Protein AF-A0A6N7QXL2-F1 (afdb_monomer)

Structure (mmCIF, N/CA/C/O backbone):
data_AF-A0A6N7QXL2-F1
#
_entry.id   AF-A0A6N7QXL2-F1
#
loop_
_atom_site.group_PDB
_atom_site.id
_atom_site.type_symbol
_atom_site.label_atom_id
_ato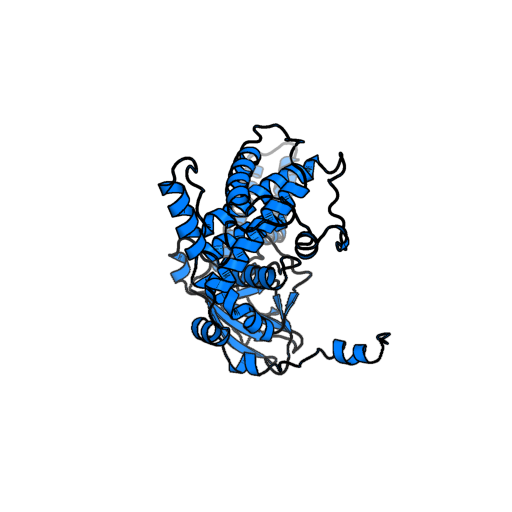m_site.label_alt_id
_atom_site.label_comp_id
_atom_site.label_asym_id
_atom_site.label_entity_id
_atom_site.label_seq_id
_atom_site.pdbx_PDB_ins_code
_atom_site.Cartn_x
_atom_site.Cartn_y
_atom_site.Cartn_z
_atom_site.occupancy
_atom_site.B_iso_or_equiv
_atom_site.auth_seq_id
_atom_site.auth_comp_id
_atom_site.auth_asym_id
_atom_site.auth_atom_id
_atom_site.pdbx_PDB_model_num
ATOM 1 N N . MET A 1 1 ? 14.429 8.896 -20.248 1.00 55.81 1 MET A N 1
ATOM 2 C CA . MET A 1 1 ? 14.474 10.041 -21.189 1.00 55.81 1 MET A CA 1
ATOM 3 C C . MET A 1 1 ? 15.655 10.977 -20.914 1.00 55.81 1 MET A C 1
ATOM 5 O O . MET A 1 1 ? 16.462 11.139 -21.812 1.00 55.81 1 MET A O 1
ATOM 9 N N . SER A 1 2 ? 15.824 11.516 -19.694 1.00 55.19 2 SER A N 1
ATOM 10 C CA . SER A 1 2 ? 16.953 12.413 -19.344 1.00 55.19 2 SER A CA 1
ATOM 11 C C . SER A 1 2 ? 18.343 11.827 -19.667 1.00 55.19 2 SER A C 1
ATOM 13 O O . SER A 1 2 ? 19.103 12.455 -20.395 1.00 55.19 2 SER A O 1
ATOM 15 N N . ARG A 1 3 ? 18.620 10.574 -19.261 1.00 60.47 3 ARG A N 1
ATOM 16 C CA . ARG A 1 3 ? 19.884 9.874 -19.584 1.00 60.47 3 ARG A CA 1
ATOM 17 C C . ARG A 1 3 ? 20.127 9.679 -21.094 1.00 60.47 3 ARG A C 1
ATOM 19 O O . ARG A 1 3 ? 21.235 9.813 -21.580 1.00 60.47 3 ARG A O 1
ATOM 26 N N . ILE A 1 4 ? 19.074 9.425 -21.872 1.00 64.12 4 ILE A N 1
ATOM 27 C CA . ILE A 1 4 ? 19.196 9.213 -23.329 1.00 64.12 4 ILE A CA 1
ATOM 28 C C . ILE A 1 4 ? 19.570 10.518 -24.039 1.00 64.12 4 ILE A C 1
ATOM 30 O O . ILE A 1 4 ? 20.330 10.509 -25.000 1.00 64.12 4 ILE A O 1
ATOM 34 N N . LEU A 1 5 ? 19.055 11.647 -23.547 1.00 67.88 5 LEU A N 1
ATOM 35 C CA . LEU A 1 5 ? 19.408 12.964 -24.066 1.00 67.88 5 LEU A CA 1
ATOM 36 C C . LEU A 1 5 ? 20.817 13.396 -23.632 1.00 67.88 5 LEU A C 1
ATOM 38 O O . LEU A 1 5 ? 21.472 14.109 -24.384 1.00 67.88 5 LEU A O 1
ATOM 42 N N . SER A 1 6 ? 21.294 12.988 -22.451 1.00 65.94 6 SER A N 1
ATOM 43 C CA . SER A 1 6 ? 22.649 13.326 -21.989 1.00 65.94 6 SER A CA 1
ATOM 44 C C . SER A 1 6 ? 23.748 12.533 -22.693 1.00 65.94 6 SER A C 1
ATOM 46 O O . SER A 1 6 ? 24.861 13.039 -22.833 1.00 65.94 6 SER A O 1
ATOM 48 N N . ASP A 1 7 ? 23.444 11.321 -23.156 1.00 77.88 7 ASP A N 1
ATOM 49 C CA . ASP A 1 7 ? 24.456 10.392 -23.669 1.00 77.88 7 ASP A CA 1
ATOM 50 C C . ASP A 1 7 ? 24.597 10.447 -25.208 1.00 77.88 7 ASP A C 1
ATOM 52 O O . ASP A 1 7 ? 25.532 9.873 -25.770 1.00 77.88 7 ASP A O 1
ATOM 56 N N . ASP A 1 8 ? 23.719 11.176 -25.916 1.00 87.62 8 ASP A N 1
ATOM 57 C CA . ASP A 1 8 ? 23.790 11.323 -27.377 1.00 87.62 8 ASP A CA 1
ATOM 58 C C . ASP A 1 8 ? 24.954 12.240 -27.795 1.00 87.62 8 ASP A C 1
ATOM 60 O O . ASP A 1 8 ? 24.947 13.458 -27.598 1.00 87.62 8 ASP A O 1
ATOM 64 N N . SER A 1 9 ? 25.975 11.640 -28.411 1.00 87.12 9 SER A N 1
ATOM 65 C CA . SER A 1 9 ? 27.186 12.334 -28.868 1.00 87.12 9 SER A CA 1
ATOM 66 C C . SER A 1 9 ? 26.883 13.483 -29.840 1.00 87.12 9 SER A C 1
ATOM 68 O O . SER A 1 9 ? 27.476 14.558 -29.727 1.00 87.12 9 SER A O 1
ATOM 70 N N . ALA A 1 10 ? 25.925 13.299 -30.755 1.00 88.19 10 ALA A N 1
ATOM 71 C CA . ALA A 1 10 ? 25.546 14.323 -31.728 1.00 88.19 10 ALA A CA 1
ATOM 72 C C . ALA A 1 10 ? 24.854 15.522 -31.055 1.00 88.19 10 ALA A C 1
ATOM 74 O O . ALA A 1 10 ? 25.221 16.671 -31.305 1.00 88.19 10 ALA A O 1
ATOM 75 N N . LEU A 1 11 ? 23.916 15.276 -30.138 1.00 89.50 11 LEU A N 1
ATOM 76 C CA . LEU A 1 11 ? 23.257 16.322 -29.356 1.00 89.50 11 LEU A CA 1
ATOM 77 C C . LEU A 1 11 ? 24.254 17.088 -28.473 1.00 89.50 11 LEU A C 1
ATOM 79 O O . LEU A 1 11 ? 24.205 18.317 -28.403 1.00 89.50 11 LEU A O 1
ATOM 83 N N . ASN A 1 12 ? 25.215 16.385 -27.870 1.00 89.94 12 ASN A N 1
ATOM 84 C CA . ASN A 1 12 ? 26.292 16.997 -27.093 1.00 89.94 12 ASN A CA 1
ATOM 85 C C . ASN A 1 12 ? 27.200 17.894 -27.948 1.00 89.94 12 ASN A C 1
ATOM 87 O O . ASN A 1 12 ? 27.610 18.967 -27.499 1.00 89.94 12 ASN A O 1
ATOM 91 N N . GLN A 1 13 ? 27.504 17.495 -29.185 1.00 92.19 13 GLN A N 1
ATOM 92 C CA . GLN A 1 13 ? 28.246 18.334 -30.130 1.00 92.19 13 GLN A CA 1
ATOM 93 C C . GLN A 1 13 ? 27.453 19.583 -30.527 1.00 92.19 13 GLN A C 1
ATOM 95 O O . GLN A 1 13 ? 28.020 20.675 -30.550 1.00 92.19 13 GLN A O 1
ATOM 100 N N . LEU A 1 14 ? 26.145 19.455 -30.760 1.00 91.50 14 LEU A N 1
ATOM 101 C CA . LEU A 1 14 ? 25.274 20.590 -31.069 1.00 91.50 14 LEU A CA 1
ATOM 102 C C . LEU A 1 14 ? 25.167 21.578 -29.897 1.00 91.50 14 LEU A C 1
ATOM 104 O O . LEU A 1 14 ? 25.261 22.785 -30.107 1.00 91.50 14 LEU A O 1
ATOM 108 N N . HIS A 1 15 ? 25.044 21.092 -28.657 1.00 91.25 15 HIS A N 1
ATOM 109 C CA . HIS A 1 15 ? 25.065 21.947 -27.463 1.00 91.25 15 HIS A CA 1
ATOM 110 C C . HIS A 1 15 ? 26.401 22.692 -27.310 1.00 91.25 15 HIS A C 1
ATOM 112 O O . HIS A 1 15 ? 26.408 23.886 -27.006 1.00 91.25 15 HIS A O 1
ATOM 118 N N . LYS A 1 16 ? 27.535 22.025 -27.573 1.00 91.88 16 LYS A N 1
ATOM 119 C CA . LYS A 1 16 ? 28.857 22.676 -27.589 1.00 91.88 16 LYS A CA 1
ATOM 120 C C . LYS A 1 16 ? 28.947 23.742 -28.682 1.00 91.88 16 LYS A C 1
ATOM 122 O O . LYS A 1 16 ? 29.430 24.835 -28.410 1.00 91.88 16 LYS A O 1
ATOM 127 N N . ALA A 1 17 ? 28.451 23.456 -29.885 1.00 90.00 17 ALA A N 1
ATOM 128 C CA . ALA A 1 17 ? 28.432 24.414 -30.988 1.00 90.00 17 ALA A CA 1
ATOM 129 C C . ALA A 1 17 ? 27.561 25.642 -30.670 1.00 90.00 17 ALA A C 1
ATOM 131 O O . ALA A 1 17 ? 27.971 26.767 -30.941 1.00 90.00 17 ALA A O 1
ATOM 132 N N . ALA A 1 18 ? 26.402 25.444 -30.033 1.00 90.88 18 ALA A N 1
ATOM 133 C CA . ALA A 1 18 ? 25.544 26.538 -29.578 1.00 90.88 18 ALA A CA 1
ATOM 134 C C . ALA A 1 18 ? 26.252 27.416 -28.536 1.00 90.88 18 ALA A C 1
ATOM 136 O O . ALA A 1 18 ? 26.198 28.639 -28.629 1.00 90.88 18 ALA A O 1
ATOM 137 N N . ALA A 1 19 ? 26.956 26.802 -27.577 1.00 90.31 19 ALA A N 1
ATOM 138 C CA . ALA A 1 19 ? 27.725 27.523 -26.564 1.00 90.31 19 ALA A CA 1
ATOM 139 C C . ALA A 1 19 ? 28.882 28.334 -27.173 1.00 90.31 19 ALA A C 1
ATOM 141 O O . ALA A 1 19 ? 29.083 29.483 -26.793 1.00 90.31 19 ALA A O 1
ATOM 142 N N . VAL A 1 20 ? 29.608 27.771 -28.147 1.00 90.25 20 VAL A N 1
ATOM 143 C CA . VAL A 1 20 ? 30.662 28.491 -28.885 1.00 90.25 20 VAL A CA 1
ATOM 144 C C . VAL A 1 20 ? 30.079 29.687 -29.635 1.00 90.25 20 VAL A C 1
ATOM 146 O O . VAL A 1 20 ? 30.645 30.772 -29.576 1.00 90.25 20 VAL A O 1
ATOM 149 N N . GLN A 1 21 ? 28.929 29.512 -30.288 1.00 88.19 21 GLN A N 1
ATOM 150 C CA . GLN A 1 21 ? 28.280 30.578 -31.046 1.00 88.19 21 GLN A CA 1
ATOM 151 C C . GLN A 1 21 ? 27.741 31.706 -30.153 1.00 88.19 21 GLN A C 1
ATOM 153 O O . GLN A 1 21 ? 27.837 32.873 -30.519 1.00 88.19 21 GLN A O 1
ATOM 158 N N . LEU A 1 22 ? 27.211 31.369 -28.974 1.00 88.62 22 LEU A N 1
ATOM 159 C CA . LEU A 1 22 ? 26.768 32.336 -27.961 1.00 88.62 22 LEU A CA 1
ATOM 160 C C . LEU A 1 22 ? 27.913 33.211 -27.432 1.00 88.62 22 LEU A C 1
ATOM 162 O O . LEU A 1 22 ? 27.675 34.349 -27.040 1.00 88.62 22 LEU A O 1
ATOM 166 N N . LEU A 1 23 ? 29.135 32.672 -27.403 1.00 88.75 23 LEU A N 1
ATOM 167 C CA . LEU A 1 23 ? 30.336 33.341 -26.895 1.00 88.75 23 LEU A CA 1
ATOM 168 C C . LEU A 1 23 ? 31.189 33.988 -28.003 1.00 88.75 23 LEU A C 1
ATOM 170 O O . LEU A 1 23 ? 32.229 34.570 -27.701 1.00 88.75 23 LEU A O 1
ATOM 174 N N . ALA A 1 24 ? 30.795 33.863 -29.274 1.00 85.62 24 ALA A N 1
ATOM 175 C CA . ALA A 1 24 ? 31.550 34.393 -30.404 1.00 85.62 24 ALA A CA 1
ATOM 176 C C . ALA A 1 24 ? 31.347 35.908 -30.572 1.00 85.62 24 ALA A C 1
ATOM 178 O O . ALA A 1 24 ? 30.225 36.409 -30.498 1.00 85.62 24 ALA A O 1
ATOM 179 N N . GLU A 1 25 ? 32.430 36.627 -30.885 1.00 80.94 25 GLU A N 1
ATOM 180 C CA . GLU A 1 25 ? 32.392 38.033 -31.293 1.00 80.94 25 GLU A CA 1
ATOM 181 C C . GLU A 1 25 ? 32.987 38.198 -32.709 1.00 80.94 25 GLU A C 1
ATOM 183 O O . GLU A 1 25 ? 34.145 37.831 -32.926 1.00 80.94 25 GLU A O 1
ATOM 188 N N . PRO A 1 26 ? 32.233 38.750 -33.683 1.00 78.94 26 PRO A N 1
ATOM 189 C CA . PRO A 1 26 ? 30.854 39.222 -33.562 1.00 78.94 26 PRO A CA 1
ATOM 190 C C . PRO A 1 26 ? 29.844 38.066 -33.483 1.00 78.94 26 PRO A C 1
ATOM 192 O O . PRO A 1 26 ? 29.999 37.033 -34.132 1.00 78.94 26 PRO A O 1
ATOM 195 N N . HIS A 1 27 ? 28.777 38.274 -32.716 1.00 78.25 27 HIS A N 1
ATOM 196 C CA . HIS A 1 27 ? 27.691 37.307 -32.583 1.00 78.25 27 HIS A CA 1
ATOM 197 C C . HIS A 1 27 ? 26.914 37.187 -33.908 1.00 78.25 27 HIS A C 1
ATOM 199 O O . HIS A 1 27 ? 26.433 38.196 -34.426 1.00 78.25 27 HIS A O 1
ATOM 205 N N . ASP A 1 28 ? 26.730 35.966 -34.427 1.00 84.88 28 ASP A N 1
ATOM 206 C CA . ASP A 1 28 ? 25.839 35.676 -35.566 1.00 84.88 28 ASP A CA 1
ATOM 207 C C . ASP A 1 28 ? 24.569 34.940 -35.076 1.00 84.88 28 ASP A C 1
ATOM 209 O O . ASP A 1 28 ? 24.600 33.722 -34.845 1.00 84.88 28 ASP A O 1
ATOM 213 N N . PRO A 1 29 ? 23.437 35.664 -34.914 1.00 83.25 29 PRO A N 1
ATOM 214 C CA . PRO A 1 29 ? 22.160 35.089 -34.495 1.00 83.25 29 PRO A CA 1
ATOM 215 C C . PRO A 1 29 ? 21.570 34.087 -35.494 1.00 83.25 29 PRO A C 1
ATOM 217 O O . PRO A 1 29 ? 20.836 33.184 -35.093 1.00 83.25 29 PRO A O 1
ATOM 220 N N . GLY A 1 30 ? 21.865 34.229 -36.790 1.00 88.38 30 GLY A N 1
ATOM 221 C CA . GLY A 1 30 ? 21.351 33.336 -37.829 1.00 88.38 30 GLY A CA 1
ATOM 222 C C . GLY A 1 30 ? 21.966 31.945 -37.721 1.00 88.38 30 GLY A C 1
ATOM 223 O O . GLY A 1 30 ? 21.266 30.938 -37.844 1.00 88.38 30 GLY A O 1
ATOM 224 N N . GLN A 1 31 ? 23.264 31.881 -37.428 1.00 87.06 31 GLN A N 1
ATOM 225 C CA . GLN A 1 31 ? 23.954 30.625 -37.152 1.00 87.06 31 GLN A CA 1
ATOM 226 C C . GLN A 1 31 ? 23.492 29.991 -35.832 1.00 87.06 31 GLN A C 1
ATOM 228 O O . GLN A 1 31 ? 23.256 28.783 -35.799 1.00 87.06 31 GLN A O 1
ATOM 233 N N . LEU A 1 32 ? 23.288 30.782 -34.771 1.00 88.44 32 LEU A N 1
ATOM 234 C CA . LEU A 1 32 ? 22.774 30.269 -33.495 1.00 88.44 32 LEU A CA 1
ATOM 235 C C . LEU A 1 32 ? 21.379 29.642 -33.652 1.00 88.44 32 LEU A C 1
ATOM 237 O O . LEU A 1 32 ? 21.161 28.522 -33.191 1.00 88.44 32 LEU A O 1
ATOM 241 N N . ASN A 1 33 ? 20.462 30.310 -34.359 1.00 91.75 33 ASN A N 1
ATOM 242 C CA . ASN A 1 33 ? 19.112 29.790 -34.596 1.00 91.75 33 ASN A CA 1
ATOM 243 C C . ASN A 1 33 ? 19.127 28.455 -35.351 1.00 91.75 33 ASN A C 1
ATOM 245 O O . ASN A 1 33 ? 18.437 27.526 -34.943 1.00 91.75 33 ASN A O 1
ATOM 249 N N . LYS A 1 34 ? 19.978 28.306 -36.374 1.00 92.62 34 LYS A N 1
ATOM 250 C CA . LYS A 1 34 ? 20.141 27.028 -37.094 1.00 92.62 34 LYS A CA 1
ATOM 251 C C . LYS A 1 34 ? 20.620 25.896 -36.183 1.00 92.62 34 LYS A C 1
ATOM 253 O O . LYS A 1 34 ? 20.168 24.756 -36.314 1.00 92.62 34 LYS A O 1
ATOM 258 N N . ILE A 1 35 ? 21.532 26.190 -35.252 1.00 90.31 35 ILE A N 1
ATOM 259 C CA . ILE A 1 35 ? 22.014 25.197 -34.283 1.00 90.31 35 ILE A CA 1
ATOM 260 C C . ILE A 1 35 ? 20.889 24.823 -33.307 1.00 90.31 35 ILE A C 1
ATOM 262 O O . ILE A 1 35 ? 20.687 23.639 -33.046 1.00 90.31 35 ILE A O 1
ATOM 266 N N . LEU A 1 36 ? 20.116 25.795 -32.812 1.00 91.69 36 LEU A N 1
ATOM 267 C CA . LEU A 1 36 ? 18.969 25.545 -31.928 1.00 91.69 36 LEU A CA 1
ATOM 268 C C . LEU A 1 36 ? 17.859 24.734 -32.616 1.00 91.69 36 LEU A C 1
ATOM 270 O O . LEU A 1 36 ? 17.307 23.814 -32.011 1.00 91.69 36 LEU A O 1
ATOM 274 N N . GLU A 1 37 ? 17.566 25.013 -33.886 1.00 93.69 37 GLU A N 1
ATOM 275 C CA . GLU A 1 37 ? 16.656 24.207 -34.709 1.00 93.69 37 GLU A CA 1
ATOM 276 C C . GLU A 1 37 ? 17.159 22.765 -34.845 1.00 93.69 37 GLU A C 1
ATOM 278 O O . GLU A 1 37 ? 16.398 21.823 -34.625 1.00 93.69 37 GLU A O 1
ATOM 283 N N . SER A 1 38 ? 18.457 22.584 -35.106 1.00 92.56 38 SER A N 1
ATOM 284 C CA . SER A 1 38 ? 19.086 21.259 -35.203 1.00 92.56 38 SER A CA 1
ATOM 285 C C . SER A 1 38 ? 19.033 20.491 -33.876 1.00 92.56 38 SER A C 1
ATOM 287 O O . SER A 1 38 ? 18.778 19.288 -33.866 1.00 92.56 38 SER A O 1
ATOM 289 N N . ILE A 1 39 ? 19.215 21.178 -32.742 1.00 91.31 39 ILE A N 1
ATOM 290 C CA . ILE A 1 39 ? 19.050 20.608 -31.394 1.00 91.31 39 ILE A CA 1
ATOM 291 C C . ILE A 1 39 ? 17.615 20.116 -31.198 1.00 91.31 39 ILE A C 1
ATOM 293 O O . ILE A 1 39 ? 17.405 19.005 -30.711 1.00 91.31 39 ILE A O 1
ATOM 297 N N . ASN A 1 40 ? 16.623 20.930 -31.561 1.00 91.50 40 ASN A N 1
ATOM 298 C CA . ASN A 1 40 ? 15.215 20.572 -31.408 1.00 91.50 40 ASN A CA 1
ATOM 299 C C . ASN A 1 40 ? 14.823 19.399 -32.308 1.00 91.50 40 ASN A C 1
ATOM 301 O O . ASN A 1 40 ? 14.159 18.479 -31.832 1.00 91.50 40 ASN A O 1
ATOM 305 N N . LEU A 1 41 ? 15.283 19.389 -33.561 1.00 93.19 41 LEU A N 1
ATOM 306 C CA . LEU A 1 41 ? 15.055 18.283 -34.487 1.00 93.19 41 LEU A CA 1
ATOM 307 C C . LEU A 1 41 ? 15.671 16.987 -33.950 1.00 93.19 41 LEU A C 1
ATOM 309 O O . LEU A 1 41 ? 14.977 15.980 -33.830 1.00 93.19 41 LEU A O 1
ATOM 313 N N . ARG A 1 42 ? 16.936 17.029 -33.510 1.00 90.31 42 ARG A N 1
ATOM 314 C CA . ARG A 1 42 ? 17.610 15.857 -32.937 1.00 90.31 42 ARG A CA 1
ATOM 315 C C . ARG A 1 42 ? 16.906 15.346 -31.682 1.00 90.31 42 ARG A C 1
ATOM 317 O O . ARG A 1 42 ? 16.759 14.139 -31.506 1.00 90.31 42 ARG A O 1
ATOM 324 N N . LYS A 1 43 ? 16.425 16.244 -30.815 1.00 88.81 43 LYS A N 1
ATOM 325 C CA . LYS A 1 43 ? 15.600 15.864 -29.659 1.00 88.81 43 LYS A CA 1
ATOM 326 C C . LYS A 1 43 ? 14.319 15.161 -30.105 1.00 88.81 43 LYS A C 1
ATOM 328 O O . LYS A 1 43 ? 14.001 14.118 -29.549 1.00 88.81 43 LYS A O 1
ATOM 333 N N . GLN A 1 44 ? 13.604 15.687 -31.098 1.00 88.50 44 GLN A N 1
ATOM 334 C CA . GLN A 1 44 ? 12.384 15.059 -31.616 1.00 88.50 44 GLN A CA 1
ATOM 335 C C . GLN A 1 44 ? 12.653 13.672 -32.211 1.00 88.50 44 GLN A C 1
ATOM 337 O O . GLN A 1 44 ? 11.912 12.742 -31.906 1.00 88.50 44 GLN A O 1
ATOM 342 N N . GLU A 1 45 ? 13.731 13.506 -32.979 1.00 89.31 45 GLU A N 1
ATOM 343 C CA . GLU A 1 45 ? 14.156 12.207 -33.516 1.00 89.31 45 GLU A CA 1
ATOM 344 C C . GLU A 1 45 ? 14.439 11.194 -32.406 1.00 89.31 45 GLU A C 1
ATOM 346 O O . GLU A 1 45 ? 13.915 10.083 -32.436 1.00 89.31 45 GLU A O 1
ATOM 351 N N . LEU A 1 46 ? 15.231 11.583 -31.402 1.00 86.69 46 LEU A N 1
ATOM 352 C CA . LEU A 1 46 ? 15.555 10.722 -30.262 1.00 86.69 46 LEU A CA 1
ATOM 353 C C . LEU A 1 46 ? 14.295 10.322 -29.490 1.00 86.69 46 LEU A C 1
ATOM 355 O O . LEU A 1 46 ? 14.172 9.179 -29.052 1.00 86.69 46 LEU A O 1
ATOM 359 N N . VAL A 1 47 ? 13.338 11.241 -29.345 1.00 84.81 47 VAL A N 1
ATOM 360 C CA . VAL A 1 47 ? 12.036 10.946 -28.736 1.00 84.81 47 VAL A CA 1
ATOM 361 C C . VAL A 1 47 ? 11.214 9.994 -29.602 1.00 84.81 47 VAL A C 1
ATOM 363 O O . VAL A 1 47 ? 10.596 9.083 -29.053 1.00 84.81 47 VAL A O 1
ATOM 366 N N . GLY A 1 48 ? 11.215 10.167 -30.924 1.00 84.62 48 GLY A N 1
ATOM 367 C CA . GLY A 1 48 ? 10.552 9.265 -31.868 1.00 84.62 48 GLY A CA 1
ATOM 368 C C . GLY A 1 48 ? 11.107 7.845 -31.780 1.00 84.62 48 GLY A C 1
ATOM 369 O O . GLY A 1 48 ? 10.365 6.920 -31.467 1.00 84.62 48 GLY A O 1
ATOM 370 N N . GLN A 1 49 ? 12.425 7.693 -31.921 1.00 86.31 49 GLN A N 1
ATOM 371 C CA . GLN A 1 49 ? 13.124 6.404 -31.806 1.00 86.31 49 GLN A CA 1
ATOM 372 C C . GLN A 1 49 ? 12.871 5.729 -30.457 1.00 86.31 49 GLN A C 1
ATOM 374 O O . GLN A 1 49 ? 12.691 4.515 -30.362 1.00 86.31 49 GLN A O 1
ATOM 379 N N . PHE A 1 50 ? 12.846 6.521 -29.386 1.00 83.88 50 PHE A N 1
ATOM 380 C CA . PHE A 1 50 ? 12.553 6.013 -28.060 1.00 83.88 50 PHE A CA 1
ATOM 381 C C . PHE A 1 50 ? 11.116 5.497 -27.940 1.00 83.88 50 PHE A C 1
ATOM 383 O O . PHE A 1 50 ? 10.928 4.417 -27.392 1.00 83.88 50 PHE A O 1
ATOM 390 N N . LYS A 1 51 ? 10.124 6.224 -28.469 1.00 84.31 51 LYS A N 1
ATOM 391 C CA . LYS A 1 51 ? 8.714 5.799 -28.472 1.00 84.31 51 LYS A CA 1
ATOM 392 C C . LYS A 1 51 ? 8.463 4.584 -29.362 1.00 84.31 51 LYS A C 1
ATOM 394 O O . LYS A 1 51 ? 7.607 3.775 -29.038 1.00 84.31 51 LYS A O 1
ATOM 399 N N . GLU A 1 52 ? 9.205 4.431 -30.455 1.00 85.19 52 GLU A N 1
ATOM 400 C CA . GLU A 1 52 ? 9.153 3.216 -31.278 1.00 85.19 52 GLU A CA 1
ATOM 401 C C . GLU A 1 52 ? 9.704 2.004 -30.521 1.00 85.19 52 GLU A C 1
ATOM 403 O O . GLU A 1 52 ? 9.158 0.904 -30.594 1.00 85.19 52 GLU A O 1
ATOM 408 N N . LYS A 1 53 ? 10.785 2.197 -29.757 1.00 84.56 53 LYS A N 1
ATOM 409 C CA . LYS A 1 53 ? 11.383 1.124 -28.957 1.00 84.56 53 LYS A CA 1
ATOM 410 C C . LYS A 1 53 ? 10.554 0.784 -27.715 1.00 84.56 53 LYS A C 1
ATOM 412 O O . LYS A 1 53 ? 10.478 -0.392 -27.353 1.00 84.56 53 LYS A O 1
ATOM 417 N N . PHE A 1 54 ? 9.979 1.808 -27.090 1.00 87.00 54 PHE A N 1
ATOM 418 C CA . PHE A 1 54 ? 9.196 1.766 -25.860 1.00 87.00 54 PHE A CA 1
ATOM 419 C C . PHE A 1 54 ? 7.902 2.566 -26.056 1.00 87.00 54 PHE A C 1
ATOM 421 O O . PHE A 1 54 ? 7.853 3.748 -25.685 1.00 87.00 54 PHE A O 1
ATOM 428 N N . PRO A 1 55 ? 6.871 1.962 -26.675 1.00 87.94 55 PRO A N 1
ATOM 429 C CA . PRO A 1 55 ? 5.574 2.612 -26.790 1.00 87.94 55 PRO A CA 1
ATOM 430 C C . PRO A 1 55 ? 5.079 3.064 -25.406 1.00 87.94 55 PRO A C 1
ATOM 432 O O . PRO A 1 55 ? 5.270 2.344 -24.431 1.00 87.94 55 PRO A O 1
ATOM 435 N N . PRO A 1 56 ? 4.536 4.284 -25.281 1.00 86.12 56 PRO A N 1
ATOM 436 C CA . PRO A 1 56 ? 4.181 4.843 -23.983 1.00 86.12 56 PRO A CA 1
ATOM 437 C C . PRO A 1 56 ? 2.949 4.159 -23.374 1.00 86.12 56 PRO A C 1
ATOM 439 O O . PRO A 1 56 ? 2.238 3.416 -24.045 1.00 86.12 56 PRO A O 1
ATOM 442 N N . ASP A 1 57 ? 2.692 4.488 -22.108 1.00 86.06 57 ASP A N 1
ATOM 443 C CA . ASP A 1 57 ? 1.459 4.158 -21.384 1.00 86.06 57 ASP A CA 1
ATOM 444 C C . ASP A 1 57 ? 1.157 2.644 -21.271 1.00 86.06 57 ASP A C 1
ATOM 446 O O . ASP A 1 57 ? 0.078 2.191 -21.654 1.00 86.06 57 ASP A O 1
ATOM 450 N N . PRO A 1 58 ? 2.095 1.825 -20.743 1.00 90.81 58 PRO A N 1
ATOM 451 C CA . PRO A 1 58 ? 1.796 0.437 -20.399 1.00 90.81 58 PRO A CA 1
ATOM 452 C C . PRO A 1 58 ? 0.711 0.349 -19.301 1.00 90.81 58 PRO A C 1
ATOM 454 O O . PRO A 1 58 ? 0.705 1.189 -18.395 1.00 90.81 58 PRO A O 1
ATOM 457 N N . PRO A 1 59 ? -0.157 -0.685 -19.320 1.00 93.56 59 PRO A N 1
ATOM 458 C CA . PRO A 1 59 ? -0.058 -1.880 -20.159 1.00 93.56 59 PRO A CA 1
ATOM 459 C C . PRO A 1 59 ? -0.702 -1.763 -21.552 1.00 93.56 59 PRO A C 1
ATOM 461 O O . PRO A 1 59 ? -1.766 -1.173 -21.723 1.00 93.56 59 PRO A O 1
ATOM 464 N N . HIS A 1 60 ? -0.076 -2.409 -22.540 1.00 92.62 60 HIS A N 1
ATOM 465 C CA . HIS A 1 60 ? -0.583 -2.604 -23.908 1.00 92.62 60 HIS A CA 1
ATOM 466 C C . HIS A 1 60 ? 0.052 -3.861 -24.543 1.00 92.62 60 HIS A C 1
ATOM 468 O O . HIS A 1 60 ? 0.938 -4.487 -23.956 1.00 92.62 60 HIS A O 1
ATOM 474 N N . ARG A 1 61 ? -0.326 -4.214 -25.780 1.00 90.75 61 ARG A N 1
ATOM 475 C CA . ARG A 1 61 ? 0.050 -5.484 -26.445 1.00 90.75 61 ARG A CA 1
ATOM 476 C C . ARG A 1 61 ? 1.541 -5.835 -26.424 1.00 90.75 61 ARG A C 1
ATOM 478 O O . ARG A 1 61 ? 1.898 -7.009 -26.352 1.00 90.75 61 ARG A O 1
ATOM 485 N N . GLU A 1 62 ? 2.411 -4.835 -26.527 1.00 90.81 62 GLU A N 1
ATOM 486 C CA . GLU A 1 62 ? 3.870 -5.016 -26.536 1.00 90.81 62 GLU A CA 1
ATOM 487 C C . GLU A 1 62 ? 4.505 -4.888 -25.144 1.00 90.81 62 GLU A C 1
ATOM 489 O O . GLU A 1 62 ? 5.677 -5.218 -24.975 1.00 90.81 62 GLU A O 1
ATOM 494 N N . CYS A 1 63 ? 3.752 -4.434 -24.143 1.00 94.50 63 CYS A N 1
ATOM 495 C CA . CYS A 1 63 ? 4.217 -4.231 -22.779 1.00 94.50 63 CYS A CA 1
ATOM 496 C C . CYS A 1 63 ? 3.088 -4.523 -21.786 1.00 94.50 63 CYS A C 1
ATOM 498 O O . CYS A 1 63 ? 2.407 -3.624 -21.307 1.00 94.50 63 CYS A O 1
ATOM 500 N N . ARG A 1 64 ? 2.882 -5.809 -21.498 1.00 96.06 64 ARG A N 1
ATOM 501 C CA . ARG A 1 64 ? 1.891 -6.280 -20.517 1.00 96.06 64 ARG A CA 1
ATOM 502 C C . ARG A 1 64 ? 2.511 -6.948 -19.294 1.00 96.06 64 ARG A C 1
ATOM 504 O O . ARG A 1 64 ? 1.790 -7.423 -18.432 1.00 96.06 64 ARG A O 1
ATOM 511 N N . HIS A 1 65 ? 3.838 -7.023 -19.235 1.00 96.94 65 HIS A N 1
ATOM 512 C CA . HIS A 1 65 ? 4.555 -7.655 -18.134 1.00 96.94 65 HIS A CA 1
ATOM 513 C C . HIS A 1 65 ? 5.366 -6.620 -17.371 1.00 96.94 65 HIS A C 1
ATOM 515 O O . HIS A 1 65 ? 6.040 -5.783 -17.975 1.00 96.94 65 HIS A O 1
ATOM 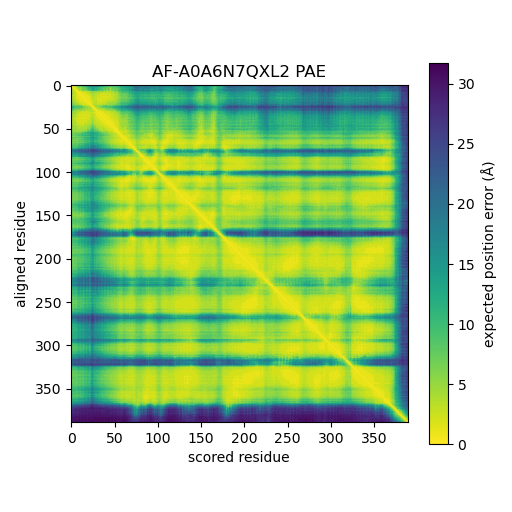521 N N . ALA A 1 66 ? 5.350 -6.713 -16.050 1.00 94.94 66 ALA A N 1
ATOM 522 C CA . ALA A 1 66 ? 6.170 -5.888 -15.181 1.00 94.94 66 ALA A CA 1
ATOM 523 C C . ALA A 1 66 ? 6.783 -6.729 -14.065 1.00 94.94 66 ALA A C 1
ATOM 525 O O . ALA A 1 66 ? 6.100 -7.524 -13.423 1.00 94.94 66 ALA A O 1
ATOM 526 N N . GLU A 1 67 ? 8.076 -6.536 -13.824 1.00 92.38 67 GLU A N 1
ATOM 527 C CA . GLU A 1 67 ? 8.754 -7.071 -12.647 1.00 92.38 67 GLU A CA 1
ATOM 528 C C . GLU A 1 67 ? 8.404 -6.198 -11.439 1.00 92.38 67 GLU A C 1
ATOM 530 O O . GLU A 1 67 ? 8.619 -4.982 -11.462 1.00 92.38 67 GLU A O 1
ATOM 535 N N . LEU A 1 68 ? 7.893 -6.816 -10.377 1.00 91.38 68 LEU A N 1
ATOM 536 C CA . LEU A 1 68 ? 7.722 -6.161 -9.089 1.00 91.38 68 LEU A CA 1
ATOM 537 C C . LEU A 1 68 ? 9.090 -6.047 -8.410 1.00 91.38 68 LEU A C 1
ATOM 539 O O . LEU A 1 68 ? 9.698 -7.045 -8.018 1.00 91.38 68 LEU A O 1
ATOM 543 N N . ARG A 1 69 ? 9.575 -4.817 -8.263 1.00 87.62 69 ARG A N 1
ATOM 544 C CA . ARG A 1 69 ? 10.793 -4.492 -7.520 1.00 87.62 69 ARG A CA 1
ATOM 545 C C . ARG A 1 69 ? 10.491 -4.264 -6.042 1.00 87.62 69 ARG A C 1
ATOM 547 O O . ARG A 1 69 ? 9.356 -3.992 -5.659 1.00 87.62 69 ARG A O 1
ATOM 554 N N . GLY A 1 70 ? 11.535 -4.372 -5.219 1.00 84.06 70 GLY A N 1
ATOM 555 C CA . GLY A 1 70 ? 11.470 -4.152 -3.771 1.00 84.06 70 GLY A CA 1
ATOM 556 C C . GLY A 1 70 ? 11.145 -5.391 -2.934 1.00 84.06 70 GLY A C 1
ATOM 557 O O . GLY A 1 70 ? 11.419 -5.399 -1.738 1.00 84.06 70 GLY A O 1
ATOM 558 N N . VAL A 1 71 ? 10.660 -6.466 -3.562 1.00 87.31 71 VAL A N 1
ATOM 559 C CA . VAL A 1 71 ? 10.423 -7.765 -2.920 1.00 87.31 71 VAL A CA 1
ATOM 560 C C . VAL A 1 71 ? 11.045 -8.873 -3.761 1.00 87.31 71 VAL A C 1
ATOM 562 O O . VAL A 1 71 ? 10.949 -8.871 -4.988 1.00 87.31 71 VAL A O 1
ATOM 565 N N . LYS A 1 72 ? 11.694 -9.828 -3.100 1.00 87.50 72 LYS A N 1
ATOM 566 C CA . LYS A 1 72 ? 12.206 -11.058 -3.705 1.00 87.50 72 LYS A CA 1
ATOM 567 C C . LYS A 1 72 ? 11.782 -12.251 -2.869 1.00 87.50 72 LYS A C 1
ATOM 569 O O . LYS A 1 72 ? 11.712 -12.168 -1.649 1.00 87.50 72 LY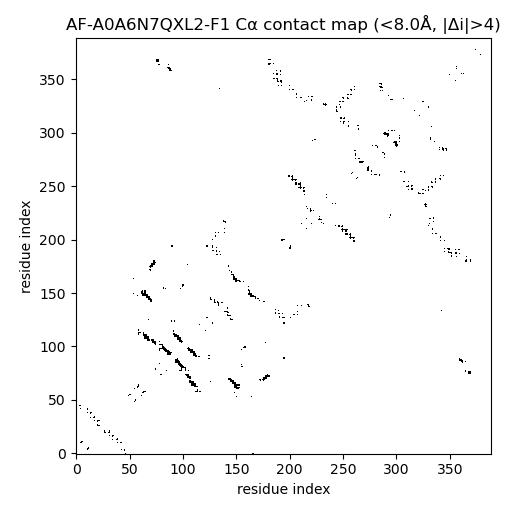S A O 1
ATOM 574 N N . PHE A 1 73 ? 11.568 -13.376 -3.528 1.00 85.25 73 PHE A N 1
ATOM 575 C CA . PHE A 1 73 ? 11.272 -14.630 -2.856 1.00 85.25 73 PHE A CA 1
ATOM 576 C C . PHE A 1 73 ? 12.563 -15.392 -2.596 1.00 85.25 73 PHE A C 1
ATOM 578 O O . PHE A 1 73 ? 13.399 -15.524 -3.495 1.00 85.25 73 PHE A O 1
ATOM 585 N N . GLN A 1 74 ? 12.743 -15.876 -1.371 1.00 80.31 74 GLN A N 1
ATOM 586 C CA . GLN A 1 74 ? 13.775 -16.859 -1.080 1.00 80.31 74 GLN A CA 1
ATOM 587 C C . GLN A 1 74 ? 13.479 -18.129 -1.877 1.00 80.31 74 GLN A C 1
ATOM 589 O O . GLN A 1 74 ? 12.344 -18.594 -1.919 1.00 80.31 74 GLN A O 1
ATOM 594 N N . ASN A 1 75 ? 14.503 -18.710 -2.495 1.00 71.19 75 ASN A N 1
ATOM 595 C CA . ASN A 1 75 ? 14.333 -19.995 -3.153 1.00 71.19 75 ASN A CA 1
ATOM 596 C C . ASN A 1 75 ? 14.469 -21.099 -2.106 1.00 71.19 75 ASN A C 1
ATOM 598 O O . ASN A 1 75 ? 15.562 -21.349 -1.594 1.00 71.19 75 ASN A O 1
ATOM 602 N N . GLY A 1 76 ? 13.344 -21.726 -1.775 1.00 65.50 76 GLY A N 1
ATOM 603 C CA . GLY A 1 76 ? 13.306 -22.972 -1.026 1.00 65.50 76 GLY A CA 1
ATOM 604 C C . GLY A 1 76 ? 13.480 -24.178 -1.953 1.00 65.50 76 GLY A C 1
ATOM 605 O O . GLY A 1 76 ? 14.445 -24.286 -2.710 1.00 65.50 76 GLY A O 1
ATOM 606 N N . THR A 1 77 ? 12.524 -25.107 -1.893 1.00 63.91 77 THR A N 1
ATOM 607 C CA . THR A 1 77 ? 12.507 -26.347 -2.691 1.00 63.91 77 THR A CA 1
ATOM 608 C C . THR A 1 77 ? 12.102 -26.062 -4.139 1.00 63.91 77 THR A C 1
ATOM 610 O O . THR A 1 77 ? 12.582 -26.697 -5.087 1.00 63.91 77 THR A O 1
ATOM 613 N N . LEU A 1 78 ? 11.220 -25.078 -4.292 1.00 68.44 78 LEU A N 1
ATOM 614 C CA . LEU A 1 78 ? 10.737 -24.473 -5.521 1.00 68.44 78 LEU A CA 1
ATOM 615 C C . LEU A 1 78 ? 10.611 -22.963 -5.271 1.00 68.44 78 LEU A C 1
ATOM 617 O O . LEU A 1 78 ? 10.396 -22.564 -4.126 1.00 68.44 78 LEU A O 1
ATOM 621 N N . PRO A 1 79 ? 10.706 -22.119 -6.307 1.00 70.56 79 PRO A N 1
ATOM 622 C CA . PRO A 1 79 ? 11.039 -22.416 -7.705 1.00 70.56 79 PRO A CA 1
ATOM 623 C C . PRO A 1 79 ? 12.557 -22.517 -7.983 1.00 70.56 79 PRO A C 1
ATOM 625 O O . PRO A 1 79 ? 13.403 -22.108 -7.183 1.00 70.56 79 PRO A O 1
ATOM 628 N N . ARG A 1 80 ? 12.906 -23.112 -9.130 1.00 78.81 80 ARG A N 1
ATOM 629 C CA . ARG A 1 80 ? 14.273 -23.383 -9.614 1.00 78.81 80 ARG A CA 1
ATOM 630 C C . ARG A 1 80 ? 14.621 -22.508 -10.815 1.00 78.81 80 ARG A C 1
ATOM 632 O O . ARG A 1 80 ? 13.748 -22.019 -11.513 1.00 78.81 80 ARG A O 1
ATOM 639 N N . LYS A 1 81 ? 15.914 -22.359 -11.101 1.00 81.06 81 LYS A N 1
ATOM 640 C CA . LYS A 1 81 ? 16.429 -21.605 -12.249 1.00 81.06 81 LYS A CA 1
ATOM 641 C C . LYS A 1 81 ? 15.709 -22.004 -13.542 1.00 81.06 81 LYS A C 1
ATOM 643 O O . LYS A 1 81 ? 15.664 -23.186 -13.875 1.00 81.06 81 LYS A O 1
ATOM 648 N N . GLY A 1 82 ? 15.223 -21.000 -14.268 1.00 80.44 82 GLY A N 1
ATOM 649 C CA . GLY A 1 82 ? 14.450 -21.139 -15.500 1.00 80.44 82 GLY A CA 1
ATOM 650 C C . GLY A 1 82 ? 12.942 -21.277 -15.281 1.00 80.44 82 GLY A C 1
ATOM 651 O O . GLY A 1 82 ? 12.199 -21.293 -16.257 1.00 80.44 82 GLY A O 1
ATOM 652 N N . ASP A 1 83 ? 12.469 -21.361 -14.034 1.00 86.00 83 ASP A N 1
ATOM 653 C CA . ASP A 1 83 ? 11.039 -21.433 -13.752 1.00 86.00 83 ASP A CA 1
ATOM 654 C C . ASP A 1 83 ? 10.349 -20.084 -14.014 1.00 86.00 83 ASP A C 1
ATOM 656 O O . ASP A 1 83 ? 10.803 -19.024 -13.569 1.00 86.00 83 ASP A O 1
ATOM 660 N N . TYR A 1 84 ? 9.199 -20.167 -14.683 1.00 92.12 84 TYR A N 1
ATOM 661 C CA . TYR A 1 84 ? 8.180 -19.128 -14.774 1.00 92.12 84 TYR A CA 1
ATOM 662 C C . TYR A 1 84 ? 6.844 -19.757 -14.374 1.00 92.12 84 TYR A C 1
ATOM 664 O O . TYR A 1 84 ? 6.230 -20.487 -15.154 1.00 92.12 84 TYR A O 1
ATOM 672 N N . ARG A 1 85 ? 6.441 -19.574 -13.115 1.00 92.31 85 ARG A N 1
ATOM 673 C CA . ARG A 1 85 ? 5.318 -20.307 -12.512 1.00 92.31 85 ARG A CA 1
ATOM 674 C C . ARG A 1 85 ? 4.243 -19.365 -12.026 1.00 92.31 85 ARG A C 1
ATOM 676 O O . ARG A 1 85 ? 4.529 -18.455 -11.259 1.00 92.31 85 ARG A O 1
ATOM 683 N N . TYR A 1 86 ? 3.006 -19.634 -12.419 1.00 95.06 86 TYR A N 1
ATOM 684 C CA . TYR A 1 86 ? 1.839 -18.932 -11.901 1.00 95.06 86 TYR A CA 1
ATOM 685 C C . TYR A 1 86 ? 1.763 -19.055 -10.373 1.00 95.06 86 TYR A C 1
ATOM 687 O O . TYR A 1 86 ? 1.880 -20.159 -9.836 1.00 95.06 86 TYR A O 1
ATOM 695 N N . LEU A 1 87 ? 1.571 -17.922 -9.700 1.00 94.25 87 LEU A N 1
ATOM 696 C CA . LEU A 1 87 ? 1.425 -17.811 -8.254 1.00 94.25 87 LEU A CA 1
ATOM 697 C C . LEU A 1 87 ? -0.030 -17.562 -7.864 1.00 94.25 87 LEU A C 1
ATOM 699 O O . LEU A 1 87 ? -0.564 -18.334 -7.083 1.00 94.25 87 LEU A O 1
ATOM 703 N N . LEU A 1 88 ? -0.649 -16.486 -8.355 1.00 96.69 88 LEU A N 1
ATOM 704 C CA . LEU A 1 88 ? -2.021 -16.099 -8.001 1.00 96.69 88 LEU A CA 1
ATOM 705 C C . LEU A 1 88 ? -2.606 -15.094 -9.001 1.00 96.69 88 LEU A C 1
ATOM 707 O O . LEU A 1 88 ? -1.885 -14.548 -9.842 1.00 96.69 88 LEU A O 1
ATOM 711 N N . THR A 1 89 ? -3.908 -14.826 -8.886 1.00 96.31 89 THR A N 1
ATOM 712 C CA . THR A 1 89 ? -4.602 -13.786 -9.657 1.00 96.31 89 THR A CA 1
ATOM 713 C C . THR A 1 89 ? -5.013 -12.641 -8.735 1.00 96.31 89 THR A C 1
ATOM 715 O O . THR A 1 89 ? -5.678 -12.859 -7.727 1.00 96.31 89 THR A O 1
ATOM 718 N N . TRP A 1 90 ? -4.671 -11.412 -9.115 1.00 96.25 90 TRP A N 1
ATOM 719 C CA . TRP A 1 90 ? -5.025 -10.185 -8.407 1.00 96.25 90 TRP A CA 1
ATOM 720 C C . TRP A 1 90 ? -5.715 -9.198 -9.351 1.00 96.25 90 TRP A C 1
ATOM 722 O O . TRP A 1 90 ? -5.067 -8.468 -10.094 1.00 96.25 90 TRP A O 1
ATOM 732 N N . GLY A 1 91 ? -7.046 -9.157 -9.339 1.00 94.12 91 GLY A N 1
ATOM 733 C CA . GLY A 1 91 ? -7.822 -8.245 -10.188 1.00 94.12 91 GLY A CA 1
ATOM 734 C C . GLY A 1 91 ? -7.475 -8.417 -11.671 1.00 94.12 91 GLY A C 1
ATOM 735 O O . GLY A 1 91 ? -7.771 -9.459 -12.252 1.00 94.12 91 GLY A O 1
ATOM 736 N N . HIS A 1 92 ? -6.833 -7.403 -12.258 1.00 95.38 92 HIS A N 1
ATOM 737 C CA . HIS A 1 92 ? -6.357 -7.401 -13.649 1.00 95.38 92 HIS A CA 1
ATOM 738 C C . HIS A 1 92 ? -4.937 -7.970 -13.824 1.00 95.38 92 HIS A C 1
ATOM 740 O O . HIS A 1 92 ? -4.363 -7.857 -14.902 1.00 95.38 92 HIS A O 1
ATOM 746 N N . GLU A 1 93 ? -4.353 -8.568 -12.787 1.00 97.94 93 GLU A N 1
ATOM 747 C CA . GLU A 1 93 ? -2.987 -9.089 -12.782 1.00 97.94 93 GLU A CA 1
ATOM 748 C C . GLU A 1 93 ? -2.968 -10.609 -12.586 1.00 97.94 93 GLU A C 1
ATOM 750 O O . GLU A 1 93 ? -3.623 -11.153 -11.694 1.00 97.94 93 GLU A O 1
ATOM 755 N N . LYS A 1 94 ? -2.151 -11.304 -13.376 1.00 97.88 94 LYS A N 1
ATOM 756 C CA . LYS A 1 94 ? -1.716 -12.678 -13.110 1.00 97.88 94 LYS A CA 1
ATOM 757 C C . LYS A 1 94 ? -0.258 -12.657 -12.698 1.00 97.88 94 LYS A C 1
ATOM 759 O O . LYS A 1 94 ? 0.610 -12.227 -13.458 1.00 97.88 94 LYS A O 1
ATOM 764 N N . LEU A 1 95 ? 0.017 -13.129 -11.495 1.00 97.25 95 LEU A N 1
ATOM 765 C CA . LEU A 1 95 ? 1.345 -13.045 -10.913 1.00 97.25 95 LEU A CA 1
ATOM 766 C C . LEU A 1 95 ? 2.099 -14.344 -11.110 1.00 97.25 95 LEU A C 1
ATOM 768 O O . LEU A 1 95 ? 1.548 -15.427 -10.920 1.00 97.25 95 LEU A O 1
ATOM 772 N N . HIS A 1 96 ? 3.374 -14.221 -11.453 1.00 95.38 96 HIS A N 1
ATOM 773 C CA . HIS A 1 96 ? 4.242 -15.342 -11.756 1.00 95.38 96 HIS A CA 1
ATOM 774 C C . HIS A 1 96 ? 5.574 -15.203 -11.025 1.00 95.38 96 HIS A C 1
ATOM 776 O O . HIS A 1 96 ? 6.212 -14.151 -11.062 1.00 95.38 96 HIS A O 1
ATOM 782 N N . LEU A 1 97 ? 6.018 -16.280 -10.386 1.00 92.50 97 LEU A N 1
ATOM 783 C CA . LEU A 1 97 ? 7.374 -16.411 -9.874 1.00 92.50 97 LEU A CA 1
ATOM 784 C C . LEU A 1 97 ? 8.331 -16.659 -11.042 1.00 92.50 97 LEU A C 1
ATOM 786 O O . LEU A 1 97 ? 8.116 -17.589 -11.822 1.00 92.50 97 LEU A O 1
ATOM 790 N N . TRP A 1 98 ? 9.384 -15.848 -11.150 1.00 91.25 98 TRP A N 1
ATOM 791 C CA . TRP A 1 98 ? 10.379 -15.931 -12.219 1.00 91.25 98 TRP A CA 1
ATOM 792 C C . TRP A 1 98 ? 11.814 -16.025 -11.680 1.00 91.25 98 TRP A C 1
ATOM 794 O O . TRP A 1 98 ? 12.372 -15.066 -11.129 1.00 91.25 98 TRP A O 1
ATOM 804 N N . THR A 1 99 ? 12.431 -17.197 -11.833 1.00 85.62 99 THR A N 1
ATOM 805 C CA . THR A 1 99 ? 13.758 -17.515 -11.281 1.00 85.62 99 THR A CA 1
ATOM 806 C C . THR A 1 99 ? 14.825 -17.505 -12.378 1.00 85.62 99 THR A C 1
ATOM 808 O O . THR A 1 99 ? 15.208 -18.546 -12.904 1.00 85.62 99 THR A O 1
ATOM 811 N N . HIS A 1 100 ? 15.331 -16.328 -12.745 1.00 69.00 100 HIS A N 1
ATOM 812 C CA . HIS A 1 100 ? 16.140 -16.177 -13.964 1.00 69.00 100 HIS A CA 1
ATOM 813 C C . HIS A 1 100 ? 17.607 -16.682 -13.866 1.00 69.00 100 HIS A C 1
ATOM 815 O O . HIS A 1 100 ? 17.999 -17.591 -14.589 1.00 69.00 100 HIS A O 1
ATOM 821 N N . THR A 1 101 ? 18.454 -16.139 -12.975 1.00 64.88 101 THR A N 1
ATOM 822 C CA . THR A 1 101 ? 19.924 -16.351 -13.044 1.00 64.88 101 THR A CA 1
ATOM 823 C C . THR A 1 101 ? 20.454 -17.405 -12.086 1.00 64.88 101 THR A C 1
ATOM 825 O O . THR A 1 101 ? 21.216 -18.289 -12.491 1.00 64.88 101 THR A O 1
ATOM 828 N N . LYS A 1 102 ? 20.117 -17.282 -10.799 1.00 65.12 102 LYS A N 1
ATOM 829 C CA . LYS A 1 102 ? 20.623 -18.129 -9.713 1.00 65.12 102 LYS A CA 1
ATOM 830 C C . LYS A 1 102 ? 19.469 -18.601 -8.845 1.00 65.12 102 LYS A C 1
ATOM 832 O O . LYS A 1 102 ? 18.526 -17.855 -8.610 1.00 65.12 102 LYS A O 1
ATOM 837 N N . ASN A 1 103 ? 19.624 -19.791 -8.268 1.00 58.34 103 ASN A N 1
ATOM 838 C CA . ASN A 1 103 ? 18.706 -20.336 -7.266 1.00 58.34 103 ASN A CA 1
ATOM 839 C C . ASN A 1 103 ? 18.780 -19.605 -5.911 1.00 58.34 103 ASN A C 1
ATOM 841 O O . ASN A 1 103 ? 18.501 -20.209 -4.886 1.00 58.34 103 ASN A O 1
ATOM 845 N N . SER A 1 104 ? 19.235 -18.352 -5.871 1.00 64.94 104 SER A N 1
ATOM 846 C CA . SER A 1 104 ? 19.303 -17.581 -4.631 1.00 64.94 104 SER A CA 1
ATOM 847 C C . SER A 1 104 ? 17.974 -16.893 -4.345 1.00 64.94 104 SER A C 1
ATOM 849 O O . SER A 1 104 ? 17.470 -16.995 -3.232 1.00 64.94 104 SER A O 1
ATOM 851 N N . TYR A 1 105 ? 17.404 -16.224 -5.353 1.00 75.62 105 TYR A N 1
ATOM 852 C CA . TYR A 1 105 ? 16.187 -15.434 -5.206 1.00 75.62 105 TYR A CA 1
ATOM 853 C C . TYR A 1 105 ? 15.343 -15.474 -6.472 1.00 75.62 105 TYR A C 1
ATOM 855 O O . TYR A 1 105 ? 15.874 -15.533 -7.585 1.00 75.62 105 TYR A O 1
ATOM 863 N N . THR A 1 106 ? 14.037 -15.356 -6.285 1.00 86.06 106 THR A N 1
ATOM 864 C CA . THR A 1 106 ? 13.043 -15.343 -7.351 1.00 86.06 106 THR A CA 1
ATOM 865 C C . THR A 1 106 ? 12.321 -14.007 -7.385 1.00 86.06 106 THR A C 1
ATOM 867 O O . THR A 1 106 ? 11.935 -13.472 -6.345 1.00 86.06 106 THR A O 1
ATOM 870 N N . GLY A 1 107 ? 12.186 -13.443 -8.584 1.00 88.38 107 GLY A N 1
ATOM 871 C CA . GLY A 1 107 ? 11.405 -12.230 -8.809 1.00 88.38 107 GLY A CA 1
ATOM 872 C C . GLY A 1 107 ? 9.925 -12.552 -8.981 1.00 88.38 107 GLY A C 1
ATOM 873 O O . GLY A 1 107 ? 9.554 -13.699 -9.238 1.00 88.38 107 GLY A O 1
ATOM 874 N N . LEU A 1 108 ? 9.090 -11.524 -8.873 1.00 92.12 108 LEU A N 1
ATOM 875 C CA . LEU A 1 108 ? 7.672 -11.610 -9.194 1.00 92.12 108 LEU A CA 1
ATOM 876 C C . LEU A 1 108 ? 7.397 -10.797 -10.453 1.00 92.12 108 LEU A C 1
ATOM 878 O O . LEU A 1 108 ? 7.795 -9.638 -10.544 1.00 92.12 108 LEU A O 1
ATOM 882 N N . VAL A 1 109 ? 6.720 -11.405 -11.416 1.00 95.19 109 VAL A N 1
ATOM 883 C CA . VAL A 1 109 ? 6.311 -10.764 -12.662 1.00 95.19 109 VAL A CA 1
ATOM 884 C C . VAL A 1 109 ? 4.792 -10.746 -12.718 1.00 95.19 109 VAL A C 1
ATOM 886 O O . VAL A 1 109 ? 4.152 -11.796 -12.659 1.00 95.19 109 VAL A O 1
ATOM 889 N N . ALA A 1 110 ? 4.218 -9.558 -12.846 1.00 97.31 110 ALA A N 1
ATOM 890 C CA . ALA A 1 110 ? 2.803 -9.369 -13.111 1.00 97.31 110 ALA A CA 1
ATOM 891 C C . ALA A 1 110 ? 2.570 -9.337 -14.623 1.00 97.31 110 ALA A C 1
ATOM 893 O O . ALA A 1 110 ? 3.159 -8.513 -15.320 1.00 97.31 110 ALA A O 1
ATOM 894 N N . GLU A 1 111 ? 1.719 -10.226 -15.125 1.00 97.81 111 GLU A N 1
ATOM 895 C CA . GLU A 1 111 ? 1.070 -10.090 -16.428 1.00 97.81 111 GLU A CA 1
ATOM 896 C C . GLU A 1 111 ? -0.239 -9.318 -16.223 1.00 97.81 111 GLU A C 1
ATOM 898 O O . GLU A 1 111 ? -1.105 -9.764 -15.473 1.00 97.81 111 GLU A O 1
ATOM 903 N N . VAL A 1 112 ? -0.371 -8.157 -16.857 1.00 97.69 112 VAL A N 1
ATOM 904 C CA . VAL A 1 112 ? -1.451 -7.192 -16.628 1.00 97.69 112 VAL A CA 1
ATOM 905 C C . VAL A 1 112 ? -2.374 -7.135 -17.841 1.00 97.69 112 VAL A C 1
ATOM 907 O O . VAL A 1 112 ? -1.915 -6.980 -18.973 1.00 97.69 112 VAL A O 1
ATOM 910 N N . ASP A 1 113 ? -3.678 -7.248 -17.607 1.00 95.88 113 ASP A N 1
ATOM 911 C CA . ASP A 1 113 ? -4.704 -7.100 -18.639 1.00 95.88 113 ASP A CA 1
ATOM 912 C C . ASP A 1 113 ? -4.845 -5.628 -19.065 1.00 95.88 113 ASP A C 1
ATOM 914 O O . ASP A 1 113 ? -4.965 -4.733 -18.226 1.00 95.88 113 ASP A O 1
ATOM 918 N N . GLU A 1 114 ? -4.876 -5.371 -20.375 1.00 94.81 114 GLU A N 1
ATOM 919 C CA . GLU A 1 114 ? -5.044 -4.027 -20.949 1.00 94.81 114 GLU A CA 1
ATOM 920 C C . GLU A 1 114 ? -6.370 -3.371 -20.540 1.00 94.81 114 GLU A C 1
ATOM 922 O O . GLU A 1 114 ? -6.481 -2.142 -20.542 1.00 94.81 114 GLU A O 1
ATOM 927 N N . SER A 1 115 ? -7.369 -4.165 -20.133 1.00 94.62 115 SER A N 1
ATOM 928 C CA . SER A 1 115 ? -8.640 -3.657 -19.615 1.00 94.62 115 SER A CA 1
ATOM 929 C C . SER A 1 115 ? -8.465 -2.763 -18.385 1.00 94.62 115 SER A C 1
ATOM 931 O O . SER A 1 115 ? -9.359 -1.974 -18.084 1.00 94.62 115 SER A O 1
ATOM 933 N N . VAL A 1 116 ? -7.335 -2.854 -17.672 1.00 94.19 116 VAL A N 1
ATOM 934 C CA . VAL A 1 116 ? -7.045 -1.987 -16.520 1.00 94.19 116 VAL A CA 1
ATOM 935 C C . VAL A 1 116 ? -7.012 -0.500 -16.897 1.00 94.19 116 VAL A C 1
ATOM 937 O O . VAL A 1 116 ? -7.333 0.349 -16.076 1.00 94.19 116 VAL A O 1
ATOM 940 N N . ASN A 1 117 ? -6.738 -0.165 -18.161 1.00 92.69 117 ASN A N 1
ATOM 941 C CA . ASN A 1 117 ? -6.782 1.219 -18.642 1.00 92.69 117 ASN A CA 1
ATOM 942 C C . ASN A 1 117 ? -8.202 1.819 -18.629 1.00 92.69 117 ASN A C 1
ATOM 944 O O . ASN A 1 117 ? -8.361 3.022 -18.820 1.00 92.69 117 ASN A O 1
ATOM 948 N N . SER A 1 118 ? -9.234 0.990 -18.433 1.00 93.12 118 SER A N 1
ATOM 949 C CA . SER A 1 118 ? -10.632 1.423 -18.321 1.00 93.12 118 SER A CA 1
ATOM 950 C C . SER A 1 118 ? -11.137 1.557 -16.881 1.00 93.12 118 SER A C 1
ATOM 952 O O . SER A 1 118 ? -12.283 1.962 -16.695 1.00 93.12 118 SER A O 1
ATOM 954 N N . VAL A 1 119 ? -10.321 1.226 -15.870 1.00 91.69 119 VAL A N 1
ATOM 955 C CA . VAL A 1 119 ? -10.708 1.396 -14.462 1.00 91.69 119 VAL A CA 1
ATOM 956 C C . VAL A 1 119 ? -10.262 2.753 -13.923 1.00 91.69 119 VAL A C 1
ATOM 958 O O . VAL A 1 119 ? -9.197 3.247 -14.284 1.00 91.69 119 VAL A O 1
ATOM 961 N N . ASP A 1 120 ? -11.053 3.338 -13.019 1.00 90.06 120 ASP A N 1
ATOM 962 C CA . ASP A 1 120 ? -10.743 4.646 -12.422 1.00 90.06 120 ASP A CA 1
ATOM 963 C C . ASP A 1 120 ? -9.455 4.611 -11.586 1.00 90.06 120 ASP A C 1
ATOM 965 O O . ASP A 1 120 ? -8.647 5.539 -11.619 1.00 90.06 120 ASP A O 1
ATOM 969 N N . ILE A 1 121 ? -9.268 3.533 -10.815 1.00 89.19 121 ILE A N 1
ATOM 970 C CA . ILE A 1 121 ? -8.097 3.319 -9.963 1.00 89.19 121 ILE A CA 1
ATOM 971 C C . ILE A 1 121 ? -7.668 1.858 -10.057 1.00 89.19 121 ILE A C 1
ATOM 973 O O . ILE A 1 121 ? -8.418 0.939 -9.717 1.00 89.19 121 ILE A O 1
ATOM 977 N N . TRP A 1 122 ? -6.412 1.643 -10.440 1.00 91.62 122 TRP A N 1
ATOM 978 C CA . TRP A 1 122 ? -5.781 0.331 -10.396 1.00 91.62 122 TRP A CA 1
ATOM 979 C C . TRP A 1 122 ? -5.103 0.100 -9.041 1.00 91.62 122 TRP A C 1
ATOM 981 O O . TRP A 1 122 ? -4.028 0.626 -8.754 1.00 91.62 122 TRP A O 1
ATOM 991 N N . ARG A 1 123 ? -5.743 -0.712 -8.194 1.00 93.88 123 ARG A N 1
ATOM 992 C CA . ARG A 1 123 ? -5.157 -1.210 -6.940 1.00 93.88 123 ARG A CA 1
ATOM 993 C C . ARG A 1 123 ? -4.188 -2.343 -7.267 1.00 93.88 123 ARG A C 1
ATOM 995 O O . ARG A 1 123 ? -4.627 -3.479 -7.439 1.00 93.88 123 ARG A O 1
ATOM 1002 N N . THR A 1 124 ? -2.903 -2.028 -7.400 1.00 95.19 124 THR A N 1
ATOM 1003 C CA . THR A 1 124 ? -1.891 -3.009 -7.813 1.00 95.19 124 THR A CA 1
ATOM 1004 C C . THR A 1 124 ? -1.632 -4.062 -6.739 1.00 95.19 124 THR A C 1
ATOM 1006 O O . THR A 1 124 ? -1.798 -3.795 -5.542 1.00 95.19 124 THR A O 1
ATOM 1009 N N . PHE A 1 125 ? -1.173 -5.248 -7.144 1.00 96.56 125 PHE A N 1
ATOM 1010 C CA . PHE A 1 125 ? -0.746 -6.257 -6.174 1.00 96.56 125 PHE A CA 1
ATOM 1011 C C . PHE A 1 125 ? 0.433 -5.776 -5.326 1.00 96.56 125 PHE A C 1
ATOM 1013 O O . PHE A 1 125 ? 0.452 -6.018 -4.124 1.00 96.56 125 PHE A O 1
ATOM 1020 N N . GLY A 1 126 ? 1.408 -5.086 -5.926 1.00 94.12 126 GLY A N 1
ATOM 1021 C CA . GLY A 1 126 ? 2.572 -4.571 -5.198 1.00 94.12 126 GLY A CA 1
ATOM 1022 C C . GLY A 1 126 ? 2.188 -3.698 -4.004 1.00 94.12 126 GLY A C 1
ATOM 1023 O O . GLY A 1 126 ? 2.706 -3.891 -2.901 1.00 94.12 126 GLY A O 1
ATOM 1024 N N . GLU A 1 127 ? 1.221 -2.797 -4.196 1.00 94.12 127 GLU A N 1
ATOM 1025 C CA . GLU A 1 127 ? 0.749 -1.948 -3.106 1.00 94.12 127 GLU A CA 1
ATOM 1026 C C . GLU A 1 127 ? -0.087 -2.745 -2.102 1.00 94.12 127 GLU A C 1
ATOM 1028 O O . GLU A 1 127 ? 0.125 -2.625 -0.898 1.00 94.12 127 GLU A O 1
ATOM 1033 N N . ALA A 1 128 ? -0.964 -3.641 -2.561 1.00 96.81 128 ALA A N 1
ATOM 1034 C CA . ALA A 1 128 ? -1.717 -4.517 -1.665 1.00 96.81 128 ALA A CA 1
ATOM 1035 C C . ALA A 1 128 ? -0.807 -5.404 -0.795 1.00 96.81 128 ALA A C 1
ATOM 1037 O O . ALA A 1 128 ? -1.077 -5.586 0.391 1.00 96.81 128 ALA A O 1
ATOM 1038 N N . LEU A 1 129 ? 0.300 -5.903 -1.349 1.00 95.81 129 LEU A N 1
ATOM 1039 C CA . LEU A 1 129 ? 1.291 -6.692 -0.626 1.00 95.81 129 LEU A CA 1
ATOM 1040 C C . LEU A 1 129 ? 2.000 -5.862 0.448 1.00 95.81 129 LEU A C 1
ATOM 1042 O O . LEU A 1 129 ? 2.140 -6.330 1.579 1.00 95.81 129 LEU A O 1
ATOM 1046 N N . LYS A 1 130 ? 2.402 -4.624 0.124 1.00 94.06 130 LYS A N 1
ATOM 1047 C CA . LYS A 1 130 ? 2.950 -3.667 1.100 1.00 94.06 130 LYS A CA 1
ATOM 1048 C C . LYS A 1 130 ? 1.979 -3.475 2.265 1.00 94.06 130 LYS A C 1
ATOM 1050 O O . LYS A 1 130 ? 2.379 -3.629 3.419 1.00 94.06 130 LYS A O 1
ATOM 1055 N N . LEU A 1 131 ? 0.707 -3.191 1.971 1.00 96.50 131 LEU A N 1
ATOM 1056 C CA . LEU A 1 131 ? -0.335 -2.994 2.984 1.00 96.50 131 LEU A CA 1
ATOM 1057 C C . LEU A 1 131 ? -0.541 -4.254 3.844 1.00 96.50 131 LEU A C 1
ATOM 1059 O O . LEU A 1 131 ? -0.576 -4.166 5.071 1.00 96.50 131 LEU A O 1
ATOM 1063 N N . ALA A 1 132 ? -0.633 -5.430 3.220 1.00 96.94 132 ALA A N 1
ATOM 1064 C CA . ALA A 1 132 ? -0.850 -6.699 3.909 1.00 96.94 132 ALA A CA 1
ATOM 1065 C C . ALA A 1 132 ? 0.310 -7.060 4.853 1.00 96.94 132 ALA A C 1
ATOM 1067 O O . ALA A 1 132 ? 0.077 -7.427 6.007 1.00 96.94 132 ALA A O 1
ATOM 1068 N N . ILE A 1 133 ? 1.560 -6.900 4.400 1.00 94.12 133 ILE A N 1
ATOM 1069 C CA . ILE A 1 133 ? 2.752 -7.131 5.230 1.00 94.12 133 ILE A CA 1
ATOM 1070 C C . ILE A 1 133 ? 2.810 -6.132 6.386 1.00 94.12 133 ILE A C 1
ATOM 1072 O O . ILE A 1 133 ? 3.094 -6.534 7.514 1.00 94.12 133 ILE A O 1
ATOM 1076 N N . ALA A 1 134 ? 2.500 -4.858 6.137 1.00 93.12 134 ALA A N 1
ATOM 1077 C CA . ALA A 1 134 ? 2.500 -3.843 7.183 1.00 93.12 134 ALA A CA 1
ATOM 1078 C C . ALA A 1 134 ? 1.502 -4.170 8.306 1.00 93.12 134 ALA A C 1
ATOM 1080 O O . ALA A 1 134 ? 1.846 -4.072 9.484 1.00 93.12 134 ALA A O 1
ATOM 1081 N N . LEU A 1 135 ? 0.289 -4.614 7.953 1.00 94.12 135 LEU A N 1
ATOM 1082 C CA . LEU A 1 135 ? -0.699 -5.084 8.928 1.00 94.12 135 LEU A CA 1
ATOM 1083 C C . LEU A 1 135 ? -0.221 -6.331 9.678 1.00 94.12 135 LEU A C 1
ATOM 1085 O O . LEU A 1 135 ? -0.433 -6.452 10.879 1.00 94.12 135 LEU A O 1
ATOM 1089 N N . ASN A 1 136 ? 0.430 -7.266 8.991 1.00 92.75 136 ASN A N 1
ATOM 1090 C CA . ASN A 1 136 ? 0.927 -8.479 9.634 1.00 92.75 136 ASN A CA 1
ATOM 1091 C C . ASN A 1 136 ? 2.061 -8.197 10.637 1.00 92.75 136 ASN A C 1
ATOM 1093 O O . ASN A 1 136 ? 2.245 -8.946 11.590 1.00 92.75 136 ASN A O 1
ATOM 1097 N N . ARG A 1 137 ? 2.812 -7.108 10.436 1.00 90.69 137 ARG A N 1
ATOM 1098 C CA . ARG A 1 137 ? 3.976 -6.716 11.248 1.00 90.69 137 ARG A CA 1
ATOM 1099 C C . ARG A 1 137 ? 3.712 -5.576 12.227 1.00 90.69 137 ARG A C 1
ATOM 1101 O O . ARG A 1 137 ? 4.652 -4.901 12.629 1.00 90.69 137 ARG A O 1
ATOM 1108 N N . GLY A 1 138 ? 2.456 -5.280 12.557 1.00 89.12 138 GLY A N 1
ATOM 1109 C CA . GLY A 1 138 ? 2.174 -4.212 13.522 1.00 89.12 138 GLY A CA 1
ATOM 1110 C C . GLY A 1 138 ? 2.652 -2.823 13.076 1.00 89.12 138 GLY A C 1
ATOM 1111 O O . GLY A 1 138 ? 2.918 -1.976 13.920 1.00 89.12 138 GLY A O 1
ATOM 1112 N N . LEU A 1 139 ? 2.779 -2.579 11.764 1.00 90.31 139 LEU A N 1
ATOM 1113 C CA . LEU A 1 139 ? 3.285 -1.332 11.169 1.00 90.31 139 LEU A CA 1
ATOM 1114 C C . LEU A 1 139 ? 4.775 -1.030 11.432 1.00 90.31 139 LEU A C 1
ATOM 1116 O O . LEU A 1 139 ? 5.221 0.081 11.148 1.00 90.31 139 LEU A O 1
ATOM 1120 N N . GLU A 1 140 ? 5.563 -1.983 11.938 1.00 85.38 140 GLU A N 1
ATOM 1121 C CA . GLU A 1 140 ? 6.988 -1.757 12.235 1.00 85.38 140 GLU A CA 1
ATOM 1122 C C . GLU A 1 140 ? 7.850 -1.596 10.979 1.00 85.38 140 GLU A C 1
ATOM 1124 O O . GLU A 1 140 ? 8.790 -0.800 10.946 1.00 85.38 140 GLU A O 1
ATOM 1129 N N . SER A 1 141 ? 7.538 -2.372 9.941 1.00 85.75 141 SER A N 1
ATOM 1130 C CA . SER A 1 141 ? 8.229 -2.341 8.656 1.00 85.75 141 SER A CA 1
ATOM 1131 C C . SER A 1 141 ? 7.329 -2.859 7.543 1.00 85.75 141 SER A C 1
ATOM 1133 O O . SER A 1 141 ? 6.435 -3.679 7.767 1.00 85.75 141 SER A O 1
ATOM 1135 N N . PHE A 1 142 ? 7.585 -2.389 6.328 1.00 88.50 142 PHE A N 1
ATOM 1136 C CA . PHE A 1 142 ? 6.922 -2.858 5.120 1.00 88.50 142 PHE A CA 1
ATOM 1137 C C . PHE A 1 142 ? 7.785 -2.562 3.890 1.00 88.50 142 PHE A C 1
ATOM 1139 O O . PHE A 1 142 ? 8.511 -1.560 3.880 1.00 88.50 142 PHE A O 1
ATOM 1146 N N . PRO A 1 143 ? 7.716 -3.407 2.849 1.00 87.62 143 PRO A N 1
ATOM 1147 C CA . PRO A 1 143 ? 8.524 -3.223 1.657 1.00 87.62 143 PRO A CA 1
ATOM 1148 C C . PRO A 1 143 ? 8.032 -2.021 0.851 1.00 87.62 143 PRO A C 1
ATOM 1150 O O . PRO A 1 143 ? 6.831 -1.786 0.714 1.00 87.62 143 PRO A O 1
ATOM 1153 N N . GLN A 1 144 ? 8.967 -1.282 0.263 1.00 85.88 144 GLN A N 1
ATOM 1154 C CA . GLN A 1 144 ? 8.644 -0.333 -0.798 1.00 85.88 144 GLN A CA 1
ATOM 1155 C C . GLN A 1 144 ? 8.642 -1.090 -2.116 1.00 85.88 144 GLN A C 1
ATOM 1157 O O . GLN A 1 144 ? 9.613 -1.779 -2.418 1.00 85.88 144 GLN A O 1
ATOM 1162 N N . THR A 1 145 ? 7.564 -0.980 -2.887 1.00 87.56 145 THR A N 1
ATOM 1163 C CA . THR A 1 145 ? 7.419 -1.730 -4.135 1.00 87.56 145 THR A CA 1
ATOM 1164 C C . THR A 1 145 ? 7.284 -0.799 -5.329 1.00 87.56 145 THR A C 1
ATOM 1166 O O . THR A 1 145 ? 6.839 0.342 -5.209 1.00 87.56 145 THR A O 1
ATOM 1169 N N . SER A 1 146 ? 7.713 -1.263 -6.499 1.00 88.50 146 SER A N 1
ATOM 1170 C CA . SER A 1 146 ? 7.502 -0.540 -7.753 1.00 88.50 146 SER A CA 1
ATOM 1171 C C . SER A 1 146 ? 7.446 -1.501 -8.931 1.00 88.50 146 SER A C 1
ATOM 1173 O O . SER A 1 146 ? 8.057 -2.567 -8.911 1.00 88.50 146 SER A O 1
ATOM 1175 N N . TYR A 1 147 ? 6.696 -1.129 -9.965 1.00 90.69 147 TYR A N 1
ATOM 1176 C CA . TYR A 1 147 ? 6.581 -1.922 -11.184 1.00 90.69 147 TYR A CA 1
ATOM 1177 C C . TYR A 1 147 ? 7.623 -1.446 -12.190 1.00 90.69 147 TYR A C 1
ATOM 1179 O O . TYR A 1 147 ? 7.637 -0.282 -12.595 1.00 90.69 147 TYR A O 1
ATOM 1187 N N . GLN A 1 148 ? 8.486 -2.361 -12.615 1.00 91.00 148 GLN A N 1
ATOM 1188 C CA . GLN A 1 148 ? 9.404 -2.149 -13.719 1.00 91.00 148 GLN A CA 1
ATOM 1189 C C . GLN A 1 148 ? 8.879 -2.896 -14.946 1.00 91.00 148 GLN A C 1
ATOM 1191 O O . GLN A 1 148 ? 9.002 -4.115 -15.054 1.00 91.00 148 GLN A O 1
ATOM 1196 N N . TRP A 1 149 ? 8.334 -2.145 -15.897 1.00 93.69 149 TRP A N 1
ATOM 1197 C CA . TRP A 1 149 ? 7.786 -2.689 -17.136 1.00 93.69 149 TRP A CA 1
ATOM 1198 C C . TRP A 1 149 ? 8.846 -3.356 -18.019 1.00 93.69 149 TRP A C 1
ATOM 1200 O O . TRP A 1 149 ? 9.964 -2.844 -18.171 1.00 93.69 149 TRP A O 1
ATOM 1210 N N . ILE A 1 150 ? 8.465 -4.481 -18.627 1.00 93.81 150 ILE A N 1
ATOM 1211 C CA . ILE A 1 150 ? 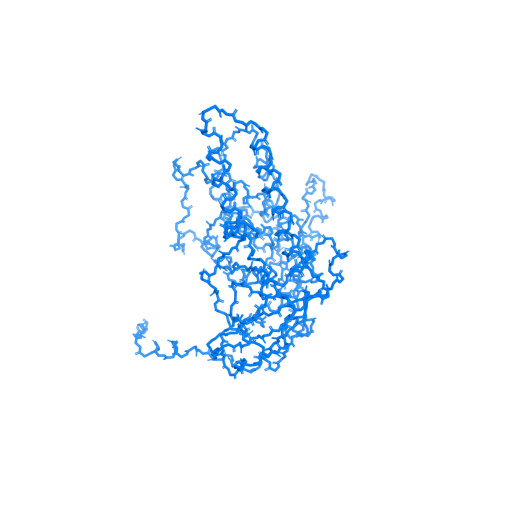9.275 -5.273 -19.553 1.00 93.81 150 ILE A CA 1
ATOM 1212 C C . ILE A 1 150 ? 8.553 -5.345 -20.898 1.00 93.81 150 ILE A C 1
ATOM 1214 O O . ILE A 1 150 ? 7.458 -5.896 -21.023 1.00 93.81 150 ILE A O 1
ATOM 1218 N N . TYR A 1 151 ? 9.176 -4.778 -21.923 1.00 93.88 151 TYR A N 1
ATOM 1219 C CA . TYR A 1 151 ? 8.651 -4.788 -23.282 1.00 93.88 151 TYR A CA 1
ATOM 1220 C C . TYR A 1 151 ? 8.986 -6.117 -23.942 1.00 93.88 151 TYR A C 1
ATOM 1222 O O . TYR A 1 151 ? 10.139 -6.543 -23.916 1.00 93.88 151 TYR A O 1
ATOM 1230 N N . ARG A 1 152 ? 7.985 -6.744 -24.569 1.00 93.62 152 ARG A N 1
ATOM 1231 C CA . ARG A 1 152 ? 8.120 -8.028 -25.276 1.00 93.62 152 ARG A CA 1
ATOM 1232 C C . ARG A 1 152 ? 8.782 -9.098 -24.395 1.00 93.62 152 ARG A C 1
ATOM 1234 O O . ARG A 1 152 ? 9.710 -9.766 -24.833 1.00 93.62 152 ARG A O 1
ATOM 1241 N N . PHE A 1 153 ? 8.322 -9.200 -23.145 1.00 94.56 153 PHE A N 1
ATOM 1242 C CA . PHE A 1 153 ? 8.845 -10.149 -22.162 1.00 94.56 153 PHE A CA 1
ATOM 1243 C C . PHE A 1 153 ? 8.861 -11.578 -22.710 1.00 94.56 153 PHE A C 1
ATOM 1245 O O . PHE A 1 153 ? 7.847 -12.068 -23.211 1.00 94.56 153 PHE A O 1
ATOM 1252 N N . ASP A 1 154 ? 10.007 -12.232 -22.556 1.00 92.81 154 ASP A N 1
ATOM 1253 C CA . ASP A 1 154 ? 10.208 -13.638 -22.885 1.00 92.81 154 ASP A CA 1
ATOM 1254 C C . ASP A 1 154 ? 10.801 -14.345 -21.658 1.00 92.81 154 ASP A C 1
ATOM 1256 O O . ASP A 1 154 ? 11.957 -14.089 -21.321 1.00 92.81 154 ASP A O 1
ATOM 1260 N N . PRO A 1 155 ? 10.059 -15.233 -20.974 1.00 91.06 155 PRO A N 1
ATOM 1261 C CA . PRO A 1 155 ? 10.540 -15.875 -19.752 1.00 91.06 155 PRO A CA 1
ATOM 1262 C C . PRO A 1 155 ? 11.760 -16.787 -19.964 1.00 91.06 155 PRO A C 1
ATOM 1264 O O . PRO A 1 155 ? 12.379 -17.177 -18.972 1.00 91.06 155 PRO A O 1
ATOM 1267 N N . SER A 1 156 ? 12.104 -17.130 -21.214 1.00 88.06 156 SER A N 1
ATOM 1268 C CA . SER A 1 156 ? 13.279 -17.940 -21.555 1.00 88.06 156 SER A CA 1
ATOM 1269 C C . SER A 1 156 ? 14.590 -17.149 -21.618 1.00 88.06 156 SER A C 1
ATOM 1271 O O . SER A 1 156 ? 15.657 -17.754 -21.509 1.00 88.06 156 SER A O 1
ATOM 1273 N N . LEU A 1 157 ? 14.523 -15.820 -21.763 1.00 87.25 157 LEU A N 1
ATOM 1274 C CA . LEU A 1 157 ? 15.696 -14.944 -21.807 1.00 87.25 157 LEU A CA 1
ATOM 1275 C C . LEU A 1 157 ? 16.195 -14.596 -20.402 1.00 87.25 157 LEU A C 1
ATOM 1277 O O . LEU A 1 157 ? 15.404 -14.426 -19.466 1.00 87.25 157 LEU A O 1
ATOM 1281 N N . ASP A 1 158 ? 17.507 -14.395 -20.263 1.00 82.06 158 ASP A N 1
ATOM 1282 C CA . ASP A 1 158 ? 18.079 -13.916 -19.007 1.00 82.06 158 ASP A CA 1
ATOM 1283 C C . ASP A 1 158 ? 17.621 -12.479 -18.705 1.00 82.06 158 ASP A C 1
ATOM 1285 O O . ASP A 1 158 ? 17.344 -11.670 -19.590 1.00 82.06 158 ASP A O 1
ATOM 1289 N N . ARG A 1 159 ? 17.593 -12.105 -17.420 1.00 83.00 159 ARG A N 1
ATOM 1290 C CA . ARG A 1 159 ? 17.189 -10.753 -16.987 1.00 83.00 159 ARG A CA 1
ATOM 1291 C C . ARG A 1 159 ? 17.976 -9.635 -17.657 1.00 83.00 159 ARG A C 1
ATOM 1293 O O . ARG A 1 159 ? 17.394 -8.616 -17.994 1.00 83.00 159 ARG A O 1
ATOM 1300 N N . SER A 1 160 ? 19.278 -9.807 -17.867 1.00 83.62 160 SER A N 1
ATOM 1301 C CA . SER A 1 160 ? 20.102 -8.806 -18.559 1.00 83.62 160 SER A CA 1
ATOM 1302 C C . SER A 1 160 ? 19.763 -8.651 -20.042 1.00 83.62 160 SER A C 1
ATOM 1304 O O . SER A 1 160 ? 20.143 -7.651 -20.643 1.00 83.62 160 SER A O 1
ATOM 1306 N N . GLU A 1 161 ? 19.081 -9.632 -20.628 1.00 87.19 161 GLU A N 1
ATOM 1307 C CA . GLU A 1 161 ? 18.701 -9.664 -22.041 1.00 87.19 161 GLU A CA 1
ATOM 1308 C C . GLU A 1 161 ? 17.279 -9.128 -22.268 1.00 87.19 161 GLU A C 1
ATOM 1310 O O . GLU A 1 161 ? 16.905 -8.830 -23.401 1.00 87.19 161 GLU A O 1
ATOM 1315 N N . GLN A 1 162 ? 16.496 -8.942 -21.199 1.00 90.25 162 GLN A N 1
ATOM 1316 C CA . GLN A 1 162 ? 15.156 -8.365 -21.270 1.00 90.25 162 GLN A CA 1
ATOM 1317 C C . GLN A 1 162 ? 15.178 -6.888 -21.676 1.00 90.25 162 GLN A C 1
ATOM 1319 O O . GLN A 1 162 ? 16.053 -6.104 -21.294 1.00 90.25 162 GLN A O 1
ATOM 1324 N N . HIS A 1 163 ? 14.130 -6.462 -22.379 1.00 90.25 163 HIS A N 1
ATOM 1325 C CA . HIS A 1 163 ? 13.936 -5.063 -22.750 1.00 90.25 163 HIS A CA 1
ATOM 1326 C C . HIS A 1 163 ? 13.139 -4.310 -21.690 1.00 90.25 163 HIS A C 1
ATOM 1328 O O . HIS A 1 163 ? 11.941 -4.056 -21.827 1.00 90.25 163 HIS A O 1
ATOM 1334 N N . TYR A 1 164 ? 13.827 -3.918 -20.626 1.00 88.44 164 TYR A N 1
ATOM 1335 C CA . TYR A 1 164 ? 13.242 -3.068 -19.602 1.00 88.44 164 TYR A CA 1
ATOM 1336 C C . TYR A 1 164 ? 12.901 -1.680 -20.138 1.00 88.44 164 TYR A C 1
ATOM 1338 O O . TYR A 1 164 ? 13.695 -1.046 -20.837 1.00 88.44 164 TYR A O 1
ATOM 1346 N N . GLY A 1 165 ? 11.708 -1.214 -19.774 1.00 84.94 165 GLY A N 1
ATOM 1347 C CA . GLY A 1 165 ? 11.312 0.171 -19.956 1.00 84.94 165 GLY A CA 1
ATOM 1348 C C . GLY A 1 165 ? 12.177 1.132 -19.138 1.00 84.94 165 GLY A C 1
ATOM 1349 O O . GLY A 1 165 ? 13.090 0.725 -18.416 1.00 84.94 165 GLY A O 1
ATOM 1350 N N . PRO A 1 166 ? 11.881 2.433 -19.212 1.00 79.19 166 PRO A N 1
ATOM 1351 C CA . PRO A 1 166 ? 12.542 3.430 -18.381 1.00 79.19 166 PRO A CA 1
ATOM 1352 C C . PRO A 1 166 ? 12.417 3.066 -16.907 1.00 79.19 166 PRO A C 1
ATOM 1354 O O . PRO A 1 166 ? 11.363 2.601 -16.476 1.00 79.19 166 PRO A O 1
ATOM 1357 N N . GLU A 1 167 ? 13.488 3.279 -16.146 1.00 70.94 167 GLU A N 1
ATOM 1358 C CA . GLU A 1 167 ? 13.437 3.117 -14.696 1.00 70.94 167 GLU A CA 1
ATOM 1359 C C . GLU A 1 167 ? 12.336 4.020 -14.112 1.00 70.94 167 GLU A C 1
ATOM 1361 O O . GLU A 1 167 ? 12.247 5.193 -14.506 1.00 70.94 167 GLU A O 1
ATOM 1366 N N . PRO A 1 168 ? 11.489 3.506 -13.199 1.00 65.69 168 PRO A N 1
ATOM 1367 C CA . PRO A 1 168 ? 10.528 4.335 -12.492 1.00 65.69 168 PRO A CA 1
ATOM 1368 C C . PRO A 1 168 ? 11.272 5.431 -11.724 1.00 65.69 168 PRO A C 1
ATOM 1370 O O . PRO A 1 168 ? 12.401 5.247 -11.283 1.00 65.69 168 PRO A O 1
ATOM 1373 N N . SER A 1 169 ? 10.648 6.594 -11.541 1.00 53.78 169 SER A N 1
ATOM 1374 C CA . SER A 1 169 ? 11.282 7.749 -10.884 1.00 53.78 169 SER A CA 1
ATOM 1375 C C . SER A 1 169 ? 11.711 7.494 -9.430 1.00 53.78 169 SER A C 1
ATOM 1377 O O . SER A 1 169 ? 12.504 8.257 -8.888 1.00 53.78 169 SER A O 1
ATOM 1379 N N . SER A 1 170 ? 11.201 6.431 -8.807 1.00 53.38 170 SER A N 1
ATOM 1380 C CA . SER A 1 170 ? 11.496 5.991 -7.443 1.00 53.38 170 SER A CA 1
ATOM 1381 C C . SER A 1 170 ? 12.247 4.650 -7.454 1.00 53.38 170 SER A C 1
ATOM 1383 O O . SER A 1 170 ? 11.662 3.601 -7.173 1.00 53.38 170 SER A O 1
ATOM 1385 N N . VAL A 1 171 ? 13.535 4.648 -7.811 1.00 51.22 171 VAL A N 1
ATOM 1386 C CA . VAL A 1 171 ? 14.369 3.438 -7.699 1.00 51.22 171 VAL A CA 1
ATOM 1387 C C . VAL A 1 171 ? 15.058 3.408 -6.336 1.00 51.22 171 VAL A C 1
ATOM 1389 O O . VAL A 1 171 ? 16.063 4.082 -6.128 1.00 51.22 171 VAL A O 1
ATOM 1392 N N . TYR A 1 172 ? 14.537 2.584 -5.428 1.00 50.19 172 TYR A N 1
ATOM 1393 C CA . TYR A 1 172 ? 15.313 1.984 -4.342 1.00 50.19 172 TYR A CA 1
ATOM 1394 C C . TYR A 1 172 ? 15.667 0.552 -4.773 1.00 50.19 172 TYR A C 1
ATOM 1396 O O . TYR A 1 172 ? 14.936 -0.389 -4.482 1.00 50.19 172 TYR A O 1
ATOM 1404 N N . ASP A 1 173 ? 16.747 0.384 -5.543 1.00 47.75 173 ASP A N 1
ATOM 1405 C CA . ASP A 1 173 ? 17.260 -0.956 -5.894 1.00 47.75 173 ASP A CA 1
ATOM 1406 C C . ASP A 1 173 ? 18.121 -1.553 -4.761 1.00 47.75 173 ASP A C 1
ATOM 1408 O O . ASP A 1 173 ? 18.348 -2.766 -4.716 1.00 47.75 173 ASP A O 1
ATOM 1412 N N . GLU A 1 174 ? 18.569 -0.723 -3.813 1.00 48.28 174 GLU A N 1
ATOM 1413 C CA . GLU A 1 174 ? 19.242 -1.160 -2.591 1.00 48.28 174 GLU A CA 1
ATOM 1414 C C . GLU A 1 174 ? 18.198 -1.518 -1.524 1.00 48.28 174 GLU A C 1
ATOM 1416 O O . GLU A 1 174 ? 17.418 -0.669 -1.100 1.00 48.28 174 GLU A O 1
ATOM 1421 N N . GLY A 1 175 ? 18.182 -2.783 -1.086 1.00 59.44 175 GLY A N 1
ATOM 1422 C CA . GLY A 1 175 ? 17.364 -3.219 0.053 1.00 59.44 175 GLY A CA 1
ATOM 1423 C C . GLY A 1 175 ? 16.083 -3.989 -0.278 1.00 59.44 175 GLY A C 1
ATOM 1424 O O . GLY A 1 175 ? 15.179 -4.000 0.550 1.00 59.44 175 GLY A O 1
ATOM 1425 N N . ALA A 1 176 ? 15.994 -4.646 -1.445 1.00 75.75 176 ALA A N 1
ATOM 1426 C CA . ALA A 1 176 ? 14.868 -5.538 -1.740 1.00 75.75 176 ALA A CA 1
ATOM 1427 C C . ALA A 1 176 ? 14.650 -6.538 -0.593 1.00 75.75 176 ALA A C 1
ATOM 1429 O O . ALA A 1 176 ? 15.568 -7.276 -0.220 1.00 75.75 176 ALA A O 1
ATOM 1430 N N . GLU A 1 177 ? 13.435 -6.560 -0.059 1.00 86.00 177 GLU A N 1
ATOM 1431 C CA . GLU A 1 177 ? 13.099 -7.414 1.064 1.00 86.00 177 GLU A CA 1
ATOM 1432 C C . GLU A 1 177 ? 12.954 -8.859 0.586 1.00 86.00 177 GLU A C 1
ATOM 1434 O O . GLU A 1 177 ? 12.261 -9.140 -0.396 1.00 86.00 177 GLU A O 1
ATOM 1439 N N . ILE A 1 178 ? 13.635 -9.778 1.266 1.00 86.62 178 ILE A N 1
ATOM 1440 C CA . ILE A 1 178 ? 13.549 -11.204 0.966 1.00 86.62 178 ILE A CA 1
ATOM 1441 C C . ILE A 1 178 ? 12.442 -11.797 1.832 1.00 86.62 178 ILE A C 1
ATOM 1443 O O . ILE A 1 178 ? 12.566 -11.831 3.055 1.00 86.62 178 ILE A O 1
ATOM 1447 N N . ILE A 1 179 ? 11.387 -12.289 1.190 1.00 86.56 179 ILE A N 1
ATOM 1448 C CA . ILE A 1 179 ? 10.261 -12.965 1.841 1.00 86.56 179 ILE A CA 1
ATOM 1449 C C . ILE A 1 179 ? 10.175 -14.427 1.395 1.00 86.56 179 ILE A C 1
ATOM 1451 O O . ILE A 1 179 ? 10.731 -14.817 0.368 1.00 86.56 179 ILE A O 1
ATOM 1455 N N . ARG A 1 180 ? 9.475 -15.257 2.167 1.00 86.44 180 ARG A N 1
ATOM 1456 C CA . ARG A 1 180 ? 9.167 -16.648 1.786 1.00 86.44 180 ARG A CA 1
ATOM 1457 C C . ARG A 1 180 ? 7.873 -16.702 0.977 1.00 86.44 180 ARG A C 1
ATOM 1459 O O . ARG A 1 180 ? 7.014 -15.837 1.154 1.00 86.44 180 ARG A O 1
ATOM 1466 N N . ILE A 1 181 ? 7.685 -17.726 0.145 1.00 85.69 181 ILE A N 1
ATOM 1467 C CA . ILE A 1 181 ? 6.410 -17.916 -0.576 1.00 85.69 181 ILE A CA 1
ATOM 1468 C C . ILE A 1 181 ? 5.281 -18.150 0.431 1.00 85.69 181 ILE A C 1
ATOM 1470 O O . ILE A 1 181 ? 4.214 -17.548 0.313 1.00 85.69 181 ILE A O 1
ATOM 1474 N N . ARG A 1 182 ? 5.555 -18.918 1.494 1.00 85.44 182 ARG A N 1
ATOM 1475 C CA . ARG A 1 182 ? 4.663 -19.124 2.644 1.00 85.44 182 ARG A CA 1
ATOM 1476 C C . ARG A 1 182 ? 4.162 -17.812 3.250 1.00 85.44 182 ARG A C 1
ATOM 1478 O O . ARG A 1 182 ? 3.039 -17.748 3.729 1.00 85.44 182 ARG A O 1
ATOM 1485 N N . GLN A 1 183 ? 4.953 -16.745 3.196 1.00 88.06 183 GLN A N 1
ATOM 1486 C CA . GLN A 1 183 ? 4.561 -15.456 3.758 1.00 88.06 183 GLN A CA 1
ATOM 1487 C C . GLN A 1 183 ? 3.382 -14.822 2.995 1.00 88.06 183 GLN A C 1
ATOM 1489 O O . GLN A 1 183 ? 2.614 -14.075 3.589 1.00 88.06 183 GLN A O 1
ATOM 1494 N N . ILE A 1 184 ? 3.182 -15.162 1.713 1.00 90.25 184 ILE A N 1
ATOM 1495 C CA . ILE A 1 184 ? 1.987 -14.776 0.936 1.00 90.25 184 ILE A CA 1
ATOM 1496 C C . ILE A 1 184 ? 0.746 -15.520 1.434 1.00 90.25 184 ILE A C 1
ATOM 1498 O O . ILE A 1 184 ? -0.327 -14.929 1.514 1.00 90.25 184 ILE A O 1
ATOM 1502 N N . TYR A 1 185 ? 0.903 -16.788 1.826 1.00 90.19 185 TYR A N 1
ATOM 1503 C CA . TYR A 1 185 ? -0.156 -17.553 2.484 1.00 90.19 185 TYR A CA 1
ATOM 1504 C C . TYR A 1 185 ? -0.503 -16.959 3.857 1.00 90.19 185 TYR A C 1
ATOM 1506 O O . TYR A 1 185 ? -1.678 -16.760 4.157 1.00 90.19 185 TYR A O 1
ATOM 1514 N N . GLU A 1 186 ? 0.507 -16.607 4.659 1.00 91.19 186 GLU A N 1
ATOM 1515 C CA . GLU A 1 186 ? 0.334 -15.999 5.990 1.00 91.19 186 GLU A CA 1
ATOM 1516 C C . GLU A 1 186 ? -0.440 -14.669 5.941 1.00 91.19 186 GLU A C 1
ATOM 1518 O O . GLU A 1 186 ? -1.133 -14.333 6.900 1.00 91.19 186 GLU A O 1
ATOM 1523 N N . VAL A 1 187 ? -0.363 -13.933 4.824 1.00 95.25 187 VAL A N 1
ATOM 1524 C CA . VAL A 1 187 ? -1.109 -12.680 4.616 1.00 95.25 187 VAL A CA 1
ATOM 1525 C C . VAL A 1 187 ? -2.283 -12.807 3.633 1.00 95.25 187 VAL A C 1
ATOM 1527 O O . VAL A 1 187 ? -2.826 -11.795 3.185 1.00 95.25 187 VAL A O 1
ATOM 1530 N N . SER A 1 188 ? -2.692 -14.030 3.281 1.00 95.88 188 SER A N 1
ATOM 1531 C CA . SER A 1 188 ? -3.733 -14.288 2.272 1.00 95.88 188 SER A CA 1
ATOM 1532 C C . SER A 1 188 ? -5.086 -13.685 2.650 1.00 95.88 188 SER A C 1
ATOM 1534 O O . SER A 1 188 ? -5.701 -13.014 1.824 1.00 95.88 188 SER A O 1
ATOM 1536 N N . SER A 1 189 ? -5.518 -13.830 3.905 1.00 97.44 189 SER A N 1
ATOM 1537 C CA . SER A 1 189 ? -6.751 -13.215 4.409 1.00 97.44 189 SER A CA 1
ATOM 1538 C C . SER A 1 189 ? -6.723 -11.685 4.303 1.00 97.44 189 SER A C 1
ATOM 1540 O O . SER A 1 189 ? -7.741 -11.067 3.993 1.00 97.44 189 SER A O 1
ATOM 1542 N N . GLN A 1 190 ? -5.571 -11.051 4.556 1.00 98.00 190 GLN A N 1
ATOM 1543 C CA . GLN A 1 190 ? -5.395 -9.603 4.413 1.00 98.00 190 GLN A CA 1
ATOM 1544 C C . GLN A 1 190 ? -5.487 -9.203 2.940 1.00 98.00 190 GLN A C 1
ATOM 1546 O O . GLN A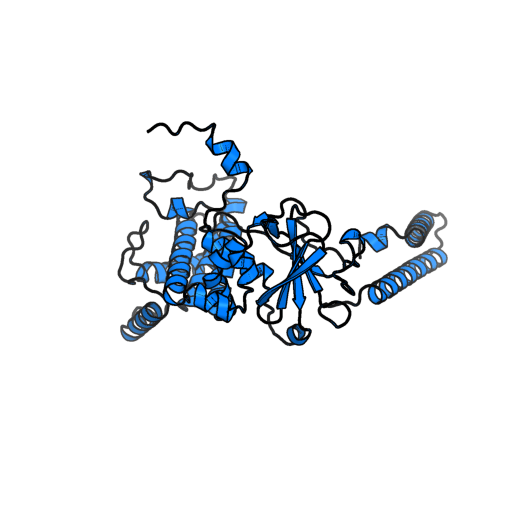 1 190 ? -6.220 -8.273 2.612 1.00 98.00 190 GLN A O 1
ATOM 1551 N N . LEU A 1 191 ? -4.771 -9.910 2.061 1.00 98.00 191 LEU A N 1
ATOM 1552 C CA . LEU A 1 191 ? -4.806 -9.682 0.616 1.00 98.00 191 LEU A CA 1
ATOM 1553 C C . LEU A 1 191 ? -6.233 -9.810 0.071 1.00 98.00 191 LEU A C 1
ATOM 1555 O O . LEU A 1 191 ? -6.692 -8.925 -0.646 1.00 98.00 191 LEU A O 1
ATOM 1559 N N . GLU A 1 192 ? -6.959 -10.857 0.456 1.00 98.00 192 GLU A N 1
ATOM 1560 C CA . GLU A 1 192 ? -8.337 -11.091 0.017 1.00 98.00 192 GLU A CA 1
ATOM 1561 C C . GLU A 1 192 ? -9.241 -9.917 0.390 1.00 98.00 192 GLU A C 1
ATOM 1563 O O . GLU A 1 192 ? -9.893 -9.334 -0.481 1.00 98.00 192 GLU A O 1
ATOM 1568 N N . LEU A 1 193 ? -9.227 -9.502 1.661 1.00 98.19 193 LEU A N 1
ATOM 1569 C CA . LEU A 1 193 ? -10.087 -8.410 2.107 1.00 98.19 193 LEU A CA 1
ATOM 1570 C C . LEU A 1 193 ? -9.696 -7.078 1.447 1.00 98.19 193 LEU A C 1
ATOM 1572 O O . LEU A 1 193 ? -10.580 -6.300 1.088 1.00 98.19 193 LEU A O 1
ATOM 1576 N N . LEU A 1 194 ? -8.398 -6.823 1.236 1.00 98.00 194 LEU A N 1
ATOM 1577 C CA . LEU A 1 194 ? -7.901 -5.657 0.489 1.00 98.00 194 LEU A CA 1
ATOM 1578 C C . LEU A 1 194 ? -8.397 -5.649 -0.965 1.00 98.00 194 LEU A C 1
ATOM 1580 O O . LEU A 1 194 ? -8.662 -4.581 -1.523 1.00 98.00 194 LEU A O 1
ATOM 1584 N N . GLN A 1 195 ? -8.534 -6.821 -1.586 1.00 96.44 195 GLN A N 1
ATOM 1585 C CA . GLN A 1 195 ? -9.050 -6.939 -2.945 1.00 96.44 195 GLN A CA 1
ATOM 1586 C C . GLN A 1 195 ? -10.558 -6.679 -2.982 1.00 96.44 195 GLN A C 1
ATOM 1588 O O . GLN A 1 195 ? -11.032 -5.823 -3.740 1.00 96.44 195 GLN A O 1
ATOM 1593 N N . ARG A 1 196 ? -11.308 -7.397 -2.139 1.00 95.69 196 ARG A N 1
ATOM 1594 C CA . ARG A 1 196 ? -12.775 -7.402 -2.125 1.00 95.69 196 ARG A CA 1
ATOM 1595 C C . ARG A 1 196 ? -13.376 -6.100 -1.600 1.00 95.69 196 ARG A C 1
ATOM 1597 O O . ARG A 1 196 ? -14.412 -5.674 -2.103 1.00 95.69 196 ARG A O 1
ATOM 1604 N N . SER A 1 197 ? -12.755 -5.473 -0.602 1.00 95.94 197 SER A N 1
ATOM 1605 C CA . SER A 1 197 ? -13.288 -4.295 0.087 1.00 95.94 197 SER A CA 1
ATOM 1606 C C . SER A 1 197 ? -12.438 -3.059 -0.191 1.00 95.94 197 SER A C 1
ATOM 1608 O O . SER A 1 197 ? -11.372 -2.859 0.391 1.00 95.94 197 SER A O 1
ATOM 1610 N N . GLU A 1 198 ? -12.939 -2.184 -1.063 1.00 94.69 198 GLU A N 1
ATOM 1611 C CA . GLU A 1 198 ? -12.341 -0.865 -1.284 1.00 94.69 198 GLU A CA 1
ATOM 1612 C C . GLU A 1 198 ? -12.300 -0.004 -0.004 1.00 94.69 198 GLU A C 1
ATOM 1614 O O . GLU A 1 198 ? -11.238 0.561 0.268 1.00 94.69 198 GLU A O 1
ATOM 1619 N N . PRO A 1 199 ? -13.352 0.049 0.846 1.00 96.38 199 PRO A N 1
ATOM 1620 C CA . PRO A 1 199 ? -13.272 0.760 2.123 1.00 96.38 199 PRO A CA 1
ATOM 1621 C C . PRO A 1 199 ? -12.126 0.269 3.011 1.00 96.38 199 PRO A C 1
ATOM 1623 O O . PRO A 1 199 ? -11.418 1.080 3.607 1.00 96.38 199 PRO A O 1
ATOM 1626 N N . PHE A 1 200 ? -11.893 -1.049 3.060 1.00 97.81 200 PHE A N 1
ATOM 1627 C CA . PHE A 1 200 ? -10.773 -1.612 3.810 1.00 97.81 200 PHE A CA 1
ATOM 1628 C C . PHE A 1 200 ? -9.429 -1.242 3.181 1.00 97.81 200 PHE A C 1
ATOM 1630 O O . PHE A 1 200 ? -8.537 -0.783 3.891 1.00 97.81 200 PHE A O 1
ATOM 1637 N N . PHE A 1 201 ? -9.298 -1.352 1.856 1.00 97.44 201 PHE A N 1
ATOM 1638 C CA . PHE A 1 201 ? -8.093 -0.933 1.136 1.00 97.44 201 PHE A CA 1
ATOM 1639 C C . PHE A 1 201 ? -7.717 0.520 1.446 1.00 97.44 201 PHE A C 1
ATOM 1641 O O . PHE A 1 201 ? -6.592 0.806 1.857 1.00 97.44 201 PHE A O 1
ATOM 1648 N N . VAL A 1 202 ? -8.677 1.437 1.307 1.00 96.38 202 VAL A N 1
ATOM 1649 C CA . VAL A 1 202 ? -8.475 2.869 1.557 1.00 96.38 202 VAL A CA 1
ATOM 1650 C C . VAL A 1 202 ? -8.166 3.131 3.031 1.00 96.38 202 VAL A C 1
ATOM 1652 O O . VAL A 1 202 ? -7.319 3.971 3.341 1.00 96.38 202 VAL A O 1
ATOM 1655 N N . ALA A 1 203 ? -8.803 2.414 3.959 1.00 98.31 203 ALA A N 1
ATOM 1656 C CA . ALA A 1 203 ? -8.527 2.570 5.382 1.00 98.31 203 ALA A CA 1
ATOM 1657 C C . ALA A 1 203 ? -7.086 2.179 5.738 1.00 98.31 203 ALA A C 1
ATOM 1659 O O . ALA A 1 203 ? -6.379 2.945 6.397 1.00 98.31 203 ALA A O 1
ATOM 1660 N N . VAL A 1 204 ? -6.622 1.028 5.248 1.00 98.06 204 VAL A N 1
ATOM 1661 C CA . VAL A 1 204 ? -5.254 0.547 5.485 1.00 98.06 204 VAL A CA 1
ATOM 1662 C C . VAL A 1 204 ? -4.234 1.462 4.807 1.00 98.06 204 VAL A C 1
ATOM 1664 O O . VAL A 1 204 ? -3.234 1.820 5.424 1.00 98.06 204 VAL A O 1
ATOM 1667 N N . GLN A 1 205 ? -4.507 1.921 3.583 1.00 96.81 205 GLN A N 1
ATOM 1668 C CA . GLN A 1 205 ? -3.655 2.884 2.886 1.00 96.81 205 GLN A CA 1
ATOM 1669 C C . GLN A 1 205 ? -3.481 4.177 3.695 1.00 96.81 205 GLN A C 1
ATOM 1671 O O . GLN A 1 205 ? -2.354 4.608 3.933 1.00 96.81 205 GLN A O 1
ATOM 1676 N N . ASN A 1 206 ? -4.575 4.783 4.166 1.00 98.19 206 ASN A N 1
ATOM 1677 C CA . ASN A 1 206 ? -4.504 6.002 4.975 1.00 98.19 206 ASN A CA 1
ATOM 1678 C C . ASN A 1 206 ? -3.756 5.777 6.299 1.00 98.19 206 ASN A C 1
ATOM 1680 O O . ASN A 1 206 ? -3.017 6.655 6.744 1.00 98.19 206 ASN A O 1
ATOM 1684 N N . LEU A 1 207 ? -3.902 4.601 6.913 1.00 97.81 207 LEU A N 1
ATOM 1685 C CA . LEU A 1 207 ? -3.156 4.254 8.118 1.00 97.81 207 LEU A CA 1
ATOM 1686 C C . LEU A 1 207 ? -1.644 4.181 7.856 1.00 97.81 207 LEU A C 1
ATOM 1688 O O . LEU A 1 207 ? -0.862 4.704 8.647 1.00 97.81 207 LEU A O 1
ATOM 1692 N N . ILE A 1 208 ? -1.228 3.602 6.729 1.00 95.75 208 ILE A N 1
ATOM 1693 C CA . ILE A 1 208 ? 0.186 3.554 6.337 1.00 95.75 208 ILE A CA 1
ATOM 1694 C C . ILE A 1 208 ? 0.734 4.947 6.048 1.00 95.75 208 ILE A C 1
ATOM 1696 O O . ILE A 1 208 ? 1.793 5.292 6.566 1.00 95.75 208 ILE A O 1
ATOM 1700 N N . VAL A 1 209 ? -0.010 5.792 5.330 1.00 96.25 209 VAL A N 1
ATOM 1701 C CA . VAL A 1 209 ? 0.394 7.191 5.109 1.00 96.25 209 VAL A CA 1
ATOM 1702 C C . VAL A 1 209 ? 0.530 7.938 6.442 1.00 96.25 209 VAL A C 1
ATOM 1704 O O . VAL A 1 209 ? 1.439 8.757 6.600 1.00 96.25 209 VAL A O 1
ATOM 1707 N N . ALA A 1 210 ? -0.330 7.654 7.426 1.00 97.06 210 ALA A N 1
ATOM 1708 C CA . ALA A 1 210 ? -0.188 8.227 8.761 1.00 97.06 210 ALA A CA 1
ATOM 1709 C C . ALA A 1 210 ? 1.142 7.819 9.418 1.00 97.06 210 ALA A C 1
ATOM 1711 O O . ALA A 1 210 ? 1.854 8.681 9.934 1.00 97.06 210 ALA A O 1
ATOM 1712 N N . MET A 1 211 ? 1.509 6.536 9.341 1.00 94.38 211 MET A N 1
ATOM 1713 C CA . MET A 1 211 ? 2.773 6.014 9.878 1.00 94.38 211 MET A CA 1
ATOM 1714 C C . MET A 1 211 ? 4.011 6.545 9.153 1.00 94.38 211 MET A C 1
ATOM 1716 O O . MET A 1 211 ? 4.993 6.880 9.809 1.00 94.38 211 MET A O 1
ATOM 1720 N N . GLU A 1 212 ? 3.967 6.671 7.825 1.00 93.25 212 GLU A N 1
ATOM 1721 C CA . GLU A 1 212 ? 5.065 7.247 7.032 1.00 93.25 212 GLU A CA 1
ATOM 1722 C C . GLU A 1 212 ? 5.320 8.720 7.403 1.00 93.25 212 GLU A C 1
ATOM 1724 O O . GLU A 1 212 ? 6.459 9.191 7.365 1.00 93.25 212 GLU A O 1
ATOM 1729 N N . ASN A 1 213 ? 4.276 9.452 7.808 1.00 94.94 213 ASN A N 1
ATOM 1730 C CA . ASN A 1 213 ? 4.417 10.828 8.280 1.00 94.94 213 ASN A CA 1
ATOM 1731 C C . ASN A 1 213 ? 4.874 10.899 9.740 1.00 94.94 213 ASN A C 1
ATOM 1733 O O . ASN A 1 213 ? 5.721 11.728 10.064 1.00 94.94 213 ASN A O 1
ATOM 1737 N N . HIS A 1 214 ? 4.363 10.036 10.615 1.00 94.38 214 HIS A N 1
ATOM 1738 C CA . HIS A 1 214 ? 4.720 10.016 12.030 1.00 94.38 214 HIS A CA 1
ATOM 1739 C C . HIS A 1 214 ? 4.913 8.580 12.531 1.00 94.38 214 HIS A C 1
ATOM 1741 O O . HIS A 1 214 ? 3.960 7.888 12.897 1.00 94.38 214 HIS A O 1
ATOM 1747 N N . GLN A 1 215 ? 6.175 8.152 12.567 1.00 91.00 215 GLN A N 1
ATOM 1748 C CA . GLN A 1 215 ? 6.562 6.812 12.992 1.00 91.00 215 GLN A CA 1
ATOM 1749 C C . GLN A 1 215 ? 6.743 6.733 14.514 1.00 91.00 215 GLN A C 1
ATOM 1751 O O . GLN A 1 215 ? 7.361 7.592 15.155 1.00 91.00 215 GLN A O 1
ATOM 1756 N N . PHE A 1 216 ? 6.227 5.654 15.092 1.00 91.12 216 PHE A N 1
ATOM 1757 C CA . PHE A 1 216 ? 6.442 5.246 16.475 1.00 91.12 216 PHE A CA 1
ATOM 1758 C C . PHE A 1 216 ? 6.265 3.725 16.579 1.00 91.12 216 PHE A C 1
ATOM 1760 O O . PHE A 1 216 ? 5.704 3.101 15.681 1.00 91.12 216 PHE A O 1
ATOM 1767 N N . CYS A 1 217 ? 6.731 3.119 17.673 1.00 90.50 217 CYS A N 1
ATOM 1768 C CA . CYS A 1 217 ? 6.502 1.696 17.924 1.00 90.50 217 CYS A CA 1
ATOM 1769 C C . CYS A 1 217 ? 5.039 1.465 18.339 1.00 90.50 217 CYS A C 1
ATOM 1771 O O . CYS A 1 217 ? 4.633 1.851 19.441 1.00 90.50 217 CYS A O 1
ATOM 1773 N N . GLN A 1 218 ? 4.253 0.848 17.453 1.00 90.50 218 GLN A N 1
ATOM 1774 C CA . GLN A 1 218 ? 2.832 0.577 17.679 1.00 90.50 218 GLN A CA 1
ATOM 1775 C C . GLN A 1 218 ? 2.615 -0.359 18.874 1.00 90.50 218 GLN A C 1
ATOM 1777 O O . GLN A 1 218 ? 1.718 -0.113 19.680 1.00 90.50 218 GLN A O 1
ATOM 1782 N N . ASP A 1 219 ? 3.473 -1.362 19.051 1.00 87.56 219 ASP A N 1
ATOM 1783 C CA . ASP A 1 219 ? 3.394 -2.298 20.175 1.00 87.56 219 ASP A CA 1
ATOM 1784 C C . ASP A 1 219 ? 3.653 -1.608 21.520 1.00 87.56 219 ASP A C 1
ATOM 1786 O O . ASP A 1 219 ? 2.904 -1.802 22.480 1.00 87.56 219 ASP A O 1
ATOM 1790 N N . CYS A 1 220 ? 4.641 -0.706 21.585 1.00 87.75 220 CYS A N 1
ATOM 1791 C CA . CYS A 1 220 ? 4.887 0.105 22.783 1.00 87.75 220 CYS A CA 1
ATOM 1792 C C . CYS A 1 220 ? 3.711 1.047 23.100 1.00 87.75 220 CYS A C 1
ATOM 1794 O O . CYS A 1 220 ? 3.412 1.301 24.270 1.00 87.75 220 CYS A O 1
ATOM 1796 N N . ALA A 1 221 ? 3.006 1.547 22.082 1.00 88.50 221 ALA A N 1
ATOM 1797 C CA . ALA A 1 221 ? 1.816 2.369 22.290 1.00 88.50 221 ALA A CA 1
ATOM 1798 C C . ALA A 1 221 ? 0.618 1.572 22.840 1.00 88.50 221 ALA A C 1
ATOM 1800 O O . ALA A 1 221 ? -0.252 2.157 23.486 1.00 88.50 221 ALA A O 1
ATOM 1801 N N . LEU A 1 222 ? 0.579 0.252 22.622 1.00 86.00 222 LEU A N 1
ATOM 1802 C CA . LEU A 1 222 ? -0.493 -0.635 23.088 1.00 86.00 222 LEU A CA 1
ATOM 1803 C C . LEU A 1 222 ? -0.312 -1.123 24.533 1.00 86.00 222 LEU A C 1
ATOM 1805 O O . LEU A 1 222 ? -1.274 -1.617 25.125 1.00 86.00 222 LEU A O 1
ATOM 1809 N N . VAL A 1 223 ? 0.884 -0.983 25.111 1.00 83.88 223 VAL A N 1
ATOM 1810 C CA . VAL A 1 223 ? 1.192 -1.414 26.485 1.00 83.88 223 VAL A CA 1
ATOM 1811 C C . VAL A 1 223 ? 1.243 -0.244 27.472 1.00 83.88 223 VAL A C 1
ATOM 1813 O O . VAL A 1 223 ? 1.314 0.932 27.096 1.00 83.88 223 VAL A O 1
ATOM 1816 N N . SER A 1 224 ? 1.195 -0.573 28.767 1.00 78.56 224 SER A N 1
ATOM 1817 C CA . SER A 1 224 ? 1.293 0.422 29.836 1.00 78.56 224 SER A CA 1
ATOM 1818 C C . SER A 1 224 ? 2.657 1.131 29.819 1.00 78.56 224 SER A C 1
ATOM 1820 O O . SER A 1 224 ? 3.648 0.529 29.392 1.00 78.56 224 SER A O 1
ATOM 1822 N N . PRO A 1 225 ? 2.742 2.397 30.281 1.00 77.75 225 PRO A N 1
ATOM 1823 C CA . PRO A 1 225 ? 3.981 3.172 30.247 1.00 77.75 225 PRO A CA 1
ATOM 1824 C C . PRO A 1 225 ? 5.180 2.474 30.899 1.00 77.75 225 PRO A C 1
ATOM 1826 O O . PRO A 1 225 ? 6.295 2.622 30.410 1.00 77.75 225 PRO A O 1
ATOM 1829 N N . GLU A 1 226 ? 4.961 1.669 31.945 1.00 80.06 226 GLU A N 1
ATOM 1830 C CA . GLU A 1 226 ? 6.033 0.966 32.668 1.00 80.06 226 GLU A CA 1
ATOM 1831 C C . GLU A 1 226 ? 6.651 -0.195 31.873 1.00 80.06 226 GLU A C 1
ATOM 1833 O O . GLU A 1 226 ? 7.704 -0.702 32.249 1.00 80.06 226 GLU A O 1
ATOM 1838 N N . ARG A 1 227 ? 5.992 -0.646 30.798 1.00 81.56 227 ARG A N 1
ATOM 1839 C CA . ARG A 1 227 ? 6.427 -1.775 29.958 1.00 81.56 227 ARG A CA 1
ATOM 1840 C C . ARG A 1 227 ? 6.938 -1.341 28.587 1.00 81.56 227 ARG A C 1
ATOM 1842 O O . ARG A 1 227 ? 7.207 -2.190 27.740 1.00 81.56 227 ARG A O 1
ATOM 1849 N N . ARG A 1 228 ? 7.031 -0.034 28.336 1.00 83.25 228 ARG A N 1
ATOM 1850 C CA . ARG A 1 228 ? 7.513 0.493 27.057 1.00 83.25 228 ARG A CA 1
ATOM 1851 C C . ARG A 1 228 ? 9.021 0.331 26.957 1.00 83.25 228 ARG A C 1
ATOM 1853 O O . ARG A 1 228 ? 9.749 0.695 27.873 1.00 83.25 228 ARG A O 1
ATOM 1860 N N . MET A 1 229 ? 9.465 -0.178 25.814 1.00 83.44 229 MET A N 1
ATOM 1861 C CA . MET A 1 229 ? 10.886 -0.368 25.509 1.00 83.44 229 MET A CA 1
ATOM 1862 C C . MET A 1 229 ? 11.472 0.793 24.697 1.00 83.44 229 MET A C 1
ATOM 1864 O O . MET A 1 229 ? 12.682 0.996 24.704 1.00 83.44 229 MET A O 1
ATOM 1868 N N . HIS A 1 230 ? 10.619 1.559 24.010 1.00 84.12 230 HIS A N 1
ATOM 1869 C CA . HIS A 1 230 ? 11.013 2.687 23.170 1.00 84.12 230 HIS A CA 1
ATOM 1870 C C . HIS A 1 230 ? 10.536 4.016 23.758 1.00 84.12 230 HIS A C 1
ATOM 1872 O O . HIS A 1 230 ? 9.468 4.087 24.372 1.00 84.12 230 HIS A O 1
ATOM 1878 N N . ASP A 1 231 ? 11.324 5.072 23.544 1.00 78.00 231 ASP A N 1
ATOM 1879 C CA . ASP A 1 231 ? 10.969 6.420 23.976 1.00 78.00 231 ASP A CA 1
ATOM 1880 C C . ASP A 1 231 ? 9.859 7.016 23.091 1.00 78.00 231 ASP A C 1
ATOM 1882 O O . ASP A 1 231 ? 9.866 6.926 21.860 1.00 78.00 231 ASP A O 1
ATOM 1886 N N . HIS A 1 232 ? 8.887 7.637 23.750 1.00 78.56 232 HIS A N 1
ATOM 1887 C CA . HIS A 1 232 ? 7.782 8.362 23.130 1.00 78.56 232 HIS A CA 1
ATOM 1888 C C . HIS A 1 232 ? 7.709 9.810 23.634 1.00 78.56 232 HIS A C 1
ATOM 1890 O O . HIS A 1 232 ? 6.629 10.401 23.625 1.00 78.56 232 HIS A O 1
ATOM 1896 N N . SER A 1 233 ? 8.834 10.360 24.090 1.00 84.31 233 SER A N 1
ATOM 1897 C CA . SER A 1 233 ? 8.968 11.750 24.508 1.00 84.31 233 SER A CA 1
ATOM 1898 C C . SER A 1 233 ? 8.553 12.731 23.408 1.00 84.31 233 SER A C 1
ATOM 1900 O O . SER A 1 233 ? 8.597 12.443 22.209 1.00 84.31 233 SER A O 1
ATOM 1902 N N . GLU A 1 234 ? 8.079 13.899 23.838 1.00 89.62 234 GLU A N 1
ATOM 1903 C CA . GLU A 1 234 ? 7.746 14.990 22.929 1.00 89.62 234 GLU A CA 1
ATOM 1904 C C . GLU A 1 234 ? 9.007 15.492 22.206 1.00 89.62 234 GLU A C 1
ATOM 1906 O O . GLU A 1 234 ? 10.064 15.572 22.836 1.00 89.62 234 GLU A O 1
ATOM 1911 N N . PRO A 1 235 ? 8.904 15.874 20.919 1.00 88.75 235 PRO A N 1
ATOM 1912 C CA . PRO A 1 235 ? 10.046 16.368 20.159 1.00 88.75 235 PRO A CA 1
ATOM 1913 C C . PRO A 1 235 ? 10.650 17.621 20.801 1.00 88.75 235 PRO A C 1
ATOM 1915 O O . PRO A 1 235 ? 9.933 18.519 21.275 1.00 88.75 235 PRO A O 1
ATOM 1918 N N . GLU A 1 236 ? 11.976 17.721 20.752 1.00 89.12 236 GLU A N 1
ATOM 1919 C CA . GLU A 1 236 ? 12.694 18.895 21.233 1.00 89.12 236 GLU A CA 1
ATOM 1920 C C . GLU A 1 236 ? 12.304 20.144 20.426 1.00 89.12 236 GLU A C 1
ATOM 1922 O O . GLU A 1 236 ? 11.854 20.077 19.281 1.00 89.12 236 GLU A O 1
ATOM 1927 N N . LYS A 1 237 ? 12.494 21.339 21.004 1.00 86.81 237 LYS A N 1
ATOM 1928 C CA . LYS A 1 237 ? 12.044 22.603 20.384 1.00 86.81 237 LYS A CA 1
ATOM 1929 C C . LYS A 1 237 ? 12.541 22.805 18.947 1.00 86.81 237 LYS A C 1
ATOM 1931 O O . LYS A 1 237 ? 11.835 23.411 18.147 1.00 86.81 237 LYS A O 1
ATOM 1936 N N . TRP A 1 238 ? 13.745 22.336 18.624 1.00 87.69 238 TRP A N 1
ATOM 1937 C CA . TRP A 1 238 ? 14.318 22.460 17.281 1.00 87.69 238 TRP A CA 1
ATOM 1938 C C . TRP A 1 238 ? 13.789 21.394 16.302 1.00 87.69 238 TRP A C 1
ATOM 1940 O O . TRP A 1 238 ? 13.797 21.632 15.097 1.00 87.69 238 TRP A O 1
ATOM 1950 N N . GLU A 1 239 ? 13.264 20.268 16.795 1.00 88.69 239 GLU A N 1
ATOM 1951 C CA . GLU A 1 239 ? 12.634 19.205 15.994 1.00 88.69 239 GLU A CA 1
ATOM 1952 C C . GLU A 1 239 ? 11.186 19.552 15.615 1.00 88.69 239 GLU A C 1
ATOM 1954 O O . GLU A 1 239 ? 10.682 19.132 14.567 1.00 88.69 239 GLU A O 1
ATOM 1959 N N . GLN A 1 240 ? 10.515 20.361 16.443 1.00 87.62 240 GLN A N 1
ATOM 1960 C CA . GLN A 1 240 ? 9.095 20.710 16.302 1.00 87.62 240 GLN A CA 1
ATOM 1961 C C . GLN A 1 240 ? 8.731 21.319 14.942 1.00 87.62 240 GLN A C 1
ATOM 1963 O O . GLN A 1 240 ? 7.627 21.081 14.456 1.00 87.62 240 GLN A O 1
ATOM 1968 N N . VAL A 1 241 ? 9.650 22.049 14.296 1.00 86.94 241 VAL A N 1
ATOM 1969 C CA . VAL A 1 241 ? 9.417 22.693 12.986 1.00 86.94 241 VAL A CA 1
ATOM 1970 C C . VAL A 1 241 ? 9.022 21.676 11.909 1.00 86.94 241 VAL A C 1
ATOM 1972 O O . VAL A 1 241 ? 8.188 21.977 11.059 1.00 86.94 241 VAL A O 1
ATOM 1975 N N . ILE A 1 242 ? 9.591 20.468 11.957 1.00 88.19 242 ILE A N 1
ATOM 1976 C CA . ILE A 1 242 ? 9.285 19.386 11.011 1.00 88.19 242 ILE A CA 1
ATOM 1977 C C . ILE A 1 242 ? 8.340 18.351 11.628 1.00 88.19 242 ILE A C 1
ATOM 1979 O O . ILE A 1 242 ? 7.510 17.785 10.916 1.00 88.19 242 ILE A O 1
ATOM 1983 N N . ALA A 1 243 ? 8.430 18.109 12.938 1.00 90.19 243 ALA A N 1
ATOM 1984 C CA . ALA A 1 243 ? 7.595 17.121 13.610 1.00 90.19 243 ALA A CA 1
ATOM 1985 C C . ALA A 1 243 ? 6.110 17.524 13.644 1.00 90.19 243 ALA A C 1
ATOM 1987 O O . ALA A 1 243 ? 5.256 16.676 13.397 1.00 90.19 243 ALA A O 1
ATOM 1988 N N . LEU A 1 244 ? 5.781 18.798 13.900 1.00 89.62 244 LEU A N 1
ATOM 1989 C CA . LEU A 1 244 ? 4.386 19.244 14.028 1.00 89.62 244 LEU A CA 1
ATOM 1990 C C . LEU A 1 244 ? 3.571 19.035 12.732 1.00 89.62 244 LEU A C 1
ATOM 1992 O O . LEU A 1 244 ? 2.553 18.347 12.810 1.00 89.62 244 LEU A O 1
ATOM 1996 N N . PRO A 1 245 ? 4.006 19.494 11.536 1.00 90.25 245 PRO A N 1
ATOM 1997 C CA . PRO A 1 245 ? 3.253 19.252 10.295 1.00 90.25 245 PRO A CA 1
ATOM 1998 C C . PRO A 1 245 ? 3.089 17.763 9.956 1.00 90.25 245 PRO A C 1
ATOM 2000 O O . PRO A 1 245 ? 2.060 17.331 9.427 1.00 90.25 245 PRO A O 1
ATOM 2003 N N . LYS A 1 246 ? 4.103 16.955 10.283 1.00 93.88 246 LYS A N 1
ATOM 2004 C CA . LYS A 1 246 ? 4.073 15.497 10.132 1.00 93.88 246 LYS A CA 1
ATOM 2005 C C . LYS A 1 246 ? 3.025 14.850 11.040 1.00 93.88 246 LYS A C 1
ATOM 2007 O O . LYS A 1 246 ? 2.243 14.025 10.575 1.00 93.88 246 LYS A O 1
ATOM 2012 N N . MET A 1 247 ? 2.960 15.262 12.306 1.00 93.75 247 MET A N 1
ATOM 2013 C CA . MET A 1 247 ? 1.946 14.802 13.261 1.00 93.75 247 MET A CA 1
ATOM 2014 C C . MET A 1 247 ? 0.531 15.247 12.868 1.00 93.75 247 MET A C 1
ATOM 2016 O O . MET A 1 247 ? -0.394 14.441 12.938 1.00 93.75 247 MET A O 1
ATOM 2020 N N . GLU A 1 248 ? 0.350 16.486 12.394 1.00 93.00 248 GLU A N 1
ATOM 2021 C CA . GLU A 1 248 ? -0.939 16.962 11.862 1.00 93.00 248 GLU A CA 1
ATOM 2022 C C . GLU A 1 248 ? -1.404 16.096 10.686 1.00 93.00 248 GLU A C 1
ATOM 2024 O O . GLU A 1 248 ? -2.546 15.630 10.659 1.00 93.00 248 GLU A O 1
ATOM 2029 N N . THR A 1 249 ? -0.496 15.821 9.745 1.00 94.31 249 THR A N 1
ATOM 2030 C CA . THR A 1 249 ? -0.772 14.943 8.602 1.00 94.31 249 THR A CA 1
ATOM 2031 C C . THR A 1 249 ? -1.146 13.542 9.075 1.00 94.31 249 THR A C 1
ATOM 2033 O O . THR A 1 249 ? -2.153 12.993 8.627 1.00 94.31 249 THR A O 1
ATOM 2036 N N . ALA A 1 250 ? -0.401 12.980 10.027 1.00 96.31 250 ALA A N 1
ATOM 2037 C CA . ALA A 1 250 ? -0.677 11.656 10.567 1.00 96.31 250 ALA A CA 1
ATOM 2038 C C . ALA A 1 250 ? -2.059 11.560 11.228 1.00 96.31 250 ALA A C 1
ATOM 2040 O O . ALA A 1 250 ? -2.788 10.604 10.978 1.00 96.31 250 ALA A O 1
ATOM 2041 N N . ILE A 1 251 ? -2.474 12.575 11.990 1.00 96.62 251 ILE A N 1
ATOM 2042 C CA . ILE A 1 251 ? -3.816 12.644 12.590 1.00 96.62 251 ILE A CA 1
ATOM 2043 C C . ILE A 1 251 ? -4.901 12.683 11.516 1.00 96.62 251 ILE A C 1
ATOM 2045 O O . ILE A 1 251 ? -5.904 11.972 11.622 1.00 96.62 251 ILE A O 1
ATOM 2049 N N . VAL A 1 252 ? -4.720 13.499 10.474 1.00 96.44 252 VAL A N 1
ATOM 2050 C CA . VAL A 1 252 ? -5.699 13.611 9.385 1.00 96.44 252 VAL A CA 1
ATOM 2051 C C . VAL A 1 252 ? -5.868 12.274 8.669 1.00 96.44 252 VAL A C 1
ATOM 2053 O O . VAL A 1 252 ? -7.005 11.849 8.453 1.00 96.44 252 VAL A O 1
ATOM 2056 N N . GLN A 1 253 ? -4.770 11.594 8.338 1.00 98.00 253 GLN A N 1
ATOM 2057 C CA . GLN A 1 253 ? -4.832 10.313 7.633 1.00 98.00 253 GLN A CA 1
ATOM 2058 C C . GLN A 1 253 ? -5.332 9.183 8.545 1.00 98.00 253 GLN A C 1
ATOM 2060 O O . GLN A 1 253 ? -6.198 8.416 8.134 1.00 98.00 253 GLN A O 1
ATOM 2065 N N . ALA A 1 254 ? -4.928 9.138 9.818 1.00 98.12 254 ALA A N 1
ATOM 2066 C CA . ALA A 1 254 ? -5.489 8.200 10.794 1.00 98.12 254 ALA A CA 1
ATOM 2067 C C . ALA A 1 254 ? -7.010 8.384 10.949 1.00 98.12 254 ALA A C 1
ATOM 2069 O O . ALA A 1 254 ? -7.764 7.413 10.969 1.00 98.12 254 ALA A O 1
ATOM 2070 N N . THR A 1 255 ? -7.488 9.631 10.971 1.00 98.06 255 THR A N 1
ATOM 2071 C CA . THR A 1 255 ? -8.930 9.913 11.026 1.00 98.06 255 THR A CA 1
ATOM 2072 C C . THR A 1 255 ? -9.643 9.466 9.753 1.00 98.06 255 THR A C 1
ATOM 2074 O O . THR A 1 255 ? -10.732 8.910 9.840 1.00 98.06 255 THR A O 1
ATOM 2077 N N . ARG A 1 256 ? -9.037 9.654 8.573 1.00 97.88 256 ARG A N 1
ATOM 2078 C CA . ARG A 1 256 ? -9.585 9.154 7.300 1.00 97.88 256 ARG A CA 1
ATOM 2079 C C . ARG A 1 256 ? -9.658 7.631 7.253 1.00 97.88 256 ARG A C 1
ATOM 2081 O O . ARG A 1 256 ? -10.623 7.104 6.712 1.00 97.88 256 ARG A O 1
ATOM 2088 N N . ALA A 1 257 ? -8.691 6.934 7.851 1.00 98.25 257 ALA A N 1
ATOM 2089 C CA . ALA A 1 257 ? -8.737 5.481 7.974 1.00 98.25 257 ALA A CA 1
ATOM 2090 C C . ALA A 1 257 ? -9.967 5.021 8.774 1.00 98.25 257 ALA A C 1
ATOM 2092 O O . ALA A 1 257 ? -10.696 4.131 8.344 1.00 98.25 257 ALA A O 1
ATOM 2093 N N . VAL A 1 258 ? -10.248 5.687 9.898 1.00 98.19 258 VAL A N 1
ATOM 2094 C CA . VAL A 1 258 ? -11.451 5.439 10.706 1.00 98.19 258 VAL A CA 1
ATOM 2095 C C . VAL A 1 258 ? -12.722 5.831 9.949 1.00 98.19 258 VAL A C 1
ATOM 2097 O O . VAL A 1 258 ? -13.687 5.074 9.944 1.00 98.19 258 VAL A O 1
ATOM 2100 N N . GLU A 1 259 ? -12.728 6.991 9.289 1.00 96.81 259 GLU A N 1
ATOM 2101 C CA . GLU A 1 259 ? -13.861 7.493 8.503 1.00 96.81 259 GLU A CA 1
ATOM 2102 C C . GLU A 1 259 ? -14.242 6.537 7.365 1.00 96.81 259 GLU A C 1
ATOM 2104 O O . GLU A 1 259 ? -15.426 6.338 7.114 1.00 96.81 259 GLU A O 1
ATOM 2109 N N . GLY A 1 260 ? -13.265 5.905 6.710 1.00 94.75 260 GLY A N 1
ATOM 2110 C CA . GLY A 1 260 ? -13.519 4.934 5.643 1.00 94.75 260 GLY A CA 1
ATOM 2111 C C . GLY A 1 260 ? -14.301 3.701 6.105 1.00 94.75 260 GLY A C 1
ATOM 2112 O O . GLY A 1 260 ? -15.064 3.141 5.325 1.00 94.75 260 GLY A O 1
ATOM 2113 N N . LEU A 1 261 ? -14.156 3.303 7.374 1.00 97.44 261 LEU A N 1
ATOM 2114 C CA . LEU A 1 261 ? -14.804 2.111 7.937 1.00 97.44 261 LEU A CA 1
ATOM 2115 C C . LEU A 1 261 ? -16.060 2.440 8.747 1.00 97.44 261 LEU A C 1
ATOM 2117 O O . LEU A 1 261 ? -17.059 1.731 8.672 1.00 97.44 261 LEU A O 1
ATOM 2121 N N . LEU A 1 262 ? -16.008 3.515 9.530 1.00 96.19 262 LEU A N 1
ATOM 2122 C CA . LEU A 1 262 ? -17.055 3.907 10.470 1.00 96.19 262 LEU A CA 1
ATOM 2123 C C . LEU A 1 262 ? -17.829 5.144 10.020 1.00 96.19 262 LEU A C 1
ATOM 2125 O O . LEU A 1 262 ? -18.712 5.580 10.744 1.00 96.19 262 LEU A O 1
ATOM 2129 N N . GLY A 1 263 ? -17.514 5.754 8.877 1.00 93.44 263 GLY A N 1
ATOM 2130 C CA . GLY A 1 263 ? -18.077 7.035 8.442 1.00 93.44 263 GLY A CA 1
ATOM 2131 C C . GLY A 1 263 ? -17.733 8.201 9.377 1.00 93.44 263 GLY A C 1
ATOM 2132 O O . GLY A 1 263 ? -16.917 8.081 10.292 1.00 93.44 263 GLY A O 1
ATOM 2133 N N . GLN A 1 264 ? -18.376 9.353 9.165 1.00 91.00 264 GLN A N 1
ATOM 2134 C CA . GLN A 1 264 ? -18.272 10.493 10.084 1.00 91.00 264 GLN A CA 1
ATOM 2135 C C . GLN A 1 264 ? -19.231 10.341 11.274 1.00 91.00 264 GLN A C 1
ATOM 2137 O O . GLN A 1 264 ? -20.359 9.855 11.087 1.00 91.00 264 GLN A O 1
ATOM 2142 N N . PRO A 1 265 ? -18.838 10.787 12.481 1.00 84.94 265 PRO A N 1
ATOM 2143 C CA . PRO A 1 265 ? -19.750 10.888 13.604 1.00 84.94 265 PRO A CA 1
ATOM 2144 C C . PRO A 1 265 ? -20.791 11.971 13.307 1.00 84.94 265 PRO A C 1
ATOM 2146 O O . PRO A 1 265 ? -20.465 13.145 13.137 1.00 84.94 265 PRO A O 1
ATOM 2149 N N . GLY A 1 266 ? -22.064 11.575 13.238 1.00 81.31 266 GLY A N 1
ATOM 2150 C CA . GLY A 1 266 ? -23.175 12.525 13.221 1.00 81.31 266 GLY A CA 1
ATOM 2151 C C . GLY A 1 266 ? -23.350 13.201 14.584 1.00 81.31 266 GLY A C 1
ATOM 2152 O O . GLY A 1 266 ? -22.743 12.812 15.576 1.00 81.31 266 GLY A O 1
ATOM 2153 N N . ASP A 1 267 ? -24.227 14.197 14.660 1.00 79.25 267 ASP A N 1
ATOM 2154 C CA . ASP A 1 267 ? -24.510 14.929 15.900 1.00 79.25 267 ASP A CA 1
ATOM 2155 C C . ASP A 1 267 ? -25.031 14.021 17.038 1.00 79.25 267 ASP A C 1
ATOM 2157 O O . ASP A 1 267 ? -26.125 13.454 16.957 1.00 79.25 267 ASP A O 1
ATOM 2161 N N . ARG A 1 268 ? -24.248 13.922 18.123 1.00 80.88 268 ARG A N 1
ATOM 2162 C CA . ARG A 1 268 ? -24.527 13.067 19.292 1.00 80.88 268 ARG A CA 1
ATOM 2163 C C . ARG A 1 268 ? -25.636 13.568 20.212 1.00 80.88 268 ARG A C 1
ATOM 2165 O O . ARG A 1 268 ? -26.025 12.847 21.125 1.00 80.88 268 ARG A O 1
ATOM 2172 N N . SER A 1 269 ? -26.129 14.793 20.016 1.00 79.06 269 SER A N 1
ATOM 2173 C CA . SER A 1 269 ? -27.161 15.381 20.884 1.00 79.06 269 SER A 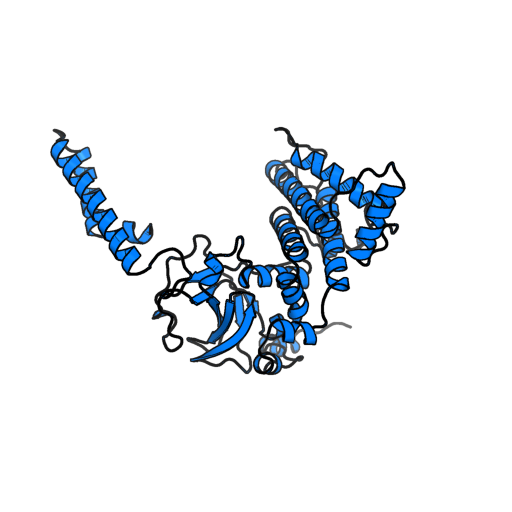CA 1
ATOM 2174 C C . SER A 1 269 ? -28.534 14.718 20.725 1.00 79.06 269 SER A C 1
ATOM 2176 O O . SER A 1 269 ? -29.391 14.849 21.596 1.00 79.06 269 SER A O 1
ATOM 2178 N N . THR A 1 270 ? -28.741 13.967 19.637 1.00 83.25 270 THR A N 1
ATOM 2179 C CA . THR A 1 270 ? -30.003 13.268 19.367 1.00 83.25 270 THR A CA 1
ATOM 2180 C C . THR A 1 270 ? -29.846 11.749 19.534 1.00 83.25 270 THR A C 1
ATOM 2182 O O . THR A 1 270 ? -29.006 11.160 18.846 1.00 83.25 270 THR A O 1
ATOM 2185 N N . PRO A 1 271 ? -30.673 11.081 20.368 1.00 84.25 271 PRO A N 1
ATOM 2186 C CA . PRO A 1 271 ? -30.573 9.635 20.610 1.00 84.25 271 PRO A CA 1
ATOM 2187 C C . PRO A 1 271 ? -30.627 8.788 19.334 1.00 84.25 271 PRO A C 1
ATOM 2189 O O . PRO A 1 271 ? -29.893 7.820 19.193 1.00 84.25 271 PRO A O 1
ATOM 2192 N N . GLN A 1 272 ? -31.444 9.199 18.361 1.00 85.19 272 GLN A N 1
ATOM 2193 C CA . GLN A 1 272 ? -31.579 8.510 17.075 1.00 85.19 272 GLN A CA 1
ATOM 2194 C C . GLN A 1 272 ? -30.288 8.544 16.245 1.00 85.19 272 GLN A C 1
ATOM 2196 O O . GLN A 1 272 ? -29.943 7.552 15.610 1.00 85.19 272 GLN A O 1
ATOM 2201 N N . LYS A 1 273 ? -29.561 9.671 16.224 1.00 84.38 273 LYS A N 1
ATOM 2202 C CA . LYS A 1 273 ? -28.284 9.756 15.495 1.00 84.38 273 LYS A CA 1
ATOM 2203 C C . LYS A 1 273 ? -27.184 8.987 16.219 1.00 84.38 273 LYS A C 1
ATOM 2205 O O . LYS A 1 273 ? -26.361 8.382 15.544 1.00 84.38 273 LYS A O 1
ATOM 2210 N N . ARG A 1 274 ? -27.197 8.981 17.557 1.00 86.06 274 ARG A N 1
ATOM 2211 C CA . ARG A 1 274 ? -26.280 8.167 18.365 1.00 86.06 274 ARG A CA 1
ATOM 2212 C C . ARG A 1 274 ? -26.478 6.672 18.095 1.00 86.06 274 ARG A C 1
ATOM 2214 O O . ARG A 1 274 ? -25.514 6.012 17.735 1.00 86.06 274 ARG A O 1
ATOM 2221 N N . SER A 1 275 ? -27.719 6.189 18.140 1.00 87.56 275 SER A N 1
ATOM 2222 C CA . SER A 1 275 ? -28.048 4.787 17.839 1.00 87.56 275 SER A CA 1
ATOM 2223 C C . SER A 1 275 ? -27.569 4.366 16.446 1.00 87.56 275 SER A C 1
ATOM 2225 O O . SER A 1 275 ? -26.940 3.330 16.321 1.00 87.56 275 SER A O 1
ATOM 2227 N N . ARG A 1 276 ? -27.719 5.207 15.410 1.00 89.69 276 ARG A N 1
ATOM 2228 C CA . ARG A 1 276 ? -27.177 4.894 14.070 1.00 89.69 276 ARG A CA 1
ATOM 2229 C C . ARG A 1 276 ? -25.654 4.749 14.032 1.00 89.69 276 ARG A C 1
ATOM 2231 O O . ARG A 1 276 ? -25.132 4.016 13.198 1.00 89.69 276 ARG A O 1
ATOM 2238 N N . VAL A 1 277 ? -24.935 5.508 14.860 1.00 91.69 277 VAL A N 1
ATOM 2239 C CA . VAL A 1 277 ? -23.474 5.389 14.963 1.00 91.69 277 VAL A CA 1
ATOM 2240 C C . VAL A 1 277 ? -23.112 4.071 15.638 1.00 91.69 277 VAL A C 1
ATOM 2242 O O . VAL A 1 277 ? -22.220 3.390 15.143 1.00 91.69 277 VAL A O 1
ATOM 2245 N N . GLU A 1 278 ? -23.814 3.709 16.710 1.00 91.50 278 GLU A N 1
ATOM 2246 C CA . GLU A 1 278 ? -23.636 2.444 17.434 1.00 91.50 278 GLU A CA 1
ATOM 2247 C C . GLU A 1 278 ? -23.965 1.235 16.543 1.00 91.50 278 GLU A C 1
ATOM 2249 O O . GLU A 1 278 ? -23.167 0.306 16.472 1.00 91.50 278 GLU A O 1
ATOM 2254 N N . ASP A 1 279 ? -25.055 1.286 15.770 1.00 92.25 279 ASP A N 1
ATOM 2255 C CA . ASP A 1 279 ? -25.427 0.232 14.816 1.00 92.25 279 ASP A CA 1
ATOM 2256 C C . ASP A 1 279 ? -24.327 0.033 13.762 1.00 92.25 279 ASP A C 1
ATOM 2258 O O . ASP A 1 279 ? -23.804 -1.066 13.583 1.00 92.25 279 ASP A O 1
ATOM 2262 N N . ARG A 1 280 ? -23.889 1.122 13.116 1.00 93.88 280 ARG A N 1
ATOM 2263 C CA . ARG A 1 280 ? -22.805 1.089 12.120 1.00 93.88 280 ARG A CA 1
ATOM 2264 C C . ARG A 1 280 ? -21.487 0.601 12.717 1.00 93.88 280 ARG A C 1
ATOM 2266 O O . ARG A 1 280 ? -20.729 -0.098 12.052 1.00 93.88 280 ARG A O 1
ATOM 2273 N N . TRP A 1 281 ? -21.198 0.972 13.960 1.00 95.69 281 TRP A N 1
ATOM 2274 C CA . TRP A 1 281 ? -20.032 0.488 14.690 1.00 95.69 281 TRP A CA 1
ATOM 2275 C C . TRP A 1 281 ? -20.105 -1.027 14.883 1.00 95.69 281 TRP A C 1
ATOM 2277 O O . TRP A 1 281 ? -19.170 -1.742 14.517 1.00 95.69 281 TRP A O 1
ATOM 2287 N N . GLN A 1 282 ? -21.244 -1.512 15.377 1.00 94.56 282 GLN A N 1
ATOM 2288 C CA . GLN A 1 282 ? -21.510 -2.925 15.615 1.00 94.56 282 GLN A CA 1
ATOM 2289 C C . GLN A 1 282 ? -21.624 -3.739 14.326 1.00 94.56 282 GLN A C 1
ATOM 2291 O O . GLN A 1 282 ? -21.493 -4.956 14.377 1.00 94.56 282 GLN A O 1
ATOM 2296 N N . GLU A 1 283 ? -21.828 -3.121 13.165 1.00 95.31 283 GLU A N 1
ATOM 2297 C CA . GLU A 1 283 ? -21.705 -3.763 11.851 1.00 95.31 283 GLU A CA 1
ATOM 2298 C C . GLU A 1 283 ? -20.242 -3.802 11.387 1.00 95.31 283 GLU A C 1
ATOM 2300 O O . GLU A 1 283 ? -19.739 -4.844 10.961 1.00 95.31 283 GLU A O 1
ATOM 2305 N N . ALA A 1 284 ? -19.504 -2.708 11.554 1.00 96.06 284 ALA A N 1
ATOM 2306 C CA . ALA A 1 284 ? -18.166 -2.553 10.996 1.00 96.06 284 ALA A CA 1
ATOM 2307 C C . ALA A 1 284 ? -17.059 -3.256 11.792 1.00 96.06 284 ALA A C 1
ATOM 2309 O O . ALA A 1 284 ? -16.150 -3.806 11.174 1.00 96.06 284 ALA A O 1
ATOM 2310 N N . VAL A 1 285 ? -17.110 -3.255 13.125 1.00 96.88 285 VAL A N 1
ATOM 2311 C CA . VAL A 1 285 ? -16.039 -3.779 13.994 1.00 96.88 285 VAL A CA 1
ATOM 2312 C C . VAL A 1 285 ? -16.601 -4.613 15.143 1.00 96.88 285 VAL A C 1
ATOM 2314 O O . VAL A 1 285 ? -17.796 -4.561 15.421 1.00 96.88 285 VAL A O 1
ATOM 2317 N N . ASP A 1 286 ? -15.756 -5.428 15.771 1.00 94.06 286 ASP A N 1
ATOM 2318 C CA . ASP A 1 286 ? -16.098 -6.207 16.971 1.00 94.06 286 ASP A CA 1
ATOM 2319 C C . ASP A 1 286 ? -15.385 -5.622 18.201 1.00 94.06 286 ASP A C 1
ATOM 2321 O O . ASP A 1 286 ? -14.517 -6.231 18.819 1.00 94.06 286 ASP A O 1
ATOM 2325 N N . ILE A 1 287 ? -15.680 -4.350 18.477 1.00 95.69 287 ILE A N 1
ATOM 2326 C CA . ILE A 1 287 ? -15.220 -3.620 19.663 1.00 95.69 287 ILE A CA 1
ATOM 2327 C C . ILE A 1 287 ? -16.463 -3.039 20.316 1.00 95.69 287 ILE A C 1
ATOM 2329 O O . ILE A 1 287 ? -17.219 -2.335 19.649 1.00 95.69 287 ILE A O 1
ATOM 2333 N N . ASN A 1 288 ? -16.649 -3.257 21.614 1.00 94.31 288 ASN A N 1
ATOM 2334 C CA . ASN A 1 288 ? -17.696 -2.564 22.350 1.00 94.31 288 ASN A CA 1
ATOM 2335 C C . ASN A 1 288 ? -17.358 -1.065 22.435 1.00 94.31 288 ASN A C 1
ATOM 2337 O O . ASN A 1 288 ? -16.336 -0.673 22.998 1.00 94.31 288 ASN A O 1
ATOM 2341 N N . CYS A 1 289 ? -18.212 -0.214 21.865 1.00 93.38 289 CYS A N 1
ATOM 2342 C CA . CYS A 1 289 ? -17.954 1.220 21.775 1.00 93.38 289 CYS A CA 1
ATOM 2343 C C . CYS A 1 289 ? -17.973 1.939 23.138 1.00 93.38 289 CYS A C 1
ATOM 2345 O O . CYS A 1 289 ? -17.396 3.021 23.255 1.00 93.38 289 CYS A O 1
ATOM 2347 N N . ASP A 1 290 ? -18.575 1.334 24.166 1.00 94.38 290 ASP A N 1
ATOM 2348 C CA . ASP A 1 290 ? -18.599 1.865 25.534 1.00 94.38 290 ASP A CA 1
ATOM 2349 C C . ASP A 1 290 ? -17.366 1.454 26.361 1.00 94.38 290 ASP A C 1
ATOM 2351 O O . ASP A 1 290 ? -17.140 1.989 27.450 1.00 94.38 290 ASP A O 1
ATOM 2355 N N . GLU A 1 291 ? -16.535 0.529 25.865 1.00 95.44 291 GLU A N 1
ATOM 2356 C CA . GLU A 1 291 ? -15.287 0.163 26.538 1.00 95.44 291 GLU A CA 1
ATOM 2357 C C . GLU A 1 291 ? -14.287 1.317 26.551 1.00 95.44 291 GLU A C 1
ATOM 2359 O O . GLU A 1 291 ? -14.234 2.151 25.645 1.00 95.44 291 GLU A O 1
ATOM 2364 N N . VAL A 1 292 ? -13.441 1.339 27.581 1.00 95.00 292 VAL A N 1
ATOM 2365 C CA . VAL A 1 292 ? -12.397 2.352 27.723 1.00 95.00 292 VAL A CA 1
ATOM 2366 C C . VAL A 1 292 ? -11.299 2.130 26.685 1.00 95.00 292 VAL A C 1
ATOM 2368 O O . VAL A 1 292 ? -10.639 1.088 26.655 1.00 95.00 292 VAL A O 1
ATOM 2371 N N . PHE A 1 293 ? -11.021 3.160 25.888 1.00 93.56 293 PHE A N 1
ATOM 2372 C CA . PHE A 1 293 ? -9.836 3.209 25.050 1.00 93.56 293 PHE A CA 1
ATOM 2373 C C . PHE A 1 293 ? -8.609 3.548 25.911 1.00 93.56 293 PHE A C 1
ATOM 2375 O O . PHE A 1 293 ? -8.412 4.683 26.367 1.00 93.56 293 PHE A O 1
ATOM 2382 N N . SER A 1 294 ? -7.795 2.521 26.169 1.00 86.00 294 SER A N 1
ATOM 2383 C CA . SER A 1 294 ? -6.633 2.594 27.061 1.00 86.00 294 SER A CA 1
ATOM 2384 C C . SER A 1 294 ? -5.701 3.766 26.730 1.00 86.00 294 SER A C 1
ATOM 2386 O O . SER A 1 294 ? -5.439 4.069 25.568 1.00 86.00 294 SER A O 1
ATOM 2388 N N . GLY A 1 295 ? -5.199 4.437 27.769 1.00 79.38 295 GLY A N 1
ATOM 2389 C CA . GLY A 1 295 ? -4.307 5.592 27.636 1.00 79.38 295 GLY A CA 1
ATOM 2390 C C . GLY A 1 295 ? -5.006 6.936 27.402 1.00 79.38 295 GLY A C 1
ATOM 2391 O O . GLY A 1 295 ? -4.315 7.950 27.316 1.00 79.38 295 GLY A O 1
ATOM 2392 N N . THR A 1 296 ? -6.343 6.966 27.324 1.00 86.81 296 THR A N 1
ATOM 2393 C CA . THR A 1 296 ? -7.132 8.210 27.190 1.00 86.81 296 THR A CA 1
ATOM 2394 C C . THR A 1 296 ? -8.135 8.426 28.323 1.00 86.81 296 THR A C 1
ATOM 2396 O O . THR A 1 296 ? -8.480 9.565 28.623 1.00 86.81 296 THR A O 1
ATOM 2399 N N . GLY A 1 297 ? -8.613 7.343 28.950 1.00 87.69 297 GLY A N 1
ATOM 2400 C CA . GLY A 1 297 ? -9.705 7.393 29.929 1.00 87.69 297 GLY A CA 1
ATOM 2401 C C . GLY A 1 297 ? -11.088 7.656 29.316 1.00 87.69 297 GLY A C 1
ATOM 2402 O O . GLY A 1 297 ? -12.061 7.759 30.055 1.00 87.69 297 GLY A O 1
ATOM 2403 N N . MET A 1 298 ? -11.184 7.760 27.986 1.00 94.81 298 MET A N 1
ATOM 2404 C CA . MET A 1 298 ? -12.435 7.909 27.241 1.00 94.81 298 MET A CA 1
ATOM 2405 C C . MET A 1 298 ? -12.960 6.542 26.798 1.00 94.81 298 MET A C 1
ATOM 2407 O O . MET A 1 298 ? -12.176 5.604 26.637 1.00 94.81 298 MET A O 1
ATOM 2411 N N . SER A 1 299 ? -14.267 6.433 26.551 1.00 96.31 299 SER A N 1
ATOM 2412 C CA . SER A 1 299 ? -14.807 5.296 25.799 1.00 96.31 299 SER A CA 1
ATOM 2413 C C . SER A 1 299 ? -14.319 5.332 24.342 1.00 96.31 299 SER A C 1
ATOM 2415 O O . SER A 1 299 ? -13.904 6.387 23.848 1.00 96.31 299 SER A O 1
ATOM 2417 N N . TYR A 1 300 ? -14.379 4.210 23.623 1.00 96.75 300 TYR A N 1
ATOM 2418 C CA . TYR A 1 300 ? -14.102 4.194 22.181 1.00 96.75 300 TYR A CA 1
ATOM 2419 C C . TYR A 1 300 ? -15.013 5.157 21.413 1.00 96.75 300 TYR A C 1
ATOM 2421 O O . TYR A 1 300 ? -14.538 5.868 20.524 1.00 96.75 300 TYR A O 1
ATOM 2429 N N . LEU A 1 301 ? -16.297 5.218 21.775 1.00 95.12 301 LEU A N 1
ATOM 2430 C CA . LEU A 1 301 ? -17.258 6.129 21.165 1.00 95.12 301 LEU A CA 1
ATOM 2431 C C . LEU A 1 301 ? -16.889 7.590 21.443 1.00 95.12 301 LEU A C 1
ATOM 2433 O O . LEU A 1 301 ? -16.853 8.404 20.521 1.00 95.12 301 LEU A O 1
ATOM 2437 N N . ASP A 1 302 ? -16.563 7.940 22.687 1.00 95.31 302 ASP A N 1
ATOM 2438 C CA . ASP A 1 302 ? -16.166 9.309 23.032 1.00 95.31 302 ASP A CA 1
ATOM 2439 C C . ASP A 1 302 ? -14.864 9.715 22.338 1.00 95.31 302 ASP A C 1
ATOM 2441 O O . ASP A 1 302 ? -14.765 10.833 21.822 1.00 95.31 302 ASP A O 1
ATOM 2445 N N . TYR A 1 303 ? -13.889 8.804 22.259 1.00 96.81 303 TYR A N 1
ATOM 2446 C CA . TYR A 1 303 ? -12.648 9.065 21.540 1.00 96.81 303 TYR A CA 1
ATOM 2447 C C . TYR A 1 303 ? -12.884 9.220 20.033 1.00 96.81 303 TYR A C 1
ATOM 2449 O O . TYR A 1 303 ? -12.275 10.082 19.408 1.00 96.81 303 TYR A O 1
ATOM 2457 N N . TYR A 1 304 ? -13.808 8.460 19.443 1.00 96.06 304 TYR A N 1
ATOM 2458 C CA . TYR A 1 304 ? -14.208 8.631 18.045 1.00 96.06 304 TYR A CA 1
ATOM 2459 C C . TYR A 1 304 ? -14.731 10.049 17.773 1.00 96.06 304 TYR A C 1
ATOM 2461 O O . TYR A 1 304 ? -14.289 10.695 16.825 1.00 96.06 304 TYR A O 1
ATOM 2469 N N . TYR A 1 305 ? -15.586 10.597 18.640 1.00 94.62 305 TYR A N 1
ATOM 2470 C CA . TYR A 1 305 ? -16.008 12.001 18.542 1.00 94.62 305 TYR A CA 1
ATOM 2471 C C . TYR A 1 305 ? -14.847 12.985 18.738 1.00 94.62 305 TYR A C 1
ATOM 2473 O O . TYR A 1 305 ? -14.743 13.983 18.017 1.00 94.62 305 TYR A O 1
ATOM 2481 N N . PHE A 1 306 ? -13.966 12.717 19.702 1.00 94.75 306 PHE A N 1
ATOM 2482 C CA . PHE A 1 306 ? -12.782 13.535 19.957 1.00 94.75 306 PHE A CA 1
ATOM 2483 C C . PHE A 1 306 ? -11.834 13.576 18.749 1.00 94.75 306 PHE A C 1
ATOM 2485 O O . PHE A 1 306 ? -11.388 14.657 18.364 1.00 94.75 306 PHE A O 1
ATOM 2492 N N . LEU A 1 307 ? -11.587 12.436 18.104 1.00 95.25 307 LEU A N 1
ATOM 2493 C CA . LEU A 1 307 ? -10.700 12.298 16.952 1.00 95.25 307 LEU A CA 1
ATOM 2494 C C . LEU A 1 307 ? -11.126 13.202 15.787 1.00 95.25 307 LEU A C 1
ATOM 2496 O O . LEU A 1 307 ? -10.284 13.857 15.176 1.00 95.25 307 LEU A O 1
ATOM 2500 N N . PHE A 1 308 ? -12.427 13.314 15.508 1.00 92.94 308 PHE A N 1
ATOM 2501 C CA . PHE A 1 308 ? -12.921 14.195 14.442 1.00 92.94 308 PHE A CA 1
ATOM 2502 C C . PHE A 1 308 ? -12.765 15.685 14.775 1.00 92.94 308 PHE A C 1
ATOM 2504 O O . PHE A 1 308 ? -12.448 16.480 13.887 1.00 92.94 308 PHE A O 1
ATOM 2511 N N . ASN A 1 309 ? -12.903 16.067 16.047 1.00 90.62 309 ASN A N 1
ATOM 2512 C CA . ASN A 1 309 ? -12.593 17.429 16.494 1.00 90.62 309 ASN A CA 1
ATOM 2513 C C . ASN A 1 309 ? -11.085 17.724 16.409 1.00 90.62 309 ASN A C 1
ATOM 2515 O O . ASN A 1 309 ? -10.686 18.814 15.984 1.00 90.62 309 ASN A O 1
ATOM 2519 N N . LEU A 1 310 ? -10.251 16.742 16.767 1.00 89.94 310 LEU A N 1
ATOM 2520 C CA . LEU A 1 310 ? -8.796 16.825 16.663 1.00 89.94 310 LEU A CA 1
ATOM 2521 C C . LEU A 1 310 ? -8.370 17.002 15.199 1.00 89.94 310 LEU A C 1
ATOM 2523 O O . LEU A 1 310 ? -7.657 17.953 14.889 1.00 89.94 310 LEU A O 1
ATOM 2527 N N . ARG A 1 311 ? -8.904 16.185 14.280 1.00 87.81 311 ARG A N 1
ATOM 2528 C CA . ARG A 1 311 ? -8.718 16.347 12.828 1.00 87.81 311 ARG A CA 1
ATOM 2529 C C . ARG A 1 311 ? -9.109 17.742 12.360 1.00 87.81 311 ARG A C 1
ATOM 2531 O O . ARG A 1 311 ? -8.364 18.336 11.590 1.00 87.81 311 ARG A O 1
ATOM 2538 N N . GLY A 1 312 ? -10.271 18.251 12.775 1.00 84.25 312 GLY A N 1
ATOM 2539 C CA . GLY A 1 312 ? -10.736 19.585 12.386 1.00 84.25 312 GLY A CA 1
ATOM 2540 C C . GLY A 1 312 ? -9.743 20.679 12.782 1.00 84.25 312 GLY A C 1
ATOM 2541 O O . GLY A 1 312 ? -9.462 21.575 11.989 1.00 84.25 312 GLY A O 1
ATOM 2542 N N . SER A 1 313 ? -9.153 20.557 13.973 1.00 81.50 313 SER A N 1
ATOM 2543 C CA . SER A 1 313 ? -8.094 21.455 14.445 1.00 81.50 313 SER A CA 1
ATOM 2544 C C . SER A 1 313 ? -6.805 21.307 13.627 1.00 81.50 313 SER A C 1
ATOM 2546 O O . SER A 1 313 ? -6.248 22.311 13.193 1.00 81.50 313 SER A O 1
ATOM 2548 N N . SER A 1 314 ? -6.366 20.074 13.351 1.00 78.06 314 SER A N 1
ATOM 2549 C CA . SER A 1 314 ? -5.141 19.792 12.583 1.00 78.06 314 SER A CA 1
ATOM 2550 C C . SER A 1 314 ? -5.244 20.154 11.096 1.00 78.06 314 SER A C 1
ATOM 2552 O O . SER A 1 314 ? -4.275 20.612 10.509 1.00 78.06 314 SER A O 1
ATOM 2554 N N . ALA A 1 315 ? -6.408 19.984 10.465 1.00 74.69 315 ALA A N 1
ATOM 2555 C CA . ALA A 1 315 ? -6.613 20.282 9.043 1.00 74.69 315 ALA A CA 1
ATOM 2556 C C . ALA A 1 315 ? -6.778 21.785 8.751 1.00 74.69 315 ALA A C 1
ATOM 2558 O O . ALA A 1 315 ? -6.739 22.209 7.594 1.00 74.69 315 ALA A O 1
ATOM 2559 N N . HIS A 1 316 ? -7.013 22.591 9.787 1.00 75.69 316 HIS A N 1
ATOM 2560 C CA . HIS A 1 316 ? -7.281 24.022 9.677 1.00 75.69 316 HIS A CA 1
ATOM 2561 C C . HIS A 1 316 ? -6.317 24.862 10.522 1.00 75.69 316 HIS A C 1
ATOM 2563 O O . HIS A 1 316 ? -6.680 25.956 10.961 1.00 75.69 316 HIS A O 1
ATOM 2569 N N . SER A 1 317 ? -5.074 24.404 10.697 1.00 63.16 317 SER A N 1
ATOM 2570 C CA . SER A 1 317 ? -3.958 25.221 11.179 1.00 63.16 317 SER A CA 1
ATOM 2571 C C . SER A 1 317 ? -3.659 26.325 10.141 1.00 63.16 317 SER A C 1
ATOM 2573 O O . SER A 1 317 ? -2.812 26.201 9.266 1.00 63.16 317 SER A O 1
ATOM 2575 N N . ARG A 1 318 ? -4.446 27.414 10.142 1.00 65.12 318 ARG A N 1
ATOM 2576 C CA . ARG A 1 318 ? -4.434 28.507 9.137 1.00 65.12 318 ARG A CA 1
ATOM 2577 C C . ARG A 1 318 ? -3.141 29.345 9.169 1.00 65.12 318 ARG A C 1
ATOM 2579 O O . ARG A 1 318 ? -3.181 30.525 9.502 1.00 65.12 318 ARG A O 1
ATOM 2586 N N . GLY A 1 319 ? -1.997 28.754 8.830 1.00 59.12 319 GLY A N 1
ATOM 2587 C CA . GLY A 1 319 ? -0.694 29.427 8.797 1.00 59.12 319 GLY A CA 1
ATOM 2588 C C . GLY A 1 319 ? -0.026 29.611 10.166 1.00 59.12 319 GLY A C 1
ATOM 2589 O O . GLY A 1 319 ? 0.929 30.374 10.266 1.00 59.12 319 GLY A O 1
ATOM 2590 N N . PHE A 1 320 ? -0.500 28.916 11.206 1.00 66.69 320 PHE A N 1
ATOM 2591 C CA . PHE A 1 320 ? 0.081 28.935 12.552 1.00 66.69 320 PHE A CA 1
ATOM 2592 C C . PHE A 1 320 ? 0.370 27.507 13.020 1.00 66.69 320 PHE A C 1
ATOM 2594 O O . PHE A 1 320 ? -0.527 26.668 12.994 1.00 66.69 320 PHE A O 1
ATOM 2601 N N . LEU A 1 321 ? 1.598 27.246 13.480 1.00 60.25 321 LEU A N 1
ATOM 2602 C CA . LEU A 1 321 ? 1.950 25.980 14.128 1.00 60.25 321 LEU A CA 1
ATOM 2603 C C . LEU A 1 321 ? 1.262 25.912 15.497 1.00 60.25 321 LEU A C 1
ATOM 2605 O O . LEU A 1 321 ? 1.550 26.717 16.387 1.00 60.25 321 LEU A O 1
ATOM 2609 N N . SER A 1 322 ? 0.336 24.968 15.667 1.00 64.56 322 SER A N 1
ATOM 2610 C CA . SER A 1 322 ? -0.371 24.781 16.934 1.00 64.56 322 SER A CA 1
ATOM 2611 C C . SER A 1 322 ? 0.505 24.012 17.925 1.00 64.56 322 SER A C 1
ATOM 2613 O O . SER A 1 322 ? 0.503 22.786 17.943 1.00 64.56 322 SER A O 1
ATOM 2615 N N . PHE A 1 323 ? 1.229 24.724 18.795 1.00 58.34 323 PHE A N 1
ATOM 2616 C CA . PHE A 1 323 ? 2.085 24.121 19.835 1.00 58.34 323 PHE A CA 1
ATOM 2617 C C . PHE A 1 323 ? 1.322 23.327 20.913 1.00 58.34 323 PHE A C 1
ATOM 2619 O O . PHE A 1 323 ? 1.942 22.741 21.795 1.00 58.34 323 PHE A O 1
ATOM 2626 N N . SER A 1 324 ? -0.015 23.316 20.877 1.00 70.31 324 SER A N 1
ATOM 2627 C CA . SER A 1 324 ? -0.842 22.448 21.725 1.00 70.31 324 SER A CA 1
ATOM 2628 C C . SER A 1 324 ? -0.943 21.012 21.201 1.00 70.31 324 SER A C 1
ATOM 2630 O O . SER A 1 324 ? -1.429 20.144 21.925 1.00 70.31 324 SER A O 1
ATOM 2632 N N . LEU A 1 325 ? -0.508 20.755 19.961 1.00 83.69 325 LEU A N 1
ATOM 2633 C CA . LEU A 1 325 ? -0.429 19.407 19.423 1.00 83.69 325 LEU A CA 1
ATOM 2634 C C . LEU A 1 325 ? 0.761 18.671 20.039 1.00 83.69 325 LEU A C 1
ATOM 2636 O O . LEU A 1 325 ? 1.893 19.143 19.969 1.00 83.69 325 LEU A O 1
ATOM 2640 N N . THR A 1 326 ? 0.496 17.493 20.592 1.00 89.44 326 THR A N 1
ATOM 2641 C CA . THR A 1 326 ? 1.505 16.635 21.214 1.00 89.44 326 THR A CA 1
ATOM 2642 C C . THR A 1 326 ? 1.692 15.348 20.416 1.00 89.44 326 THR A C 1
ATOM 2644 O O . THR A 1 326 ? 0.760 14.852 19.769 1.00 89.44 326 THR A O 1
ATOM 2647 N N . ARG A 1 327 ? 2.887 14.762 20.502 1.00 91.12 327 ARG A N 1
ATOM 2648 C CA . ARG A 1 327 ? 3.189 13.414 20.008 1.00 91.12 327 ARG A CA 1
ATOM 2649 C C . ARG A 1 327 ? 2.219 12.407 20.596 1.00 91.12 327 ARG A C 1
ATO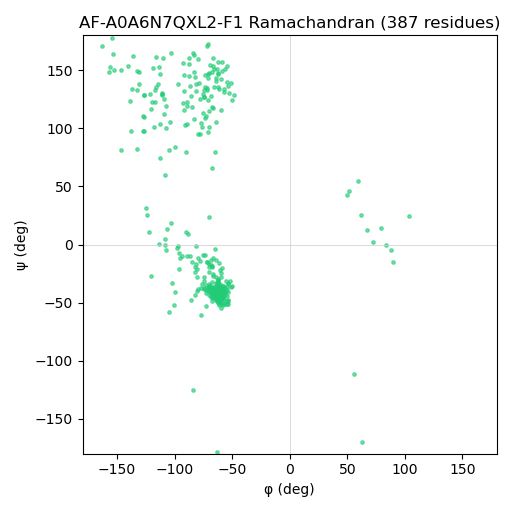M 2651 O O . ARG A 1 327 ? 1.724 11.553 19.865 1.00 91.12 327 ARG A O 1
ATOM 2658 N N . GLN A 1 328 ? 1.881 12.536 21.877 1.00 91.12 328 GLN A N 1
ATOM 2659 C CA . GLN A 1 328 ? 0.895 11.665 22.514 1.00 91.12 328 GLN A CA 1
ATOM 2660 C C . GLN A 1 328 ? -0.461 11.667 21.786 1.00 91.12 328 GLN A C 1
ATOM 2662 O O . GLN A 1 328 ? -1.022 10.593 21.569 1.00 91.12 328 GLN A O 1
ATOM 2667 N N . LEU A 1 329 ? -0.977 12.831 21.374 1.00 92.25 329 LEU A N 1
ATOM 2668 C CA . LEU A 1 329 ? -2.243 12.914 20.634 1.00 92.25 329 LEU A CA 1
ATOM 2669 C C . LEU A 1 329 ? -2.149 12.237 19.261 1.00 92.25 329 LEU A C 1
ATOM 2671 O O . LEU A 1 329 ? -3.065 11.508 18.879 1.00 92.25 329 LEU A O 1
ATOM 2675 N N . ALA A 1 330 ? -1.038 12.425 18.543 1.00 94.25 330 ALA A N 1
ATOM 2676 C CA . ALA A 1 330 ? -0.804 11.761 17.260 1.00 94.25 330 ALA A CA 1
ATOM 2677 C C . ALA A 1 330 ? -0.706 10.231 17.412 1.00 94.25 330 ALA A C 1
ATOM 2679 O O . ALA A 1 330 ? -1.373 9.494 16.685 1.00 94.25 330 ALA A O 1
ATOM 2680 N N . VAL A 1 331 ? 0.041 9.753 18.416 1.00 94.31 331 VAL A N 1
ATOM 2681 C CA . VAL A 1 331 ? 0.151 8.322 18.755 1.00 94.31 331 VAL A CA 1
ATOM 2682 C C . VAL A 1 331 ? -1.216 7.730 19.091 1.00 94.31 331 VAL A C 1
ATOM 2684 O O . VAL A 1 331 ? -1.551 6.653 18.596 1.00 94.31 331 VAL A O 1
ATOM 2687 N N . GLN A 1 332 ? -2.020 8.411 19.912 1.00 94.50 332 GLN A N 1
ATOM 2688 C CA . GLN A 1 332 ? -3.361 7.944 20.270 1.00 94.50 332 GLN A CA 1
ATOM 2689 C C . GLN A 1 332 ? -4.273 7.870 19.039 1.00 94.50 332 GLN A C 1
ATOM 2691 O O . GLN A 1 332 ? -4.968 6.870 18.876 1.00 94.50 332 GLN A O 1
ATOM 2696 N N . ALA A 1 333 ? -4.225 8.865 18.145 1.00 96.44 333 ALA A N 1
ATOM 2697 C CA . ALA A 1 333 ? -5.033 8.886 16.926 1.00 96.44 333 ALA A CA 1
ATOM 2698 C C . ALA A 1 333 ? -4.680 7.720 15.987 1.00 96.44 333 ALA A C 1
ATOM 2700 O O . ALA A 1 333 ? -5.568 7.001 15.525 1.00 96.44 333 ALA A O 1
ATOM 2701 N N . GLN A 1 334 ? -3.385 7.491 15.751 1.00 96.81 334 GLN A N 1
ATOM 2702 C CA . GLN A 1 334 ? -2.897 6.381 14.927 1.00 96.81 334 GLN A CA 1
ATOM 2703 C C . GLN A 1 334 ? -3.185 5.018 15.572 1.00 96.81 334 GLN A C 1
ATOM 2705 O O . GLN A 1 334 ? -3.646 4.107 14.892 1.00 96.81 334 GLN A O 1
ATOM 2710 N N . THR A 1 335 ? -3.010 4.895 16.892 1.00 95.88 335 THR A N 1
ATOM 2711 C CA . THR A 1 335 ? -3.303 3.659 17.639 1.00 95.88 335 THR A CA 1
ATOM 2712 C C . THR A 1 335 ? -4.794 3.331 17.634 1.00 95.88 335 THR A C 1
ATOM 2714 O O . THR A 1 335 ? -5.176 2.168 17.501 1.00 95.88 335 THR A O 1
ATOM 2717 N N . PHE A 1 336 ? -5.652 4.343 17.760 1.00 97.38 336 PHE A N 1
ATOM 2718 C CA . PHE A 1 336 ? -7.093 4.168 17.639 1.00 97.38 336 PHE A CA 1
ATOM 2719 C C . PHE A 1 336 ? -7.461 3.676 16.236 1.00 97.38 336 PHE A C 1
ATOM 2721 O O . PHE A 1 336 ? -8.148 2.665 16.107 1.00 97.38 336 PHE A O 1
ATOM 2728 N N . ALA A 1 337 ? -6.941 4.325 15.188 1.00 98.00 337 ALA A N 1
ATOM 2729 C CA . ALA A 1 337 ? -7.161 3.909 13.805 1.00 98.00 337 ALA A CA 1
ATOM 2730 C C . ALA A 1 337 ? -6.690 2.470 13.545 1.00 98.00 337 ALA A C 1
ATOM 2732 O O . ALA A 1 337 ? -7.440 1.679 12.976 1.00 98.00 337 ALA A O 1
ATOM 2733 N N . TRP A 1 338 ? -5.504 2.100 14.037 1.00 97.25 338 TRP A N 1
ATOM 2734 C CA . TRP A 1 338 ? -4.996 0.729 13.994 1.00 97.25 338 TRP A CA 1
ATOM 2735 C C . TRP A 1 338 ? -5.962 -0.268 14.635 1.00 97.25 338 TRP A C 1
ATOM 2737 O O . TRP A 1 338 ? -6.309 -1.269 14.011 1.00 97.25 338 TRP A O 1
ATOM 2747 N N . LYS A 1 339 ? -6.461 0.012 15.846 1.00 96.75 339 LYS A N 1
ATOM 2748 C CA . LYS A 1 339 ? -7.419 -0.878 16.518 1.00 96.75 339 LYS A CA 1
ATOM 2749 C C . LYS A 1 339 ? -8.718 -1.048 15.732 1.00 96.75 339 LYS A C 1
ATOM 2751 O O . LYS A 1 339 ? -9.197 -2.173 15.628 1.00 96.75 339 LYS A O 1
ATOM 2756 N N . ILE A 1 340 ? -9.262 0.028 15.160 1.00 98.12 340 ILE A N 1
ATOM 2757 C CA . ILE A 1 340 ? -10.467 -0.038 14.318 1.00 98.12 340 ILE A CA 1
ATOM 2758 C C . ILE A 1 340 ? -10.205 -0.865 13.052 1.00 98.12 340 ILE A C 1
ATOM 2760 O O . ILE A 1 340 ? -10.994 -1.752 12.734 1.00 98.12 340 ILE A O 1
ATOM 2764 N N . VAL A 1 341 ? -9.086 -0.631 12.362 1.00 98.31 341 VAL A N 1
ATOM 2765 C CA . VAL A 1 341 ? -8.705 -1.374 11.148 1.00 98.31 341 VAL A CA 1
ATOM 2766 C C . VAL A 1 341 ? -8.516 -2.862 11.442 1.00 98.31 341 VAL A C 1
ATOM 2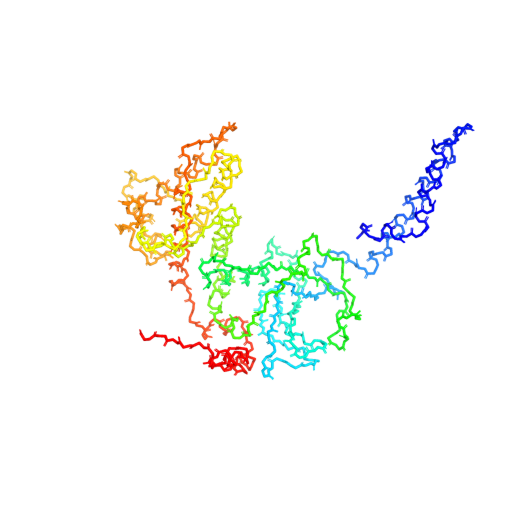768 O O . VAL A 1 341 ? -9.050 -3.699 10.715 1.00 98.31 341 VAL A O 1
ATOM 2771 N N . ILE A 1 342 ? -7.815 -3.212 12.523 1.00 97.38 342 ILE A N 1
ATOM 2772 C CA . ILE A 1 342 ? -7.615 -4.611 12.911 1.00 97.38 342 ILE A CA 1
ATOM 2773 C C . ILE A 1 342 ? -8.932 -5.258 13.335 1.00 97.38 342 ILE A C 1
ATOM 2775 O O . ILE A 1 342 ? -9.213 -6.366 12.892 1.00 97.38 342 ILE A O 1
ATOM 2779 N N . ALA A 1 343 ? -9.775 -4.590 14.123 1.00 97.81 343 ALA A N 1
ATOM 2780 C CA . ALA A 1 343 ? -11.073 -5.146 14.504 1.00 97.81 343 ALA A CA 1
ATOM 2781 C C . ALA A 1 343 ? -11.999 -5.352 13.297 1.00 97.81 343 ALA A C 1
ATOM 2783 O O . ALA A 1 343 ? -12.710 -6.354 13.233 1.00 97.81 343 ALA A O 1
ATOM 2784 N N . HIS A 1 344 ? -11.954 -4.450 12.314 1.00 98.50 344 HIS A N 1
ATOM 2785 C CA . HIS A 1 344 ? -12.656 -4.630 11.046 1.00 98.50 344 HIS A CA 1
ATOM 2786 C C . HIS A 1 344 ? -12.118 -5.850 10.291 1.00 98.50 344 HIS A C 1
ATOM 2788 O O . HIS A 1 344 ? -12.888 -6.715 9.885 1.00 98.50 344 HIS A O 1
ATOM 2794 N N . PHE A 1 345 ? -10.794 -5.967 10.156 1.00 98.19 345 PHE A N 1
ATOM 2795 C CA . PHE A 1 345 ? -10.171 -7.126 9.522 1.00 98.19 345 PHE A CA 1
ATOM 2796 C C . PHE A 1 345 ? -10.587 -8.438 10.195 1.00 98.19 345 PHE A C 1
ATOM 2798 O O . PHE A 1 345 ? -11.056 -9.345 9.519 1.00 98.19 345 PHE A O 1
ATOM 2805 N N . GLN A 1 346 ? -10.471 -8.536 11.521 1.00 97.56 346 GLN A N 1
ATOM 2806 C CA . GLN A 1 346 ? -10.806 -9.756 12.264 1.00 97.56 346 GLN A CA 1
ATOM 2807 C C . GLN A 1 346 ? -12.255 -10.196 12.050 1.00 97.56 346 GLN A C 1
ATOM 2809 O O . GLN A 1 346 ? -12.525 -11.391 11.967 1.00 97.56 346 GLN A O 1
ATOM 2814 N N . LYS A 1 347 ? -13.164 -9.230 11.929 1.00 97.69 347 LYS A N 1
ATOM 2815 C CA . LYS A 1 347 ? -14.589 -9.475 11.738 1.00 97.69 347 LYS A CA 1
ATOM 2816 C C . LYS A 1 347 ? -14.963 -9.890 10.315 1.00 97.69 347 LYS A C 1
ATOM 2818 O O . LYS A 1 347 ? -15.866 -10.701 10.141 1.00 97.69 347 LYS A O 1
ATOM 2823 N N . HIS A 1 348 ? -14.302 -9.314 9.310 1.00 97.88 348 HIS A N 1
ATOM 2824 C CA . HIS A 1 348 ? -14.693 -9.441 7.897 1.00 97.88 348 HIS A CA 1
ATOM 2825 C C . HIS A 1 348 ? -13.774 -10.340 7.063 1.00 97.88 348 HIS A C 1
ATOM 2827 O O . HIS A 1 348 ? -14.047 -10.549 5.874 1.00 97.88 348 HIS A O 1
ATOM 2833 N N . ARG A 1 349 ? -12.680 -10.843 7.648 1.00 97.06 349 ARG A N 1
ATOM 2834 C CA . ARG A 1 349 ? -11.741 -11.740 6.968 1.00 97.06 349 ARG A CA 1
ATOM 2835 C C . ARG A 1 349 ? -12.349 -13.112 6.711 1.00 97.06 349 ARG A C 1
ATOM 2837 O O . ARG A 1 349 ? -13.094 -13.643 7.534 1.00 97.06 349 ARG A O 1
ATOM 2844 N N . LEU A 1 350 ? -11.926 -13.714 5.609 1.00 97.44 350 LEU A N 1
ATOM 2845 C CA . LEU A 1 350 ? -12.069 -15.145 5.389 1.00 97.44 350 LEU A CA 1
ATOM 2846 C C . LEU A 1 350 ? -10.976 -15.924 6.132 1.00 97.44 350 LEU A C 1
ATOM 2848 O O . LEU A 1 350 ? -9.915 -15.374 6.464 1.00 97.44 350 LEU A O 1
ATOM 2852 N N . ALA A 1 351 ? -11.231 -17.213 6.367 1.00 94.75 351 ALA A N 1
ATOM 2853 C CA . ALA A 1 351 ? -10.182 -18.152 6.750 1.00 94.75 351 ALA A CA 1
ATOM 2854 C C . ALA A 1 351 ? -9.099 -18.204 5.656 1.00 94.75 351 ALA A C 1
ATOM 2856 O O . ALA A 1 351 ? -9.349 -17.834 4.506 1.00 94.75 351 ALA A O 1
ATOM 2857 N N . ALA A 1 352 ? -7.883 -18.616 6.015 1.00 90.94 352 ALA A N 1
ATOM 2858 C CA . ALA A 1 352 ? -6.752 -18.586 5.088 1.00 90.94 352 ALA A CA 1
ATOM 2859 C C . ALA A 1 352 ? -7.001 -19.487 3.867 1.00 90.94 352 ALA A C 1
ATOM 2861 O O . ALA A 1 352 ? -6.688 -19.109 2.742 1.00 90.94 352 ALA A O 1
ATOM 2862 N N . GLU A 1 353 ? -7.626 -20.643 4.078 1.00 91.44 353 GLU A N 1
ATOM 2863 C CA . GLU A 1 353 ? -7.959 -21.613 3.038 1.00 91.44 353 GLU A CA 1
ATOM 2864 C C . GLU A 1 353 ? -8.941 -21.023 2.011 1.00 91.44 353 GLU A C 1
ATOM 2866 O O . GLU A 1 353 ? -8.688 -21.072 0.806 1.00 91.44 353 GLU A O 1
ATOM 2871 N N . ASP A 1 354 ? -10.005 -20.375 2.492 1.00 96.19 354 ASP A N 1
ATOM 2872 C CA . ASP A 1 354 ? -11.003 -19.709 1.648 1.00 96.19 354 ASP A CA 1
ATOM 2873 C C . ASP A 1 354 ? -10.400 -18.498 0.908 1.00 96.19 354 ASP A C 1
ATOM 2875 O O . ASP A 1 354 ? -10.710 -18.239 -0.257 1.00 96.19 354 ASP A O 1
ATOM 2879 N N . ALA A 1 355 ? -9.504 -17.752 1.564 1.00 96.31 355 ALA A N 1
ATOM 2880 C CA . ALA A 1 355 ? -8.813 -16.612 0.966 1.00 96.31 355 ALA A CA 1
ATOM 2881 C C . ALA A 1 355 ? -7.861 -17.039 -0.165 1.00 96.31 355 ALA A C 1
ATOM 2883 O O . ALA A 1 355 ? -7.793 -16.389 -1.211 1.00 96.31 355 ALA A O 1
ATOM 2884 N N . VAL A 1 356 ? -7.148 -18.151 0.023 1.00 94.25 356 VAL A N 1
ATOM 2885 C CA . VAL A 1 356 ? -6.281 -18.781 -0.984 1.00 94.25 356 VAL A CA 1
ATOM 2886 C C . VAL A 1 356 ? -7.081 -19.198 -2.214 1.00 94.25 356 VAL A C 1
ATOM 2888 O O . VAL A 1 356 ? -6.640 -18.938 -3.339 1.00 94.25 356 VAL A O 1
ATOM 2891 N N . GLU A 1 357 ? -8.257 -19.798 -2.017 1.00 95.06 357 GLU A N 1
ATOM 2892 C CA . GLU A 1 357 ? -9.161 -20.162 -3.111 1.00 95.06 357 GLU A CA 1
ATOM 2893 C C . GLU A 1 357 ? -9.666 -18.916 -3.854 1.00 95.06 357 GLU A C 1
ATOM 2895 O O . GLU A 1 357 ? -9.566 -18.847 -5.084 1.00 95.06 357 GLU A O 1
ATOM 2900 N N . ALA A 1 358 ? -10.121 -17.894 -3.123 1.00 95.81 358 ALA A N 1
ATOM 2901 C CA . ALA A 1 358 ? -10.608 -16.639 -3.699 1.00 95.81 358 ALA A CA 1
ATOM 2902 C C . ALA A 1 358 ? -9.544 -15.930 -4.559 1.00 95.81 358 ALA A C 1
ATOM 2904 O O . ALA A 1 358 ? -9.844 -15.428 -5.646 1.00 95.81 358 ALA A O 1
ATOM 2905 N N . LEU A 1 359 ? -8.285 -15.949 -4.110 1.00 96.00 359 LEU A N 1
ATOM 2906 C CA . LEU A 1 359 ? -7.131 -15.375 -4.816 1.00 96.00 359 LEU A CA 1
ATOM 2907 C C . LEU A 1 359 ? -6.569 -16.293 -5.915 1.00 96.00 359 LEU A C 1
ATOM 2909 O O . LEU A 1 359 ? -5.624 -15.921 -6.620 1.00 96.00 359 LEU A O 1
ATOM 2913 N N . LYS A 1 360 ? -7.144 -17.493 -6.089 1.00 96.12 360 LYS A N 1
ATOM 2914 C CA . LYS A 1 360 ? -6.677 -18.530 -7.020 1.00 96.12 360 LYS A CA 1
ATOM 2915 C C . LYS A 1 360 ? -5.183 -18.796 -6.854 1.00 96.12 360 LYS A C 1
ATOM 2917 O O . LYS A 1 360 ? -4.457 -18.861 -7.852 1.00 96.12 360 LYS A O 1
ATOM 2922 N N . MET A 1 361 ? -4.710 -18.858 -5.611 1.00 94.69 361 MET A N 1
ATOM 2923 C CA . MET A 1 361 ? -3.294 -19.083 -5.354 1.00 94.69 361 MET A CA 1
ATOM 2924 C C . MET A 1 361 ? -2.899 -20.517 -5.711 1.00 94.69 361 MET A C 1
ATOM 2926 O O . MET A 1 361 ? -3.668 -21.464 -5.559 1.00 94.69 361 MET A O 1
ATOM 2930 N N . ASN A 1 362 ? -1.667 -20.678 -6.172 1.00 92.75 362 ASN A N 1
ATOM 2931 C CA . ASN A 1 362 ? -1.077 -21.957 -6.511 1.00 92.75 362 ASN A CA 1
ATOM 2932 C C . ASN A 1 362 ? -0.677 -22.710 -5.232 1.00 92.75 362 ASN A C 1
ATOM 2934 O O . ASN A 1 362 ? 0.363 -22.424 -4.633 1.00 92.75 362 ASN A O 1
ATOM 2938 N N . GLN A 1 363 ? -1.511 -23.670 -4.831 1.00 87.44 363 GLN A N 1
ATOM 2939 C CA . GLN A 1 363 ? -1.311 -24.468 -3.619 1.00 87.44 363 GLN A CA 1
ATOM 2940 C C . GLN A 1 363 ? -0.020 -25.292 -3.671 1.00 87.44 363 GLN A C 1
ATOM 2942 O O . GLN A 1 363 ? 0.713 -25.296 -2.687 1.00 87.44 363 GLN A O 1
ATOM 2947 N N . ASP A 1 364 ? 0.344 -25.860 -4.826 1.00 87.44 364 ASP A N 1
ATOM 2948 C CA . ASP A 1 364 ? 1.580 -26.644 -4.977 1.00 87.44 364 ASP A CA 1
ATOM 2949 C C . ASP A 1 364 ? 2.831 -25.831 -4.599 1.00 87.44 364 ASP A C 1
ATOM 2951 O O . ASP A 1 364 ? 3.788 -26.358 -4.027 1.00 87.44 364 ASP A O 1
ATOM 2955 N N . LEU A 1 365 ? 2.846 -24.529 -4.917 1.00 85.81 365 LEU A N 1
ATOM 2956 C CA . LEU A 1 365 ? 3.949 -23.640 -4.541 1.00 85.81 365 LEU A CA 1
ATOM 2957 C C . LEU A 1 365 ? 3.965 -23.351 -3.038 1.00 85.81 365 LEU A C 1
ATOM 2959 O O . LEU A 1 365 ? 5.041 -23.330 -2.443 1.00 85.81 365 LEU A O 1
ATOM 2963 N N . ILE A 1 366 ? 2.797 -23.161 -2.425 1.00 81.94 366 ILE A N 1
ATOM 2964 C CA . ILE A 1 366 ? 2.665 -22.896 -0.986 1.00 81.94 366 ILE A CA 1
ATOM 2965 C C . ILE A 1 366 ? 3.086 -24.128 -0.175 1.00 81.94 366 ILE A C 1
ATOM 2967 O O . ILE A 1 366 ? 3.864 -24.015 0.772 1.00 81.94 366 ILE A O 1
ATOM 2971 N N . GLU A 1 367 ? 2.621 -25.309 -0.576 1.00 82.69 367 GLU A N 1
ATOM 2972 C CA . GLU A 1 367 ? 2.910 -26.587 0.082 1.00 82.69 367 GLU A CA 1
ATOM 2973 C C . GLU A 1 367 ? 4.365 -27.039 -0.102 1.00 82.69 367 GLU A C 1
ATOM 2975 O O . GLU A 1 367 ? 4.877 -27.835 0.686 1.00 82.69 367 GLU A O 1
ATOM 2980 N N . SER A 1 368 ? 5.071 -26.500 -1.102 1.00 78.19 368 SER A N 1
ATOM 2981 C CA . SER A 1 368 ? 6.492 -26.795 -1.322 1.00 78.19 368 SER A CA 1
ATOM 2982 C C . SER A 1 368 ? 7.429 -26.243 -0.233 1.00 78.19 368 SER A C 1
ATOM 2984 O O . SER A 1 368 ? 8.598 -26.651 -0.163 1.00 78.19 368 SER A O 1
ATOM 2986 N N . GLU A 1 369 ? 6.930 -25.351 0.632 1.00 75.12 369 GLU A N 1
ATOM 2987 C CA . GLU A 1 369 ? 7.642 -24.797 1.786 1.00 75.12 369 GLU A CA 1
ATOM 2988 C C . GLU A 1 369 ? 7.059 -25.337 3.117 1.00 75.12 369 GLU A C 1
ATOM 2990 O O . GLU A 1 369 ? 5.934 -24.983 3.500 1.00 75.12 369 GLU A O 1
ATOM 2995 N N . PRO A 1 370 ? 7.811 -26.167 3.876 1.00 65.38 370 PRO A N 1
ATOM 2996 C CA . PRO A 1 370 ? 7.354 -26.708 5.157 1.00 65.38 370 PRO A CA 1
ATOM 2997 C C . PRO A 1 370 ? 7.096 -25.616 6.203 1.00 65.38 370 PRO A C 1
ATOM 2999 O O . PRO A 1 370 ? 7.838 -24.638 6.286 1.00 65.38 370 PRO A O 1
ATOM 3002 N N . GLU A 1 371 ? 6.116 -25.837 7.086 1.00 63.09 371 GLU A N 1
ATOM 3003 C CA . GLU A 1 371 ? 5.817 -24.940 8.223 1.00 63.09 371 GLU A CA 1
ATOM 3004 C C . GLU A 1 371 ? 7.021 -24.704 9.133 1.00 63.09 371 GLU A C 1
ATOM 3006 O O . GLU A 1 371 ? 7.241 -23.601 9.626 1.00 63.09 371 GLU A O 1
ATOM 3011 N N . SER A 1 372 ? 7.824 -25.748 9.331 1.00 57.88 372 SER A N 1
ATOM 3012 C CA . SER A 1 372 ? 8.969 -25.769 10.236 1.00 57.88 372 SER A CA 1
ATOM 3013 C C . SER A 1 372 ? 10.282 -25.335 9.584 1.00 57.88 372 SER A C 1
ATOM 3015 O O . SER A 1 372 ? 11.349 -25.514 10.180 1.00 57.88 372 SER A O 1
ATOM 3017 N N . TRP A 1 373 ? 10.244 -24.779 8.369 1.00 57.25 373 TRP A N 1
ATOM 3018 C CA . TRP A 1 373 ? 11.464 -24.395 7.671 1.00 57.25 373 TRP A CA 1
ATOM 3019 C C . TRP A 1 373 ? 12.116 -23.172 8.334 1.00 57.25 373 TRP A C 1
ATOM 3021 O O . TRP A 1 373 ? 11.758 -22.028 8.060 1.00 57.25 373 TRP A O 1
ATOM 3031 N N . SER A 1 374 ? 13.111 -23.410 9.198 1.00 49.94 374 SER A N 1
ATOM 3032 C CA . SER A 1 374 ? 14.089 -22.387 9.577 1.00 49.94 374 SER A CA 1
ATOM 3033 C C . SER A 1 374 ? 15.167 -22.308 8.504 1.00 49.94 374 SER A C 1
ATOM 3035 O O . SER A 1 374 ? 15.642 -23.338 8.022 1.00 49.94 374 SER A O 1
ATOM 3037 N N . THR A 1 375 ? 15.589 -21.103 8.137 1.00 49.12 375 THR A N 1
ATOM 3038 C CA . THR A 1 375 ? 16.677 -20.926 7.171 1.00 49.12 375 THR A CA 1
ATOM 3039 C C . THR A 1 375 ? 17.932 -21.696 7.619 1.00 49.12 375 THR A C 1
ATOM 3041 O O . THR A 1 375 ? 18.135 -21.886 8.821 1.00 49.12 375 THR A O 1
ATOM 3044 N N . PRO A 1 376 ? 18.819 -22.116 6.698 1.00 49.12 376 PRO A N 1
ATOM 3045 C CA . PRO A 1 376 ? 20.112 -22.697 7.072 1.00 49.12 376 PRO A CA 1
ATOM 3046 C C . PRO A 1 376 ? 20.883 -21.802 8.062 1.00 49.12 376 PRO A C 1
ATOM 3048 O O . PRO A 1 376 ? 21.437 -22.291 9.038 1.00 49.12 376 PRO A O 1
ATOM 3051 N N . LEU A 1 377 ? 20.775 -20.476 7.899 1.00 42.78 377 LEU A N 1
ATOM 3052 C CA . LEU A 1 377 ? 2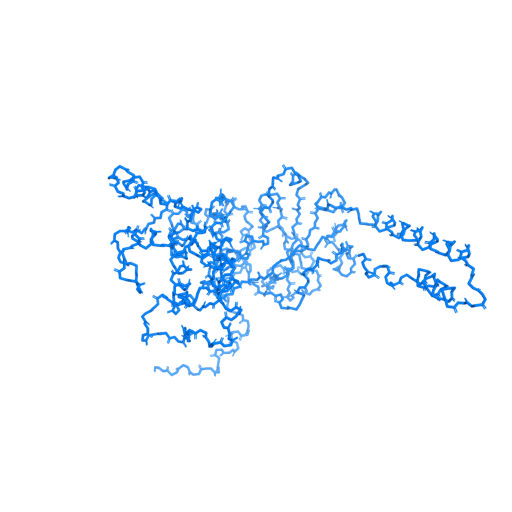1.320 -19.459 8.809 1.00 42.78 377 LEU A CA 1
ATOM 3053 C C . LEU A 1 377 ? 20.717 -19.486 10.228 1.00 42.78 377 LEU A C 1
ATOM 3055 O O . LEU A 1 377 ? 21.412 -19.183 11.194 1.00 42.78 377 LEU A O 1
ATOM 3059 N N . THR A 1 378 ? 19.436 -19.841 10.390 1.00 42.28 378 THR A N 1
ATOM 3060 C CA . THR A 1 378 ? 18.832 -20.024 11.728 1.00 42.28 378 THR A CA 1
ATOM 3061 C C . THR A 1 378 ? 19.121 -21.401 12.320 1.00 42.28 378 THR A C 1
ATOM 3063 O O . THR A 1 378 ? 19.093 -21.546 13.540 1.00 42.28 378 THR A O 1
ATOM 3066 N N . ALA A 1 379 ? 19.418 -22.405 11.493 1.00 37.06 379 ALA A N 1
ATOM 3067 C CA . ALA A 1 379 ? 19.853 -23.720 11.956 1.00 37.06 379 ALA A CA 1
ATOM 3068 C C . ALA A 1 379 ? 21.311 -23.702 12.453 1.00 37.06 379 ALA A C 1
ATOM 3070 O O . ALA A 1 379 ? 21.599 -24.313 13.478 1.00 37.06 379 ALA A O 1
ATOM 3071 N N . GLU A 1 380 ? 22.202 -22.949 11.798 1.00 38.88 380 GLU A N 1
ATOM 3072 C CA . GLU A 1 380 ? 23.601 -22.778 12.227 1.00 38.88 380 GLU A CA 1
ATOM 3073 C C . GLU A 1 380 ? 23.716 -21.964 13.530 1.00 38.88 380 GLU A C 1
ATOM 3075 O O . GLU A 1 380 ? 24.452 -22.353 14.432 1.00 38.88 380 GLU A O 1
ATOM 3080 N N . ASN A 1 381 ? 22.906 -20.913 13.708 1.00 38.75 381 ASN A N 1
ATOM 3081 C CA . ASN A 1 381 ? 22.922 -20.087 14.927 1.00 38.75 381 ASN A CA 1
ATOM 3082 C C . ASN A 1 381 ? 22.255 -20.727 16.161 1.00 38.75 381 ASN A C 1
ATOM 3084 O O . ASN A 1 381 ? 22.369 -20.192 17.264 1.00 38.75 381 ASN A O 1
ATOM 3088 N N . LYS A 1 382 ? 21.563 -21.868 16.027 1.00 37.97 382 LYS A N 1
ATOM 3089 C CA . LYS A 1 382 ? 20.981 -22.580 17.184 1.00 37.97 382 LYS A CA 1
ATOM 3090 C C . LYS A 1 382 ? 22.027 -23.262 18.067 1.00 37.97 382 LYS A C 1
ATOM 3092 O O . LYS A 1 382 ? 21.696 -23.639 19.189 1.00 37.97 382 LYS A O 1
ATOM 3097 N N . HIS A 1 383 ? 23.261 -23.418 17.588 1.00 38.56 383 HIS A N 1
ATOM 3098 C CA . HIS A 1 383 ? 24.333 -24.042 18.359 1.00 38.56 383 HIS A CA 1
ATOM 3099 C C . HIS A 1 383 ? 25.154 -23.067 19.219 1.00 38.56 383 HIS A C 1
ATOM 3101 O O . HIS A 1 383 ? 25.859 -23.544 20.102 1.00 38.56 383 HIS A O 1
ATOM 3107 N N . ASP A 1 384 ? 24.984 -21.745 19.063 1.00 37.88 384 ASP A N 1
ATOM 3108 C CA . ASP A 1 384 ? 25.844 -20.741 19.720 1.00 37.88 384 ASP A CA 1
ATOM 3109 C C . ASP A 1 384 ? 25.116 -19.727 20.623 1.00 37.88 384 ASP A C 1
ATOM 3111 O O . ASP A 1 384 ? 25.724 -18.765 21.094 1.00 37.88 384 ASP A O 1
ATOM 3115 N N . ILE A 1 385 ? 23.834 -19.934 20.942 1.00 34.31 385 ILE A N 1
ATOM 3116 C CA . ILE A 1 385 ? 23.125 -19.079 21.909 1.00 34.31 385 ILE A CA 1
ATOM 3117 C C . ILE A 1 385 ? 22.682 -19.925 23.107 1.00 34.31 385 ILE A C 1
ATOM 3119 O O . ILE A 1 385 ? 21.671 -20.629 23.019 1.00 34.31 385 ILE A O 1
ATOM 3123 N N . PRO A 1 386 ? 23.396 -19.874 24.249 1.00 33.84 386 PRO A N 1
ATOM 3124 C CA . PRO A 1 386 ? 22.887 -20.438 25.483 1.00 33.84 386 PRO A CA 1
ATOM 3125 C C . PRO A 1 386 ? 21.738 -19.543 25.949 1.00 33.84 386 PRO A C 1
ATOM 3127 O O . PRO A 1 386 ? 21.953 -18.467 26.504 1.00 33.84 386 PRO A O 1
ATOM 3130 N N . PHE A 1 387 ? 20.502 -19.977 25.715 1.00 32.06 387 PHE A N 1
ATOM 3131 C CA . PHE A 1 387 ? 19.372 -19.440 26.459 1.00 32.06 387 PHE A CA 1
ATOM 3132 C C . PHE A 1 387 ? 19.573 -19.827 27.927 1.00 32.06 387 PHE A C 1
ATOM 3134 O O . PHE A 1 387 ? 19.448 -20.994 28.300 1.00 32.06 387 PHE A O 1
ATOM 3141 N N . ALA A 1 388 ? 19.965 -18.847 28.743 1.00 33.34 388 ALA A N 1
ATOM 3142 C CA . ALA A 1 388 ? 19.866 -18.950 30.188 1.00 33.34 388 ALA A CA 1
ATOM 3143 C C . ALA A 1 388 ? 18.385 -19.116 30.561 1.00 33.34 388 ALA A C 1
ATOM 3145 O O . ALA A 1 388 ? 17.525 -18.437 29.996 1.00 33.34 388 ALA A O 1
ATOM 3146 N N . GLN A 1 389 ? 18.139 -20.082 31.445 1.00 33.72 389 GLN A N 1
ATOM 3147 C CA . GLN A 1 389 ? 16.834 -20.479 31.975 1.00 33.72 389 GLN A CA 1
ATOM 3148 C C . GLN A 1 389 ? 16.118 -19.355 32.718 1.00 33.72 389 GLN A C 1
ATOM 3150 O O . GLN A 1 389 ? 16.817 -18.544 33.371 1.00 33.72 389 GLN A O 1
#

Solvent-accessible surface area (backbone atoms only — not comparable to full-atom values): 21727 Å² total; per-residue (Å²): 108,72,69,64,63,72,67,34,65,68,55,50,50,41,53,51,51,38,53,52,42,74,72,37,86,83,67,53,67,70,61,40,51,55,39,53,52,50,46,52,49,52,50,51,49,54,52,49,58,45,39,73,77,48,66,77,78,70,52,39,100,58,27,34,35,23,39,42,42,24,48,32,30,50,40,67,82,53,68,46,62,64,37,75,41,76,42,33,49,51,95,57,28,42,32,24,42,37,16,56,86,47,67,66,48,24,39,40,32,35,40,41,48,52,70,52,80,76,49,98,71,82,84,48,62,60,59,46,50,27,52,26,46,16,64,74,47,60,64,77,55,61,56,65,59,45,72,42,42,24,39,68,72,55,83,88,53,49,73,91,71,54,48,63,51,74,80,55,97,78,76,62,81,77,77,52,40,77,41,52,64,51,54,54,56,76,30,19,26,48,42,40,41,42,69,76,31,61,49,53,35,52,16,52,49,25,41,49,54,11,38,76,47,45,78,71,64,52,69,45,70,75,47,59,82,94,71,41,86,69,91,75,75,67,73,53,85,86,47,38,79,62,49,49,64,24,33,33,50,14,28,43,25,8,47,48,17,39,31,49,62,61,47,76,84,64,67,68,92,39,70,71,47,38,50,55,52,52,52,46,38,63,70,45,28,80,63,69,47,79,42,69,37,83,98,69,85,34,28,41,49,57,42,54,55,47,48,56,56,50,30,56,54,48,78,59,50,84,89,52,87,65,84,86,68,49,56,65,58,31,52,49,40,39,52,50,26,49,52,51,53,50,31,24,45,72,68,70,43,55,56,52,70,59,16,34,58,76,33,54,44,41,57,73,67,41,68,50,52,62,94,83,69,65,53,72,73,57,59,63,53,64,80,77,60,84,78,79,129

Sequence (389 aa):
MSRILSDDSALNQLHKAAAVQLLAEPHDPGQLNKILESINLRKQELVGQFKEKFPPDPPHRECRHAELRGVKFQNGTLPRKGDYRYLLTWGHEKLHLWTHTKNSYTGLVAEVDESVNSVDIWRTFGEALKLAIALNRGLESFPQTSYQWIYRFDPSLDRSEQHYGPEPSSVYDEGAEIIRIRQIYEVSSQLELLQRSEPFFVAVQNLIVAMENHQFCQDCALVSPERRMHDHSEPEKWEQVIALPKMETAIVQATRAVEGLLGQPGDRSTPQKRSRVEDRWQEAVDINCDEVFSGTGMSYLDYYYFLFNLRGSSAHSRGFLSFSLTRQLAVQAQTFAWKIVIAHFQKHRLAAEDAVEALKMNQDLIESEPESWSTPLTAENKHDIPFAQ

Foldseek 3Di:
DVVLCVPDPVLVVLVVVLVCLVPDPVRDVVSNVVSVVVNVVVVVVSVVVLCVLPPDDDDDDQWQKWWKFLAKEAQDLDDDALDWAFFFAFDQWTKTWARHDHNGITIIMTRGDPCVVVDPDDPDPSVLQQLLVCLVVLNPDGTDIDIWIWGNDDSRDHPVPTRTDDDDPDDPNDRRDYDHSLVCLVSLLSSLCCRVDPLLVLLSVLLNLLCVLPPDRLVLLVDDVVPRPDDLDWDDPVCLVRNQLSLLSSLLSLLSSCCSQQNAQDDPPDPVSVVVSQVSLVVQFDDRQQDDDPPPRHGNVVVNVVSVVSNVCSVPCPPPRDPVDTSSVSSSSSSSSSRSSVRNSVVPTDDSVVSCVSRVGDVVSNVSDDPPDDDPVVVVCVVPDPPDD

Radius of gyration: 26.74 Å; Cα contacts (8 Å, |Δi|>4): 541; chains: 1; bounding box: 64×66×70 Å

pLDDT: mean 85.92, std 14.06, range [32.06, 98.5]

Secondary structure (DSSP, 8-state):
-HHHHHH-HHHHHHHHHHHHHHT-SS--HHHHHHHHHHHHHHHHHHHHHHHHHS-SSSSBTTB-EEEEEEEEEE-SSS--TT-EEEEEEETTEEEEEE--S-TTEEEEEEEE-GGGGGSS----HHHHHHHHHHHHTTTS-----EEEEEET--TTS-GGGSEE-PPPS----TT-EEE-HHHHHHTHHHHHHHHH-HHHHHHHHHHHHHHHHS---HHHHHS-GGG--S--PPPPTTTHHHHHHHHHHHHHHHHHHHHHHH-PPP-TTSHHHHHHHHHHHHHH-SS-TTSEETTTTEEHHHHHHHHHHHHHHHHT--SS--TT--HHHHHHHHHHHHHHHHHHHHHHPPPHHHHHHHTT--HHHHHTS-TT---HHHHHGGGS-----

Mean predicted aligned error: 8.95 Å

Organism: NCBI:txid2664894